Protein AF-A0A8T5NN38-F1 (afdb_monomer_lite)

Radius of gyration: 24.17 Å; chains: 1; bounding box: 69×50×66 Å

Sequence (442 aa):
PYLAQIISNDIDADRIDFLLRDSYHTGVSLGLVDVDQIVGSLSLSEGRLVLGGSASFDEDMAMTAAESMLIARAHHYSAIIHNPVTQGARVMLLHALENALRRHEHAGNDVKATVALFFTSYNDGDLLNFIESNGDESAKKLTLNIRNGSICNAVSRFTHKNLNPKTRMALSTIARNGVAKKMFEDELAKRFSKQYGAPVLVDLDVASGIPKSTRVKLGGEEGFFYDESALANGLVRAISRQISLCVFSKTEDNSMLSHASHDFLLGIENLSPSLLHFIRNDNYLPIEGLLLIFYSAHRLFSSKGEGRITMPRLRNIAKIYYLVRELGKIEKLRNLLDYKFHNRYGFPYSDKLFEDIQLLVAMGMVDEDLRYFEKNGRWKQRYEYVLTSDGVEYAELIAPEYQNELNIIEDYLILNKHSIPRDMVSVASGRYRKEIRAARGK

Foldseek 3Di:
DAVVCCPDALDHPVLLVCLVVVCVVVVPCQFDQPPVLCVVQWDDDPNHTAGADPDQVSRVSSLVNSLRSLSSVLSCCVPPVLDQQNVQLVQLQVVLLVQLLVQCVVVVHDSVVVVVCVVPPDDPVNSLVSSVVRHDPSSVVSSVCVVVVVGWGQLDKDFLVRDALLLLLLLLVQQVDPVSQVVLQVVLQVVVCVVQVFGKGKDKDAADDQRFDHWYQHPNDIDHSVFADVSSVVSSLSRLRTIIITMTGHCVRGVCSSVCHVVSSVSSVVSSVVSVVVCVVPAADLLLLLLLLLLLQQVVPWDDDDQKIKGKWFWFVLLSLVLLVVLCVPPLCVRNSVFDWDCPPVGTDGSVSRSSLSNCCSSVQKPWDWDWDDDPNDITITIIIHGAPSSNVSSVVCCVVCVVSSVSSNVVCVVCVVVRDTDMDMDRNCVRDVPPPPPPDD

Secondary structure (DSSP, 8-state):
-HHHHHHSSSS-HHHHHHHHHHHHHH--------HHHHHHTEEEETTEEEEE-SSHHHHHHHHHHHHHHHHHHHHHIIIIIT-HHHHHHHHHHHHHHHHHHHHHHHTT--HHHHHHHHHHT--HHHHHHHHHHHS-HHHHHHHHHHHTT-PPEEEEEEETTTS-HHHHHHHHHHHTSHHHHHHHHHHHHHHHHHHHTS--EEEEEE--------EEEETTEEEEHHHH-HHHHHHHHHHHT-EEEEEEE-TTT-GGGGGTHHHHHHHHHHHHHHHHHHHHHH---HHHHHHHHHHHHHHHH-EEETTEEEEEEEE-HHHHHHHHHHHHTSGGGTTTT----B-TTSS-B-HHHHHHHHHHHHHTSEEEEEEEEEETTEEEEEEEEEE-HHHHHHHHHHGGGGHHHHHHHHHHHHHTTTTS-EEEEEEEHHHHS---------

pLDDT: mean 91.44, std 8.53, range [31.5, 98.12]

Structure (mmCIF, N/CA/C/O backbone):
data_AF-A0A8T5NN38-F1
#
_entry.id   AF-A0A8T5NN38-F1
#
loop_
_atom_site.group_PDB
_atom_site.id
_atom_site.type_symbol
_atom_site.label_atom_id
_atom_site.label_alt_id
_atom_site.label_comp_id
_atom_site.label_asym_id
_atom_site.label_entity_id
_atom_site.label_seq_id
_atom_site.pdbx_PDB_ins_code
_atom_site.Cartn_x
_atom_site.Cartn_y
_atom_site.Cartn_z
_atom_site.occupancy
_atom_site.B_iso_or_equiv
_atom_site.auth_seq_id
_atom_site.auth_comp_id
_atom_site.auth_asym_id
_atom_site.auth_atom_id
_atom_site.pdbx_PDB_model_num
ATOM 1 N N . PRO A 1 1 ? -7.197 -9.886 -19.395 1.00 81.88 1 PRO A N 1
ATOM 2 C CA . PRO A 1 1 ? -8.121 -9.605 -20.519 1.00 81.88 1 PRO A CA 1
ATOM 3 C C . PRO A 1 1 ? -8.407 -8.106 -20.580 1.00 81.88 1 PRO A C 1
ATOM 5 O O . PRO A 1 1 ? -8.577 -7.523 -19.514 1.00 81.88 1 PRO A O 1
ATOM 8 N N . TYR A 1 2 ? -8.433 -7.492 -21.765 1.00 86.50 2 TYR A N 1
ATOM 9 C CA . TYR A 1 2 ? -8.631 -6.041 -21.899 1.00 86.50 2 TYR A CA 1
ATOM 10 C C . TYR A 1 2 ? -9.966 -5.557 -21.309 1.00 86.50 2 TYR A C 1
ATOM 12 O O . TYR A 1 2 ? -9.982 -4.530 -20.650 1.00 86.50 2 TYR A O 1
ATOM 20 N N . LEU A 1 3 ? -11.055 -6.332 -21.423 1.00 90.69 3 LEU A N 1
ATOM 21 C CA . LEU A 1 3 ? -12.353 -5.977 -20.823 1.00 90.69 3 LEU A CA 1
ATOM 22 C C . LEU A 1 3 ? -12.274 -5.796 -19.302 1.00 90.69 3 LEU A C 1
ATOM 24 O O . LEU A 1 3 ? -12.823 -4.846 -18.762 1.00 90.69 3 LEU A O 1
ATOM 28 N N . ALA A 1 4 ? -11.537 -6.675 -18.618 1.00 89.62 4 ALA A N 1
ATOM 29 C CA . ALA A 1 4 ? -11.312 -6.534 -17.183 1.00 89.62 4 ALA A CA 1
ATOM 30 C C . ALA A 1 4 ? -10.468 -5.291 -16.861 1.00 89.62 4 ALA A C 1
ATOM 32 O O . ALA A 1 4 ? -10.690 -4.674 -15.832 1.00 89.62 4 ALA A O 1
ATOM 33 N N . GLN A 1 5 ? -9.543 -4.898 -17.745 1.00 89.50 5 GLN A N 1
ATOM 34 C CA . GLN A 1 5 ? -8.698 -3.715 -17.553 1.00 89.50 5 GLN A CA 1
ATOM 35 C C . GLN A 1 5 ? -9.460 -2.395 -17.725 1.00 89.50 5 GLN A C 1
ATOM 37 O O . GLN A 1 5 ? -9.027 -1.389 -17.183 1.00 89.50 5 GLN A O 1
ATOM 42 N N . ILE A 1 6 ? -10.587 -2.384 -18.446 1.00 91.25 6 ILE A N 1
ATOM 43 C CA . ILE A 1 6 ? -11.448 -1.191 -18.536 1.00 91.25 6 ILE A CA 1
ATOM 44 C C . ILE A 1 6 ? -12.044 -0.863 -17.160 1.00 91.25 6 ILE A C 1
ATOM 46 O O . ILE A 1 6 ? -12.224 0.304 -16.829 1.00 91.25 6 ILE A O 1
ATOM 50 N N . ILE A 1 7 ? -12.343 -1.894 -16.365 1.00 91.38 7 ILE A N 1
ATOM 51 C CA . ILE A 1 7 ? -13.007 -1.770 -15.061 1.00 91.38 7 ILE A CA 1
ATOM 52 C C . ILE A 1 7 ? -11.992 -1.794 -13.909 1.00 91.38 7 ILE A C 1
ATOM 54 O O . ILE A 1 7 ? -12.209 -1.143 -12.899 1.00 91.38 7 ILE A O 1
ATOM 58 N N . SER A 1 8 ? -10.901 -2.554 -14.047 1.00 85.94 8 SER A N 1
ATOM 59 C CA . SER A 1 8 ? -9.918 -2.806 -12.990 1.00 85.94 8 SER A CA 1
ATOM 60 C C . SER A 1 8 ? -8.490 -2.815 -13.549 1.00 85.94 8 SER A C 1
ATOM 62 O O . SER A 1 8 ? -7.977 -3.837 -14.020 1.00 85.94 8 SER A O 1
ATOM 64 N N . ASN A 1 9 ? -7.845 -1.650 -13.519 1.00 85.75 9 ASN A N 1
ATOM 65 C CA . ASN A 1 9 ? -6.468 -1.398 -13.956 1.00 85.75 9 ASN A CA 1
ATOM 66 C C . ASN A 1 9 ? -5.904 -0.159 -13.231 1.00 85.75 9 ASN A C 1
ATOM 68 O O . ASN A 1 9 ? -6.526 0.349 -12.306 1.00 85.75 9 ASN A O 1
ATOM 72 N N . ASP A 1 10 ? -4.711 0.346 -13.581 1.00 86.62 10 ASP A N 1
ATOM 73 C CA . ASP A 1 10 ? -4.248 1.581 -12.932 1.00 86.62 10 ASP A CA 1
ATOM 74 C C . ASP A 1 10 ? -4.959 2.840 -13.421 1.00 86.62 10 ASP A C 1
ATOM 76 O O . ASP A 1 10 ? -5.151 3.768 -12.633 1.00 86.62 10 ASP A O 1
ATOM 80 N N . ILE A 1 11 ? -5.366 2.800 -14.690 1.00 88.81 11 ILE A N 1
ATOM 81 C CA . ILE A 1 11 ? -6.191 3.775 -15.397 1.00 88.81 11 ILE A CA 1
ATOM 82 C C . ILE A 1 11 ? -7.421 3.004 -15.881 1.00 88.81 11 ILE A C 1
ATOM 84 O O . ILE A 1 11 ? -7.348 2.273 -16.871 1.00 88.81 11 ILE A O 1
ATOM 88 N N . ASP A 1 12 ? -8.502 3.087 -15.110 1.00 91.94 12 ASP A N 1
ATOM 89 C CA . ASP A 1 12 ? -9.766 2.383 -15.328 1.00 91.94 12 ASP A CA 1
ATOM 90 C C . ASP A 1 12 ? -10.963 3.319 -15.102 1.00 91.94 12 ASP A C 1
ATOM 92 O O . ASP A 1 12 ? -10.827 4.427 -14.576 1.00 91.94 12 ASP A O 1
ATOM 96 N N . ALA A 1 13 ? -12.141 2.878 -15.540 1.00 94.00 13 ALA A N 1
ATOM 97 C CA . ALA A 1 13 ? -13.369 3.658 -15.443 1.00 94.00 13 ALA A CA 1
ATOM 98 C C . ALA A 1 13 ? -13.789 3.925 -13.986 1.00 94.00 13 ALA A C 1
ATOM 100 O O . ALA A 1 13 ? -14.288 5.009 -13.699 1.00 94.00 13 ALA A O 1
ATOM 101 N N . ASP A 1 14 ? -13.555 2.970 -13.078 1.00 94.19 14 ASP A N 1
ATOM 102 C CA . ASP A 1 14 ? -13.879 3.092 -11.650 1.00 94.19 14 ASP A CA 1
ATOM 103 C C . ASP A 1 14 ? -13.121 4.266 -11.012 1.00 94.19 14 ASP A C 1
ATOM 105 O O . ASP A 1 14 ? -13.718 5.180 -10.441 1.00 94.19 14 ASP A O 1
ATOM 109 N N . ARG A 1 15 ? -11.798 4.318 -11.207 1.00 92.50 15 ARG A N 1
ATOM 110 C CA . ARG A 1 15 ? -10.950 5.388 -10.667 1.00 92.50 15 ARG A CA 1
ATOM 111 C C . ARG A 1 15 ? -11.208 6.729 -11.309 1.00 92.50 15 ARG A C 1
ATOM 113 O O . ARG A 1 15 ? -11.164 7.736 -10.610 1.00 92.50 15 ARG A O 1
ATOM 120 N N . ILE A 1 16 ? -11.450 6.764 -12.615 1.00 95.06 16 ILE A N 1
ATOM 121 C CA . ILE A 1 16 ? -11.805 8.014 -13.290 1.00 95.06 16 ILE A CA 1
ATOM 122 C C . ILE A 1 16 ? -13.089 8.588 -12.677 1.00 95.06 16 ILE A C 1
ATOM 124 O O . ILE A 1 16 ? -13.108 9.768 -12.326 1.00 95.06 16 ILE A O 1
ATOM 128 N N . ASP A 1 17 ? -14.122 7.757 -12.492 1.00 96.38 17 ASP A N 1
ATOM 129 C CA . ASP A 1 17 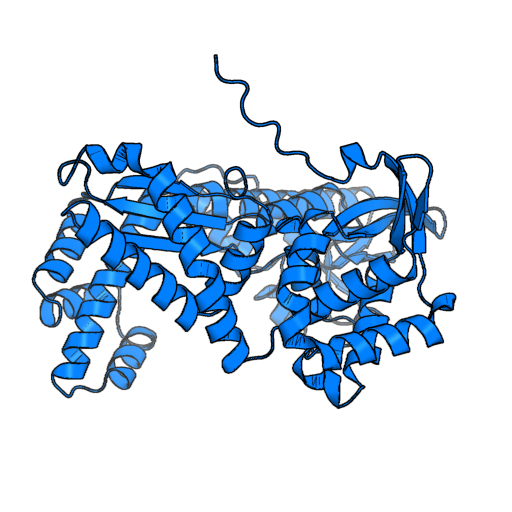? -15.394 8.193 -11.913 1.00 96.38 17 ASP A CA 1
ATOM 130 C C . ASP A 1 17 ? -15.222 8.680 -10.476 1.00 96.38 17 ASP A C 1
ATOM 132 O O . ASP A 1 17 ? -15.556 9.832 -10.196 1.00 96.38 17 ASP A O 1
ATOM 136 N N . PHE A 1 18 ? -14.663 7.864 -9.572 1.00 94.69 18 PHE A N 1
ATOM 137 C CA . PHE A 1 18 ? -14.617 8.264 -8.165 1.00 94.69 18 PHE A CA 1
ATOM 138 C C . PHE A 1 18 ? -13.691 9.461 -7.931 1.00 94.69 18 PHE A C 1
ATOM 140 O O . PHE A 1 18 ? -13.992 10.293 -7.082 1.00 94.69 18 PHE A O 1
ATOM 147 N N . LEU A 1 19 ? -12.593 9.617 -8.686 1.00 95.62 19 LEU A N 1
ATOM 148 C CA . LEU A 1 19 ? -11.714 10.784 -8.532 1.00 95.62 19 LEU A CA 1
ATOM 149 C C . LEU A 1 19 ? -12.437 12.080 -8.918 1.00 95.62 19 LEU A C 1
ATOM 151 O O . LEU A 1 19 ? -12.324 13.081 -8.208 1.00 95.62 19 LEU A O 1
ATOM 155 N N . LEU A 1 20 ? -13.200 12.062 -10.013 1.00 96.38 20 LEU A N 1
ATOM 156 C CA . LEU A 1 20 ? -13.988 13.212 -10.458 1.00 96.38 20 LEU A CA 1
ATOM 157 C C . LEU A 1 20 ? -15.183 13.473 -9.539 1.00 96.38 20 LEU A C 1
ATOM 159 O O . LEU A 1 20 ? -15.407 14.613 -9.127 1.00 96.38 20 LEU A O 1
ATOM 163 N N . ARG A 1 21 ? -15.926 12.421 -9.187 1.00 96.81 21 ARG A N 1
ATOM 164 C CA . ARG A 1 21 ? -17.095 12.470 -8.304 1.00 96.81 21 ARG A CA 1
ATOM 165 C C . ARG A 1 21 ? -16.720 13.001 -6.927 1.00 96.81 21 ARG A C 1
ATOM 167 O O . ARG A 1 21 ? -17.361 13.933 -6.445 1.00 96.81 21 ARG A O 1
ATOM 174 N N . ASP A 1 22 ? -15.665 12.465 -6.322 1.00 96.44 22 ASP A N 1
ATOM 175 C CA . ASP A 1 22 ? -15.215 12.900 -5.003 1.00 96.44 22 ASP A CA 1
ATOM 176 C C . ASP A 1 22 ? -14.682 14.332 -5.055 1.00 96.44 22 ASP A C 1
ATOM 178 O O . ASP A 1 22 ? -15.009 15.128 -4.176 1.00 96.44 22 ASP A O 1
ATOM 182 N N . SER A 1 23 ? -13.928 14.710 -6.096 1.00 96.06 23 SER A N 1
ATOM 183 C CA . SER A 1 23 ? -13.481 16.100 -6.276 1.00 96.06 23 SER A CA 1
ATOM 184 C C . SER A 1 23 ? -14.667 17.066 -6.361 1.00 96.06 23 SER A C 1
ATOM 186 O O . SER A 1 23 ? -14.690 18.079 -5.662 1.00 96.06 23 SER A O 1
ATOM 188 N N . TYR A 1 24 ? -15.683 16.720 -7.156 1.00 95.88 24 TYR A N 1
ATOM 189 C CA . TYR A 1 24 ? -16.887 17.527 -7.332 1.00 95.88 24 TYR A CA 1
ATOM 190 C C . TYR A 1 24 ? -17.697 17.661 -6.036 1.00 95.88 24 TYR A C 1
ATOM 192 O O . TYR A 1 24 ? -18.011 18.775 -5.619 1.00 95.88 24 TYR A O 1
ATOM 200 N N . HIS A 1 25 ? -18.014 16.547 -5.370 1.00 97.12 25 HIS A N 1
ATOM 201 C CA . HIS A 1 25 ? -18.885 16.554 -4.190 1.00 97.12 25 HIS A CA 1
ATOM 202 C C . HIS A 1 25 ? -18.203 17.075 -2.922 1.00 97.12 25 HIS A C 1
ATOM 204 O O . HIS A 1 25 ? -18.878 17.646 -2.068 1.00 97.12 25 HIS A O 1
ATOM 210 N N . THR A 1 26 ? -16.886 16.904 -2.785 1.00 95.25 26 THR A N 1
ATOM 211 C CA . THR A 1 26 ? -16.140 17.463 -1.644 1.00 95.25 26 THR A CA 1
ATOM 212 C C . THR A 1 26 ? -15.715 18.914 -1.864 1.00 95.25 26 THR A C 1
ATOM 214 O O . THR A 1 26 ? -15.368 19.598 -0.903 1.00 95.25 26 THR A O 1
ATOM 217 N N . GLY A 1 27 ? -15.703 19.390 -3.115 1.00 94.81 27 GLY A N 1
ATOM 218 C CA . GLY A 1 27 ? -15.160 20.696 -3.495 1.00 94.81 27 GLY A CA 1
ATOM 219 C C . GLY A 1 27 ? -13.629 20.778 -3.432 1.00 94.81 27 GLY A C 1
ATOM 220 O O . GLY A 1 27 ? -13.058 21.851 -3.632 1.00 94.81 27 GLY A O 1
ATOM 221 N N . VAL A 1 28 ? -12.942 19.665 -3.153 1.00 94.06 28 VAL A N 1
ATOM 222 C CA . VAL A 1 28 ? -11.479 19.603 -3.155 1.00 94.06 28 VAL A CA 1
ATOM 223 C C . VAL A 1 28 ? -11.003 19.450 -4.593 1.00 94.06 28 VAL A C 1
ATOM 225 O O . VAL A 1 28 ? -11.304 18.459 -5.253 1.00 94.06 28 VAL A O 1
ATOM 228 N N . SER A 1 29 ? -10.203 20.401 -5.075 1.00 92.94 29 SER A N 1
ATOM 229 C CA . SER A 1 29 ? -9.550 20.277 -6.379 1.00 92.94 29 SER A CA 1
ATOM 230 C C . SER A 1 29 ? -8.414 19.258 -6.296 1.00 92.94 29 SER A C 1
ATOM 232 O O . SER A 1 29 ? -7.344 19.544 -5.754 1.00 92.94 29 SER A O 1
ATOM 234 N N . LEU A 1 30 ? -8.666 18.045 -6.791 1.00 92.06 30 LEU A N 1
ATOM 235 C CA . LEU A 1 30 ? -7.683 16.959 -6.788 1.00 92.06 30 LEU A CA 1
ATOM 236 C C . LEU A 1 30 ? -6.696 17.070 -7.955 1.00 92.06 30 LEU A C 1
ATOM 238 O O . LEU A 1 30 ? -5.590 16.553 -7.871 1.00 92.06 30 LEU A O 1
ATOM 242 N N . GLY A 1 31 ? -7.075 17.763 -9.023 1.00 86.50 31 GLY A N 1
ATOM 243 C CA . GLY A 1 31 ? -6.346 17.817 -10.284 1.00 86.50 31 GLY A CA 1
ATOM 244 C C . GLY A 1 31 ? -7.303 17.620 -11.454 1.00 86.50 31 GLY A C 1
ATOM 245 O O . GLY A 1 31 ? -8.450 17.215 -11.268 1.00 86.50 31 GLY A O 1
ATOM 246 N N . LEU A 1 32 ? -6.838 17.926 -12.661 1.00 89.25 32 LEU A N 1
ATOM 247 C CA . LEU A 1 32 ? -7.605 17.684 -13.878 1.00 89.25 32 LEU A CA 1
ATOM 248 C C . LEU A 1 32 ? -7.516 16.195 -14.241 1.00 89.25 32 LEU A C 1
ATOM 250 O O . LEU A 1 32 ? -6.417 15.665 -14.381 1.00 89.25 32 LEU A O 1
ATOM 254 N N . VAL A 1 33 ? -8.653 15.529 -14.428 1.00 93.94 33 VAL A N 1
ATOM 255 C CA . VAL A 1 33 ? -8.706 14.210 -15.073 1.00 93.94 33 VAL A CA 1
ATOM 256 C C . VAL A 1 33 ? -9.366 14.406 -16.430 1.00 93.94 33 VAL A C 1
ATOM 258 O O . VAL A 1 33 ? -10.579 14.589 -16.511 1.00 93.94 33 VAL A O 1
ATOM 261 N N . ASP A 1 34 ? -8.553 14.421 -17.483 1.00 94.38 34 ASP A N 1
ATOM 262 C CA . ASP A 1 34 ? -9.028 14.576 -18.857 1.00 94.38 34 ASP A CA 1
ATOM 263 C C . ASP A 1 34 ? -9.538 13.229 -19.386 1.00 94.38 34 ASP A C 1
ATOM 265 O O . ASP A 1 34 ? -8.788 12.408 -19.920 1.00 94.38 34 ASP A O 1
ATOM 269 N N . VAL A 1 35 ? -10.826 12.975 -19.144 1.00 95.75 35 VAL A N 1
ATOM 270 C CA . VAL A 1 35 ? -11.489 11.722 -19.522 1.00 95.75 35 VAL A CA 1
ATOM 271 C C . VAL A 1 35 ? -11.483 11.536 -21.032 1.00 95.75 35 VAL A C 1
ATOM 273 O O . VAL A 1 35 ? -11.206 10.433 -21.500 1.00 95.75 35 VAL A O 1
ATOM 276 N N . ASP A 1 36 ? -11.752 12.602 -21.784 1.00 95.31 36 ASP A N 1
ATOM 277 C CA . ASP A 1 36 ? -11.832 12.549 -23.240 1.00 95.31 36 ASP A CA 1
ATOM 278 C C . ASP A 1 36 ? -10.467 12.202 -23.838 1.00 95.31 36 ASP A C 1
ATOM 280 O O . ASP A 1 36 ? -10.379 11.321 -24.697 1.00 95.31 36 ASP A O 1
ATOM 284 N N . GLN A 1 37 ? -9.389 12.805 -23.326 1.00 95.31 37 GLN A N 1
ATOM 285 C CA . GLN A 1 37 ? -8.033 12.470 -23.751 1.00 95.31 37 GLN A CA 1
ATOM 286 C C . GLN A 1 37 ? -7.645 11.040 -23.358 1.00 95.31 37 GLN A C 1
ATOM 288 O O . GLN A 1 37 ? -7.087 10.321 -24.184 1.00 95.31 37 GLN A O 1
ATOM 293 N N . ILE A 1 38 ? -7.951 10.589 -22.133 1.00 94.69 38 ILE A N 1
ATOM 294 C CA . ILE A 1 38 ? -7.667 9.206 -21.715 1.00 94.69 38 ILE A CA 1
ATOM 295 C C . ILE A 1 38 ? -8.390 8.220 -22.634 1.00 94.69 38 ILE A C 1
ATOM 297 O O . ILE A 1 38 ? -7.755 7.318 -23.177 1.00 94.69 38 ILE A O 1
ATOM 301 N N . VAL A 1 39 ? -9.700 8.395 -22.831 1.00 94.25 39 VAL A N 1
ATOM 302 C CA . VAL A 1 39 ? -10.526 7.491 -23.642 1.00 94.25 39 VAL A CA 1
ATOM 303 C C . VAL A 1 39 ? -10.105 7.530 -25.110 1.00 94.25 39 VAL A C 1
ATOM 305 O O . VAL A 1 39 ? -9.975 6.471 -25.724 1.00 94.25 39 VAL A O 1
ATOM 308 N N . GLY A 1 40 ? -9.834 8.716 -25.660 1.00 93.94 40 GLY A N 1
ATOM 309 C CA . GLY A 1 40 ? -9.355 8.891 -27.033 1.00 93.94 40 GLY A CA 1
ATOM 310 C C . GLY A 1 40 ? -7.977 8.272 -27.288 1.00 93.94 40 GLY A C 1
ATOM 311 O O . GLY A 1 40 ? -7.693 7.847 -28.406 1.00 93.94 40 GLY A O 1
ATOM 312 N N . SER A 1 41 ? -7.144 8.162 -26.250 1.00 94.56 41 SER A N 1
ATOM 313 C CA . SER A 1 41 ? -5.814 7.549 -26.312 1.00 94.56 41 SER A CA 1
ATOM 314 C C . SER A 1 41 ? -5.790 6.044 -26.024 1.00 94.56 41 SER A C 1
ATOM 316 O O . SER A 1 41 ? -4.728 5.421 -26.136 1.00 94.56 41 SER A O 1
ATOM 318 N N . LEU A 1 42 ? -6.914 5.425 -25.645 1.00 93.31 42 LEU A N 1
ATOM 319 C CA . LEU A 1 42 ? -6.970 3.982 -25.409 1.00 93.31 42 LEU A CA 1
ATOM 320 C C . LEU A 1 42 ? -6.895 3.207 -26.728 1.00 93.31 42 LEU A C 1
ATOM 322 O O . LEU A 1 42 ? -7.669 3.414 -27.660 1.00 93.31 42 LEU A O 1
ATOM 326 N N . SER A 1 43 ? -5.995 2.231 -26.774 1.00 91.56 43 SER A N 1
ATOM 327 C CA . SER A 1 43 ? -5.861 1.300 -27.888 1.00 91.56 43 SER A CA 1
ATOM 328 C C . SER A 1 43 ? -5.675 -0.130 -27.390 1.00 91.56 43 SER A C 1
ATOM 330 O O . SER A 1 43 ? -5.408 -0.383 -26.211 1.00 91.56 43 SER A O 1
ATOM 332 N N . LEU A 1 44 ? -5.817 -1.088 -28.304 1.00 90.75 44 LEU A N 1
ATOM 333 C CA . LEU A 1 44 ? -5.574 -2.498 -28.041 1.00 90.75 44 LEU A CA 1
ATOM 334 C C . LEU A 1 44 ? -4.275 -2.935 -28.701 1.00 90.75 44 LEU A C 1
ATOM 336 O O . LEU A 1 44 ? -4.095 -2.799 -29.909 1.00 90.75 44 LEU A O 1
ATOM 340 N N . SER A 1 45 ? -3.399 -3.537 -27.905 1.00 87.81 45 SER A N 1
ATOM 341 C CA . SER A 1 45 ? -2.178 -4.165 -28.392 1.00 87.81 45 SER A CA 1
ATOM 342 C C . SER A 1 45 ? -1.995 -5.524 -27.727 1.00 87.81 45 SER A C 1
ATOM 344 O O . SER A 1 45 ? -2.046 -5.648 -26.501 1.00 87.81 45 SER A O 1
ATOM 346 N N . GLU A 1 46 ? -1.868 -6.573 -28.544 1.00 84.75 46 GLU A N 1
ATOM 347 C CA . GLU A 1 46 ? -1.744 -7.969 -28.093 1.00 84.75 46 GLU A CA 1
ATOM 348 C C . GLU A 1 46 ? -2.824 -8.379 -27.063 1.00 84.75 46 GLU A C 1
ATOM 350 O O . GLU A 1 46 ? -2.555 -9.050 -26.066 1.00 84.75 46 GLU A O 1
ATOM 355 N N . GLY A 1 47 ? -4.071 -7.934 -27.274 1.00 86.06 47 GLY A N 1
ATOM 356 C CA . GLY A 1 47 ? -5.203 -8.252 -26.392 1.00 86.06 47 GLY A CA 1
ATOM 357 C C . GLY A 1 47 ? -5.192 -7.534 -25.033 1.00 86.06 47 GLY A C 1
ATOM 358 O O . GLY A 1 47 ? -5.842 -8.001 -24.088 1.00 86.06 47 GLY A O 1
ATOM 359 N N . ARG A 1 48 ? -4.459 -6.419 -24.914 1.00 87.00 48 ARG A N 1
ATOM 360 C CA . ARG A 1 48 ? -4.351 -5.580 -23.708 1.00 87.00 48 ARG A CA 1
ATOM 361 C C . ARG A 1 48 ? -4.633 -4.119 -24.030 1.00 87.00 48 ARG A C 1
ATOM 363 O O . ARG A 1 48 ? -4.353 -3.681 -25.142 1.00 87.00 48 ARG A O 1
ATOM 370 N N . LEU A 1 49 ? -5.123 -3.382 -23.037 1.00 91.19 49 LEU A N 1
ATOM 371 C CA . LEU A 1 49 ? -5.207 -1.929 -23.112 1.00 91.19 49 LEU A CA 1
ATOM 372 C C . LEU A 1 49 ? -3.812 -1.312 -23.030 1.00 91.19 49 LEU A C 1
ATOM 374 O O . LEU A 1 49 ? -3.007 -1.671 -22.165 1.00 91.19 49 LEU A O 1
ATOM 378 N N . VAL A 1 50 ? -3.565 -0.368 -23.927 1.00 92.44 50 VAL A N 1
ATOM 379 C CA . VAL A 1 50 ? -2.399 0.511 -23.932 1.00 92.44 50 VAL A CA 1
ATOM 380 C C . VAL A 1 50 ? -2.872 1.944 -24.159 1.00 92.44 50 VAL A C 1
ATOM 382 O O . VAL A 1 50 ? -3.869 2.157 -24.846 1.00 92.44 50 VAL A O 1
ATOM 385 N N . LEU A 1 51 ? -2.153 2.916 -23.606 1.00 93.00 51 LEU A N 1
ATOM 386 C CA . LEU A 1 51 ? -2.334 4.328 -23.939 1.00 93.00 51 LEU A CA 1
ATOM 387 C C . LEU A 1 51 ? -1.341 4.743 -25.021 1.00 93.00 51 LEU A C 1
ATOM 389 O O . LEU A 1 51 ? -0.158 4.421 -24.930 1.00 93.00 51 LEU A O 1
ATOM 393 N N . GLY A 1 52 ? -1.799 5.452 -26.041 1.00 90.38 52 GLY A N 1
ATOM 394 C CA . GLY A 1 52 ? -0.934 5.955 -27.102 1.00 90.38 52 GLY A CA 1
ATOM 395 C C . GLY A 1 52 ? -1.652 6.942 -28.010 1.00 90.38 52 GLY A C 1
ATOM 396 O O . GLY A 1 52 ? -2.733 7.433 -27.690 1.00 90.38 52 GLY A O 1
ATOM 397 N N . GLY A 1 53 ? -1.037 7.215 -29.154 1.00 84.75 53 GLY A N 1
ATOM 398 C CA . GLY A 1 53 ? -1.525 8.174 -30.135 1.00 84.75 53 GLY A CA 1
ATOM 399 C C . GLY A 1 53 ? -1.180 7.761 -31.563 1.00 84.75 53 GLY A C 1
ATOM 400 O O . GLY A 1 53 ? -0.401 6.832 -31.776 1.00 84.75 53 GLY A O 1
ATOM 401 N N . SER A 1 54 ? -1.788 8.429 -32.549 1.00 79.00 54 SER A N 1
ATOM 402 C CA . SER A 1 54 ? -1.458 8.204 -33.967 1.00 79.00 54 SER A CA 1
ATOM 403 C C . SER A 1 54 ? -0.273 9.060 -34.413 1.00 79.00 54 SER A C 1
ATOM 405 O O . SER A 1 54 ? 0.501 8.643 -35.274 1.00 79.00 54 SER A O 1
ATOM 407 N N . ALA A 1 55 ? -0.121 10.244 -33.817 1.00 82.25 55 ALA A N 1
ATOM 408 C CA . ALA A 1 55 ? 1.022 11.130 -33.989 1.00 82.25 55 ALA A CA 1
ATOM 409 C C . ALA A 1 55 ? 1.796 11.314 -32.672 1.00 82.25 55 ALA A C 1
ATOM 411 O O . ALA A 1 55 ? 1.272 11.065 -31.588 1.00 82.25 55 ALA A O 1
ATOM 412 N N . SER A 1 56 ? 3.033 11.816 -32.758 1.00 80.38 56 SER A N 1
ATOM 413 C CA . SER A 1 56 ? 3.888 12.049 -31.581 1.00 80.38 56 SER A CA 1
ATOM 414 C C . SER A 1 56 ? 3.257 12.997 -30.559 1.00 80.38 56 SER A C 1
ATOM 416 O O . SER A 1 56 ? 3.419 12.814 -29.361 1.00 80.38 56 SER A O 1
ATOM 418 N N . PHE A 1 57 ? 2.508 13.999 -31.021 1.00 86.69 57 PHE A N 1
ATOM 419 C CA . PHE A 1 57 ? 1.814 14.918 -30.124 1.00 86.69 57 PHE A CA 1
ATOM 420 C C . PHE A 1 57 ? 0.671 14.227 -29.364 1.00 86.69 57 PHE A C 1
ATOM 422 O O . PHE A 1 57 ? 0.517 14.443 -28.166 1.00 86.69 57 PHE A O 1
ATOM 429 N N . ASP A 1 58 ? -0.087 13.350 -30.028 1.00 88.38 58 ASP A N 1
ATOM 430 C CA . ASP A 1 58 ? -1.160 12.579 -29.387 1.00 88.38 58 ASP A CA 1
ATOM 431 C C . ASP A 1 58 ? -0.598 11.639 -28.310 1.00 88.38 58 ASP A C 1
ATOM 433 O O . ASP A 1 58 ? -1.206 11.446 -27.260 1.00 88.38 58 ASP A O 1
ATOM 437 N N . GLU A 1 59 ? 0.578 11.059 -28.566 1.00 90.69 59 GLU A N 1
ATOM 438 C CA . GLU A 1 59 ? 1.318 10.239 -27.607 1.00 90.69 59 GLU A CA 1
ATOM 439 C C . GLU A 1 59 ? 1.708 11.041 -26.351 1.00 90.69 59 GLU A C 1
ATOM 441 O O . GLU A 1 59 ? 1.488 10.574 -25.231 1.00 90.69 59 GLU A O 1
ATOM 446 N N . ASP A 1 60 ? 2.215 12.266 -26.515 1.00 89.75 60 ASP A N 1
ATOM 447 C CA . ASP A 1 60 ? 2.548 13.157 -25.395 1.00 89.75 60 ASP A CA 1
ATOM 448 C C . ASP A 1 60 ? 1.297 13.589 -24.605 1.00 89.75 60 ASP A C 1
ATOM 450 O O . ASP A 1 60 ? 1.323 13.665 -23.371 1.00 89.75 60 ASP A O 1
ATOM 454 N N . MET A 1 61 ? 0.173 13.835 -25.288 1.00 93.62 61 MET A N 1
ATOM 455 C CA . MET A 1 61 ? -1.102 14.163 -24.636 1.00 93.62 61 MET A CA 1
ATOM 456 C C . MET A 1 61 ? -1.679 12.966 -23.869 1.00 93.62 61 MET A C 1
ATOM 458 O O . MET A 1 61 ? -2.155 13.138 -22.744 1.00 93.62 61 MET A O 1
ATOM 462 N N . ALA A 1 62 ? -1.558 11.747 -24.406 1.00 93.19 62 ALA A N 1
ATOM 463 C CA . ALA A 1 62 ? -1.924 10.515 -23.705 1.00 93.19 62 ALA A CA 1
ATOM 464 C C . ALA A 1 62 ? -1.149 10.367 -22.385 1.00 93.19 62 ALA A C 1
ATOM 466 O O . ALA A 1 62 ? -1.728 10.063 -21.339 1.00 93.19 62 ALA A O 1
ATOM 467 N N . MET A 1 63 ? 0.165 10.619 -22.431 1.00 93.19 63 MET A N 1
ATOM 468 C CA . MET A 1 63 ? 1.035 10.600 -21.254 1.00 93.19 63 MET A CA 1
ATOM 469 C C . MET A 1 63 ? 0.633 11.677 -20.245 1.00 93.19 63 MET A C 1
ATOM 471 O O . MET A 1 63 ? 0.461 11.374 -19.066 1.00 93.19 63 MET A O 1
ATOM 475 N N . THR A 1 64 ? 0.406 12.907 -20.708 1.00 94.38 64 THR A N 1
ATOM 476 C CA . THR A 1 64 ? 0.007 14.041 -19.858 1.00 94.38 64 THR A CA 1
ATOM 477 C C . THR A 1 64 ? -1.310 13.766 -19.122 1.00 94.38 64 THR A C 1
ATOM 479 O O . THR A 1 64 ? -1.429 14.034 -17.921 1.00 94.38 64 THR A O 1
ATOM 482 N N . ALA A 1 65 ? -2.299 13.187 -19.807 1.00 94.50 65 ALA A N 1
ATOM 483 C CA . ALA A 1 65 ? -3.585 12.854 -19.201 1.00 94.50 65 ALA A CA 1
ATOM 484 C C . ALA A 1 65 ? -3.453 11.726 -18.160 1.00 94.50 65 ALA A C 1
ATOM 486 O O . ALA A 1 65 ? -3.996 11.823 -17.056 1.00 94.50 65 ALA A O 1
ATOM 487 N N . ALA A 1 66 ? -2.654 10.696 -18.462 1.00 94.06 66 ALA A N 1
ATOM 488 C CA . ALA A 1 66 ? -2.333 9.622 -17.523 1.00 94.06 66 ALA A CA 1
ATOM 489 C C . ALA A 1 66 ? -1.586 10.124 -16.273 1.00 94.06 66 ALA A C 1
ATOM 491 O O . ALA A 1 66 ? -1.873 9.697 -15.152 1.00 94.06 66 ALA A O 1
ATOM 492 N N . GLU A 1 67 ? -0.641 11.054 -16.441 1.00 94.81 67 GLU A N 1
ATOM 493 C CA . GLU A 1 67 ? 0.090 11.685 -15.335 1.00 94.81 67 GLU A CA 1
ATOM 494 C C . GLU A 1 67 ? -0.853 12.506 -14.459 1.00 94.81 67 GLU A C 1
ATOM 496 O O . GLU A 1 67 ? -0.817 12.391 -13.233 1.00 94.81 67 GLU A O 1
ATOM 501 N N . SER A 1 68 ? -1.742 13.280 -15.084 1.00 94.81 68 SER A N 1
ATOM 502 C CA . SER A 1 68 ? -2.718 14.113 -14.377 1.00 94.81 68 SER A CA 1
ATOM 503 C C . SER A 1 68 ? -3.693 13.271 -13.546 1.00 94.81 68 SER A C 1
ATOM 505 O O . SER A 1 68 ? -3.989 13.623 -12.402 1.00 94.81 68 SER A O 1
ATOM 507 N N . MET A 1 69 ? -4.089 12.088 -14.034 1.00 93.31 69 MET A N 1
ATOM 508 C CA . MET A 1 69 ? -4.854 11.118 -13.240 1.00 93.31 69 MET A CA 1
ATOM 509 C C . MET A 1 69 ? -4.066 10.595 -12.026 1.00 93.31 69 MET A C 1
ATOM 511 O O . MET A 1 69 ? -4.626 10.468 -10.934 1.00 93.31 69 MET A O 1
ATOM 515 N N . LEU A 1 70 ? -2.762 10.315 -12.165 1.00 92.94 70 LEU A N 1
ATOM 516 C CA . LEU A 1 70 ? -1.925 9.917 -11.024 1.00 92.94 70 LEU A CA 1
ATOM 517 C C . LEU A 1 70 ? -1.747 11.047 -10.001 1.00 92.94 70 LEU A C 1
ATOM 519 O O . LEU A 1 70 ? -1.697 10.765 -8.800 1.00 92.94 70 LEU A O 1
ATOM 523 N N . ILE A 1 71 ? -1.686 12.307 -10.445 1.00 94.50 71 ILE A N 1
ATOM 524 C CA . ILE A 1 71 ? -1.699 13.482 -9.560 1.00 94.50 71 ILE A CA 1
ATOM 525 C C . ILE A 1 71 ? -3.016 13.526 -8.782 1.00 94.50 71 ILE A C 1
ATOM 527 O O . ILE A 1 71 ? -2.982 13.545 -7.548 1.00 94.50 71 ILE A O 1
ATOM 531 N N . ALA A 1 72 ? -4.154 13.454 -9.484 1.00 94.69 72 ALA A N 1
ATOM 532 C CA . ALA A 1 72 ? -5.483 13.437 -8.874 1.00 94.69 72 ALA A CA 1
ATOM 533 C C . ALA A 1 72 ? -5.605 12.340 -7.819 1.00 94.69 72 ALA A C 1
ATOM 535 O O . ALA A 1 72 ? -6.062 12.579 -6.701 1.00 94.69 72 ALA A O 1
ATOM 536 N N . ARG A 1 73 ? -5.082 11.154 -8.125 1.00 92.06 73 ARG A N 1
ATOM 537 C CA . ARG A 1 73 ? -5.047 10.031 -7.196 1.00 92.06 73 ARG A CA 1
ATOM 538 C C . ARG A 1 73 ? -4.151 10.267 -5.980 1.00 92.06 73 ARG A C 1
ATOM 540 O O . ARG A 1 73 ? -4.547 9.963 -4.855 1.00 92.06 73 ARG A O 1
ATOM 547 N N . ALA A 1 74 ? -2.946 10.800 -6.168 1.00 91.31 74 ALA A N 1
ATOM 548 C CA . ALA A 1 74 ? -2.047 11.108 -5.057 1.00 91.31 74 ALA A CA 1
ATOM 549 C C . ALA A 1 74 ? -2.652 12.169 -4.117 1.00 91.31 74 ALA A C 1
ATOM 551 O O . ALA A 1 74 ? -2.513 12.074 -2.888 1.00 91.31 74 ALA A O 1
ATOM 552 N N . HIS A 1 75 ? -3.346 13.159 -4.683 1.00 93.31 75 HIS A N 1
ATOM 553 C CA . HIS A 1 75 ? -4.073 14.179 -3.935 1.00 93.31 75 HIS A CA 1
ATOM 554 C C . HIS A 1 75 ? -5.320 13.624 -3.248 1.00 93.31 75 HIS A C 1
ATOM 556 O O . HIS A 1 75 ? -5.520 13.948 -2.081 1.00 93.31 75 HIS A O 1
ATOM 562 N N . HIS A 1 76 ? -6.080 12.727 -3.883 1.00 93.31 76 HIS A N 1
ATOM 563 C CA . HIS A 1 76 ? -7.252 12.070 -3.285 1.00 93.31 76 HIS A CA 1
ATOM 564 C C . HIS A 1 76 ? -6.896 11.390 -1.965 1.00 93.31 76 HIS A C 1
ATOM 566 O O . HIS A 1 76 ? -7.473 11.698 -0.918 1.00 93.31 76 HIS A O 1
ATOM 572 N N . TYR A 1 77 ? -5.836 10.577 -1.972 1.00 90.19 77 TYR A N 1
ATOM 573 C CA . TYR A 1 77 ? -5.353 9.949 -0.747 1.00 90.19 77 TYR A CA 1
ATOM 574 C C . TYR A 1 77 ? -4.936 10.960 0.325 1.00 90.19 77 TYR A C 1
ATOM 576 O O . TYR A 1 77 ? -5.180 10.749 1.509 1.00 90.19 77 TYR A O 1
ATOM 584 N N . SER A 1 78 ? -4.261 12.042 -0.061 1.00 88.44 78 SER A N 1
ATOM 585 C CA . SER A 1 78 ? -3.694 12.991 0.905 1.00 88.44 78 SER A CA 1
ATOM 586 C C . SER A 1 78 ? -4.746 13.931 1.499 1.00 88.44 78 SER A C 1
ATOM 588 O O . SER A 1 78 ? -4.666 14.258 2.683 1.00 88.44 78 SER A O 1
ATOM 590 N N . ALA A 1 79 ? -5.696 14.382 0.677 1.00 92.50 79 ALA A N 1
ATOM 591 C CA . ALA A 1 79 ? -6.665 15.419 1.012 1.00 92.50 79 ALA A CA 1
ATOM 592 C C . ALA A 1 79 ? -7.994 14.861 1.537 1.00 92.50 79 ALA A C 1
ATOM 594 O O . ALA A 1 79 ? -8.632 15.528 2.352 1.00 92.50 79 ALA A O 1
ATOM 595 N N . ILE A 1 80 ? -8.389 13.657 1.100 1.00 93.19 80 ILE A N 1
ATOM 596 C CA . ILE A 1 80 ? -9.677 13.037 1.442 1.00 93.19 80 ILE A CA 1
ATOM 597 C C . ILE A 1 80 ? -9.463 11.822 2.350 1.00 93.19 80 ILE A C 1
ATOM 599 O O . ILE A 1 80 ? -9.900 11.848 3.501 1.00 93.19 80 ILE A O 1
ATOM 603 N N . ILE A 1 81 ? -8.747 10.790 1.883 1.00 91.62 81 ILE A N 1
ATOM 604 C CA . ILE A 1 81 ? -8.616 9.512 2.615 1.00 91.62 81 ILE A CA 1
ATOM 605 C C . ILE A 1 81 ? -7.844 9.673 3.928 1.00 91.62 81 ILE A C 1
ATOM 607 O O . ILE A 1 81 ? -8.323 9.281 4.988 1.00 91.62 81 ILE A O 1
ATOM 611 N N . HIS A 1 82 ? -6.666 10.297 3.882 1.00 91.69 82 HIS A N 1
ATOM 612 C CA . HIS A 1 82 ? -5.825 10.551 5.056 1.00 91.69 82 HIS A CA 1
ATOM 613 C C . HIS A 1 82 ? -6.111 11.907 5.715 1.00 91.69 82 HIS A C 1
ATOM 615 O O . HIS A 1 82 ? -5.261 12.438 6.441 1.00 91.69 82 HIS A O 1
ATOM 621 N N . ASN A 1 83 ? -7.280 12.498 5.450 1.00 93.12 83 ASN A N 1
ATOM 622 C CA . ASN A 1 83 ? -7.739 13.651 6.206 1.00 93.12 83 ASN A CA 1
ATOM 623 C C . ASN A 1 83 ? -8.019 13.209 7.653 1.00 93.12 83 ASN A C 1
ATOM 625 O O . ASN A 1 83 ? -8.806 12.281 7.850 1.00 93.12 83 ASN A O 1
ATOM 629 N N . PRO A 1 84 ? -7.428 13.854 8.675 1.00 93.56 84 PRO A N 1
ATOM 630 C CA . PRO A 1 84 ? -7.619 13.437 10.060 1.00 93.56 84 PRO A CA 1
ATOM 631 C C . PRO A 1 84 ? -9.085 13.409 10.508 1.00 93.56 84 PRO A C 1
ATOM 633 O O . PRO A 1 84 ? -9.445 12.550 11.300 1.00 93.56 84 PRO A O 1
ATOM 636 N N . VAL A 1 85 ? -9.943 14.293 9.992 1.00 94.25 85 VAL A N 1
ATOM 637 C CA . VAL A 1 85 ? -11.372 14.310 10.347 1.00 94.25 85 VAL A CA 1
ATOM 638 C C . VAL A 1 85 ? -12.096 13.117 9.718 1.00 94.25 85 VAL A C 1
ATOM 640 O O . VAL A 1 85 ? -12.831 12.418 10.412 1.00 94.25 85 VAL A O 1
ATOM 643 N N . THR A 1 86 ? -11.831 12.817 8.442 1.00 94.56 86 THR A N 1
ATOM 644 C CA . THR A 1 86 ? -12.359 11.617 7.768 1.00 94.56 86 THR A CA 1
ATOM 645 C C . THR A 1 86 ? -11.903 10.341 8.476 1.00 94.56 86 THR A C 1
ATOM 647 O O . THR A 1 86 ? -12.723 9.479 8.790 1.00 94.56 86 THR A O 1
ATOM 650 N N . GLN A 1 87 ? -10.606 10.235 8.789 1.00 95.31 87 GLN A N 1
ATOM 651 C CA . GLN A 1 87 ? -10.050 9.102 9.533 1.00 95.31 87 GLN A CA 1
ATOM 652 C C . GLN A 1 87 ? -10.660 8.997 10.938 1.00 95.31 87 GLN A C 1
ATOM 654 O O . GLN A 1 87 ? -11.004 7.899 11.365 1.00 95.31 87 GLN A O 1
ATOM 659 N N . GLY A 1 88 ? -10.858 10.127 11.625 1.00 96.19 88 GLY A N 1
ATOM 660 C CA . GLY A 1 88 ? -11.518 10.204 12.928 1.00 96.19 88 GLY A CA 1
ATOM 661 C C . GLY A 1 88 ? -12.943 9.649 12.889 1.00 96.19 88 GLY A C 1
ATOM 662 O O . GLY A 1 88 ? -13.295 8.784 13.687 1.00 96.19 88 GLY A O 1
ATOM 663 N N . ALA A 1 89 ? -13.753 10.074 11.917 1.00 96.31 89 ALA A N 1
ATOM 664 C CA . ALA A 1 89 ? -15.111 9.558 11.739 1.00 96.31 89 ALA A CA 1
ATOM 665 C C . ALA A 1 89 ? -15.112 8.055 11.407 1.00 96.31 89 ALA A C 1
ATOM 667 O O . ALA A 1 89 ? -15.874 7.287 11.999 1.00 96.31 89 ALA A O 1
ATOM 668 N N . ARG A 1 90 ? -14.212 7.621 10.513 1.00 95.81 90 ARG A N 1
ATOM 669 C CA . ARG A 1 90 ? -14.044 6.214 10.125 1.00 95.81 90 ARG A CA 1
ATOM 670 C C . ARG A 1 90 ? -13.681 5.333 11.319 1.00 95.81 90 ARG A C 1
ATOM 672 O O . ARG A 1 90 ? -14.320 4.304 11.520 1.00 95.81 90 ARG A O 1
ATOM 679 N N . VAL A 1 91 ? -12.688 5.726 12.121 1.00 96.06 91 VAL A N 1
ATOM 680 C CA . VAL A 1 91 ? -12.233 4.924 13.267 1.00 96.06 91 VAL A CA 1
ATOM 681 C C . VAL A 1 91 ? -13.294 4.862 14.365 1.00 96.06 91 VAL A C 1
ATOM 683 O O . VAL A 1 91 ? -13.478 3.803 14.963 1.00 96.06 91 VAL A O 1
ATOM 686 N N . MET A 1 92 ? -14.039 5.951 14.591 1.00 97.00 92 MET A N 1
ATOM 687 C CA . MET A 1 92 ? -15.171 5.969 15.522 1.00 97.00 92 MET A CA 1
ATOM 688 C C . MET A 1 92 ? -16.275 5.001 15.077 1.00 97.00 92 MET A C 1
ATOM 690 O O . MET A 1 92 ? -16.755 4.217 15.895 1.00 97.00 92 MET A O 1
ATOM 694 N N . LEU A 1 93 ? -16.651 5.025 13.792 1.00 97.38 93 LEU A N 1
ATOM 695 C CA . LEU A 1 93 ? -17.673 4.129 13.248 1.00 97.38 93 LEU A CA 1
ATOM 696 C C . LEU A 1 93 ? -17.222 2.666 13.296 1.00 97.38 93 LEU A C 1
ATOM 698 O O . LEU A 1 93 ? -17.990 1.809 13.726 1.00 97.38 93 LEU A O 1
ATOM 702 N N . LEU A 1 94 ? -15.973 2.390 12.910 1.00 95.88 94 LEU A N 1
ATOM 703 C CA . LEU A 1 94 ? -15.399 1.047 12.947 1.00 95.88 94 LEU A CA 1
ATOM 704 C C . LEU A 1 94 ? -15.404 0.478 14.371 1.00 95.88 94 LEU A C 1
ATOM 706 O O . LEU A 1 94 ? -15.883 -0.632 14.578 1.00 95.88 94 LEU A O 1
ATOM 710 N N . HIS A 1 95 ? -14.949 1.250 15.363 1.00 95.88 95 HIS A N 1
ATOM 711 C CA . HIS A 1 95 ? -14.954 0.807 16.761 1.00 95.88 95 HIS A CA 1
ATOM 712 C C . HIS A 1 95 ? -16.371 0.558 17.286 1.00 95.88 95 HIS A C 1
ATOM 714 O O . HIS A 1 95 ? -16.595 -0.411 18.014 1.00 95.88 95 HIS A O 1
ATOM 720 N N . ALA A 1 96 ? -17.337 1.401 16.911 1.00 97.44 96 ALA A N 1
ATOM 721 C CA . ALA A 1 96 ? -18.729 1.210 17.296 1.00 97.44 96 ALA A CA 1
ATOM 722 C C . ALA A 1 96 ? -19.329 -0.061 16.663 1.00 97.44 96 ALA A C 1
ATOM 724 O O . ALA A 1 96 ? -19.991 -0.839 17.352 1.00 97.44 96 ALA A O 1
ATOM 725 N N . LEU A 1 97 ? -19.043 -0.310 15.380 1.00 97.12 97 LEU A N 1
ATOM 726 C CA . LEU A 1 97 ? -19.493 -1.502 14.661 1.00 97.12 97 LEU A CA 1
ATOM 727 C C . LEU A 1 97 ? -18.875 -2.783 15.216 1.00 97.12 97 LEU A C 1
ATOM 729 O O . LEU A 1 97 ? -19.587 -3.749 15.477 1.00 97.12 97 LEU A O 1
ATOM 733 N N . GLU A 1 98 ? -17.566 -2.799 15.443 1.00 95.38 98 GLU A N 1
ATOM 734 C CA . GLU A 1 98 ? -16.893 -3.955 16.026 1.00 95.38 98 GLU A CA 1
ATOM 735 C C . GLU A 1 98 ? -17.389 -4.263 17.437 1.00 95.38 98 GLU A C 1
ATOM 737 O O . GLU A 1 98 ? -17.556 -5.430 17.781 1.00 95.38 98 GLU A O 1
ATOM 742 N N . ASN A 1 99 ? -17.639 -3.238 18.259 1.00 96.56 99 ASN A N 1
ATOM 743 C CA . ASN A 1 99 ? -18.226 -3.428 19.582 1.00 96.56 99 ASN A CA 1
ATOM 744 C C . ASN A 1 99 ? -19.598 -4.108 19.475 1.00 96.56 99 ASN A C 1
ATOM 746 O O . ASN A 1 99 ? -19.833 -5.121 20.136 1.00 96.56 99 ASN A O 1
ATOM 750 N N . ALA A 1 100 ? -20.465 -3.595 18.599 1.00 97.75 100 ALA A N 1
ATOM 751 C CA . ALA A 1 100 ? -21.781 -4.168 18.352 1.00 97.75 100 ALA A CA 1
ATOM 752 C C . ALA A 1 100 ? -21.690 -5.619 17.851 1.00 97.75 100 ALA A C 1
ATOM 754 O O . ALA A 1 100 ? -22.405 -6.476 18.363 1.00 97.75 100 ALA A O 1
ATOM 755 N N . LEU A 1 101 ? -20.775 -5.925 16.924 1.00 96.94 101 LEU A N 1
ATOM 756 C CA . LEU A 1 101 ? -20.561 -7.284 16.414 1.00 96.94 101 LEU A CA 1
ATOM 757 C C . LEU A 1 101 ? -20.064 -8.244 17.501 1.00 96.94 101 LEU A C 1
ATOM 759 O O . LEU A 1 101 ? -20.636 -9.320 17.648 1.00 96.94 101 LEU A O 1
ATOM 763 N N . ARG A 1 102 ? -19.070 -7.849 18.311 1.00 96.19 102 ARG A N 1
ATOM 764 C CA . ARG A 1 102 ? -18.563 -8.670 19.431 1.00 96.19 102 ARG A CA 1
ATOM 765 C C . ARG A 1 102 ? -19.670 -8.976 20.443 1.00 96.19 102 ARG A C 1
ATOM 767 O O . ARG A 1 102 ? -19.792 -10.097 20.926 1.00 96.19 102 ARG A O 1
ATOM 774 N N . ARG A 1 103 ? -20.510 -7.988 20.763 1.00 96.81 103 ARG A N 1
ATOM 775 C CA . ARG A 1 103 ? -21.653 -8.176 21.673 1.00 96.81 103 ARG A CA 1
ATOM 776 C C . ARG A 1 103 ? -22.733 -9.062 21.063 1.00 96.81 103 ARG A C 1
ATOM 778 O O . ARG A 1 103 ? -23.280 -9.913 21.759 1.00 96.81 103 ARG A O 1
ATOM 785 N N . HIS A 1 104 ? -23.016 -8.878 19.778 1.00 96.31 104 HIS A N 1
ATOM 786 C CA . HIS A 1 104 ? -23.958 -9.701 19.032 1.00 96.31 104 HIS A CA 1
ATOM 787 C C . HIS A 1 104 ? -23.513 -11.173 19.011 1.00 96.31 104 HIS A C 1
ATOM 789 O O . HIS A 1 104 ? -24.334 -12.055 19.262 1.00 96.31 104 HIS A O 1
ATOM 795 N N . GLU A 1 105 ? -22.211 -11.423 18.829 1.00 96.62 105 GLU A N 1
ATOM 796 C CA . GLU A 1 105 ? -21.585 -12.746 18.943 1.00 96.62 105 GLU A CA 1
ATOM 797 C C . GLU A 1 105 ? -21.722 -13.333 20.351 1.00 96.62 105 GLU A C 1
ATOM 799 O O . GLU A 1 105 ? -22.172 -14.464 20.516 1.00 96.62 105 GLU A O 1
ATOM 804 N N . HIS A 1 106 ? -21.393 -12.553 21.388 1.00 96.00 106 HIS A N 1
ATOM 805 C CA . HIS A 1 106 ? -21.487 -12.990 22.786 1.00 96.00 106 HIS A CA 1
ATOM 806 C C . HIS A 1 106 ? -22.922 -13.316 23.223 1.00 96.00 106 HIS A C 1
ATOM 808 O O . HIS A 1 106 ? -23.119 -14.106 24.144 1.00 96.00 106 HIS A O 1
ATOM 814 N N . ALA A 1 107 ? -23.925 -12.729 22.567 1.00 95.62 107 ALA A N 1
ATOM 815 C CA . ALA A 1 107 ? -25.331 -13.069 22.759 1.00 95.62 107 ALA A CA 1
ATOM 816 C C . ALA A 1 107 ? -25.752 -14.370 22.037 1.00 95.62 107 ALA A C 1
ATOM 818 O O . ALA A 1 107 ? -26.920 -14.747 22.101 1.00 95.62 107 ALA A O 1
ATOM 819 N N . GLY A 1 108 ? -24.820 -15.067 21.376 1.00 95.44 108 GLY A N 1
ATOM 820 C CA . GLY A 1 108 ? -25.046 -16.344 20.697 1.00 95.44 108 GLY A CA 1
ATOM 821 C C . GLY A 1 108 ? -25.558 -16.221 19.261 1.00 95.44 108 GLY A C 1
ATOM 822 O O . GLY A 1 108 ? -26.017 -17.216 18.703 1.00 95.44 108 GLY A O 1
ATOM 823 N N . ASN A 1 109 ? -25.506 -15.027 18.662 1.00 96.31 109 ASN A N 1
ATOM 824 C CA . ASN A 1 109 ? -25.986 -14.807 17.297 1.00 96.31 109 ASN A CA 1
ATOM 825 C C . ASN A 1 109 ? -24.901 -15.089 16.248 1.00 96.31 109 ASN A C 1
ATOM 827 O O . ASN A 1 109 ? -23.703 -14.960 16.506 1.00 96.31 109 ASN A O 1
ATOM 831 N N . ASP A 1 110 ? -25.331 -15.416 15.028 1.00 94.44 110 ASP A N 1
ATOM 832 C CA . ASP A 1 110 ? -24.434 -15.678 13.901 1.00 94.44 110 ASP A CA 1
ATOM 833 C C . ASP A 1 110 ? -23.943 -14.374 13.250 1.00 94.44 110 ASP A C 1
ATOM 835 O O . ASP A 1 110 ? -24.599 -13.778 12.392 1.00 94.44 110 ASP A O 1
ATOM 839 N N . VAL A 1 111 ? -22.736 -13.953 13.628 1.00 95.06 111 VAL A N 1
ATOM 840 C CA . VAL A 1 111 ? -22.075 -12.775 13.052 1.00 95.06 111 VAL A CA 1
ATOM 841 C C . VAL A 1 111 ? -21.813 -12.929 11.555 1.00 95.06 111 VAL A C 1
ATOM 843 O O . VAL A 1 111 ? -21.888 -11.938 10.832 1.00 95.06 111 VAL A O 1
ATOM 846 N N . LYS A 1 112 ? -21.521 -14.135 11.051 1.00 94.88 112 LYS A N 1
ATOM 847 C CA . LYS A 1 112 ? -21.226 -14.324 9.621 1.00 94.88 112 LYS A CA 1
ATOM 848 C C . LYS A 1 112 ? -22.470 -14.089 8.778 1.00 94.88 112 LYS A C 1
ATOM 850 O O . LYS A 1 112 ? -22.376 -13.429 7.745 1.00 94.88 112 LYS A O 1
ATOM 855 N N . ALA A 1 113 ? -23.621 -14.584 9.233 1.00 94.62 113 ALA A N 1
ATOM 856 C CA . ALA A 1 113 ? -24.902 -14.308 8.592 1.00 94.62 113 ALA A CA 1
ATOM 857 C C . ALA A 1 113 ? -25.210 -12.803 8.599 1.00 94.62 113 ALA A C 1
ATOM 859 O O . ALA A 1 113 ? -25.563 -12.242 7.563 1.00 94.62 113 ALA A O 1
ATOM 860 N N . THR A 1 114 ? -24.991 -12.127 9.728 1.00 94.25 114 THR A N 1
ATOM 861 C CA . THR A 1 114 ? -25.179 -10.674 9.842 1.00 94.25 114 THR A CA 1
ATOM 862 C C . THR A 1 114 ? -24.252 -9.892 8.908 1.00 94.25 114 THR A C 1
ATOM 864 O O . THR A 1 114 ? -24.702 -8.997 8.198 1.00 94.25 114 THR A O 1
ATOM 867 N N . VAL A 1 115 ? -22.971 -10.260 8.831 1.00 93.75 115 VAL A N 1
ATOM 868 C CA . VAL A 1 115 ? -22.024 -9.641 7.892 1.00 93.75 115 VAL A CA 1
ATOM 869 C C . VAL A 1 115 ? -22.452 -9.883 6.445 1.00 93.75 115 VAL A C 1
ATOM 871 O O . VAL A 1 115 ? -22.347 -8.972 5.633 1.00 93.75 115 VAL A O 1
ATOM 874 N N . ALA A 1 116 ? -22.987 -11.058 6.101 1.00 95.31 116 ALA A N 1
ATOM 875 C CA . ALA A 1 116 ? -23.526 -11.287 4.761 1.00 95.31 116 ALA A CA 1
ATOM 876 C C . ALA A 1 116 ? -24.672 -10.310 4.437 1.00 95.31 116 ALA A C 1
ATOM 878 O O . ALA A 1 116 ? -24.679 -9.728 3.354 1.00 95.31 116 ALA A O 1
ATOM 879 N N . LEU A 1 117 ? -25.573 -10.051 5.394 1.00 94.19 117 LEU A N 1
ATOM 880 C CA . LEU A 1 117 ? -26.641 -9.058 5.231 1.00 94.19 117 LEU A CA 1
ATOM 881 C C . LEU A 1 117 ? -26.098 -7.641 5.014 1.00 94.19 117 LEU A C 1
ATOM 883 O O . LEU A 1 117 ? -26.680 -6.897 4.221 1.00 94.19 117 LEU A O 1
ATOM 887 N N . PHE A 1 118 ? -24.971 -7.291 5.649 1.00 94.44 118 PHE A N 1
ATOM 888 C CA . PHE A 1 118 ? -24.300 -6.005 5.430 1.00 94.44 118 PHE A CA 1
ATOM 889 C C . PHE A 1 118 ? -23.920 -5.780 3.965 1.00 94.44 118 PHE A C 1
ATOM 891 O O . PHE A 1 118 ? -23.983 -4.654 3.487 1.00 94.44 118 PHE A O 1
ATOM 898 N N . PHE A 1 119 ? -23.555 -6.844 3.248 1.00 93.44 119 PHE A N 1
ATOM 899 C CA . PHE A 1 119 ? -23.141 -6.759 1.847 1.00 93.44 119 PHE A CA 1
ATOM 900 C C . PHE A 1 119 ? -24.285 -6.936 0.842 1.00 93.44 119 PHE A C 1
ATOM 902 O O . PHE A 1 119 ? -24.126 -6.541 -0.311 1.00 93.44 119 PHE A O 1
ATOM 909 N N . THR A 1 120 ? -25.410 -7.547 1.230 1.00 95.38 120 THR A N 1
ATOM 910 C CA . THR A 1 120 ? -26.488 -7.885 0.280 1.00 95.38 120 THR A CA 1
ATOM 911 C C . THR A 1 120 ? -27.736 -7.026 0.405 1.00 95.38 120 THR A C 1
ATOM 913 O O . THR A 1 120 ? -28.437 -6.853 -0.590 1.00 95.38 120 THR A O 1
ATOM 916 N N . SER A 1 121 ? -28.055 -6.553 1.612 1.00 95.19 121 SER A N 1
ATOM 917 C CA . SER A 1 121 ? -29.397 -6.031 1.910 1.00 95.19 121 SER A CA 1
ATOM 918 C C . SER A 1 121 ? -29.404 -4.766 2.758 1.00 95.19 121 SER A C 1
ATOM 920 O O . SER A 1 121 ? -30.361 -4.003 2.677 1.00 95.19 121 SER A O 1
ATOM 922 N N . TYR A 1 122 ? -28.385 -4.556 3.589 1.00 94.88 122 TYR A N 1
ATOM 923 C CA . TYR A 1 122 ? -28.317 -3.384 4.455 1.00 94.88 122 TYR A CA 1
ATOM 924 C C . TYR A 1 122 ? -27.840 -2.163 3.675 1.00 94.88 122 TYR A C 1
ATOM 926 O O . TYR A 1 122 ? -26.994 -2.253 2.787 1.00 94.88 122 TYR A O 1
ATOM 934 N N . ASN A 1 123 ? -28.344 -1.004 4.078 1.00 95.62 123 ASN A N 1
ATOM 935 C CA . ASN A 1 123 ? -27.763 0.296 3.767 1.00 95.62 123 ASN A CA 1
ATOM 936 C C . ASN A 1 123 ? -27.121 0.924 5.021 1.00 95.62 123 ASN A C 1
ATOM 938 O O . ASN A 1 123 ? -27.105 0.335 6.106 1.00 95.62 123 ASN A O 1
ATOM 942 N N . ASP A 1 124 ? -26.621 2.152 4.884 1.00 94.06 124 ASP A N 1
ATOM 943 C CA . ASP A 1 124 ? -25.988 2.902 5.974 1.00 94.06 124 ASP A CA 1
ATOM 944 C C . ASP A 1 124 ? -26.900 3.058 7.202 1.00 94.06 124 ASP A C 1
ATOM 946 O O . ASP A 1 124 ? -26.447 2.952 8.342 1.00 94.06 124 ASP A O 1
ATOM 950 N N . GLY A 1 125 ? -28.200 3.280 6.990 1.00 95.69 125 GLY A N 1
ATOM 951 C CA . GLY A 1 125 ? -29.188 3.386 8.062 1.00 95.69 125 GLY A CA 1
ATOM 952 C C . GLY A 1 125 ? -29.347 2.078 8.833 1.00 95.69 125 GLY A C 1
ATOM 953 O O . GLY A 1 125 ? -29.361 2.094 10.065 1.00 95.69 125 GLY A O 1
ATOM 954 N N . ASP A 1 126 ? -29.394 0.949 8.128 1.00 96.19 126 ASP A N 1
ATOM 955 C CA . ASP A 1 126 ? -29.478 -0.381 8.742 1.00 96.19 126 ASP A CA 1
ATOM 956 C C . ASP A 1 126 ? -28.220 -0.704 9.555 1.00 96.19 126 ASP A C 1
ATOM 958 O O . ASP A 1 126 ? -28.314 -1.218 10.672 1.00 96.19 126 ASP A O 1
ATOM 962 N N . LEU A 1 127 ? -27.041 -0.335 9.042 1.00 94.88 127 LEU A N 1
ATOM 963 C CA . LEU A 1 127 ? -25.773 -0.478 9.758 1.00 94.88 127 LEU A CA 1
ATOM 964 C C . LEU A 1 127 ? -25.769 0.353 11.047 1.00 94.88 127 LEU A C 1
ATOM 966 O O . LEU A 1 127 ? -25.417 -0.156 12.112 1.00 94.88 127 LEU A O 1
ATOM 970 N N . LEU A 1 128 ? -26.204 1.614 10.989 1.00 95.75 128 LEU A N 1
ATOM 971 C CA . LEU A 1 128 ? -26.290 2.465 12.179 1.00 95.75 128 LEU A CA 1
ATOM 972 C C . LEU A 1 128 ? -27.312 1.934 13.196 1.00 95.75 128 LEU A C 1
ATOM 974 O O . LEU A 1 128 ? -27.043 1.954 14.396 1.00 95.75 128 LEU A O 1
ATOM 978 N N . ASN A 1 129 ? -28.456 1.426 12.735 1.00 96.38 129 ASN A N 1
ATOM 979 C CA . ASN A 1 129 ? -29.475 0.821 13.598 1.00 96.38 129 ASN A CA 1
ATOM 980 C C . ASN A 1 129 ? -28.982 -0.478 14.249 1.00 96.38 129 ASN A C 1
ATOM 982 O O . ASN A 1 129 ? -29.299 -0.751 15.410 1.00 96.38 129 ASN A O 1
ATOM 986 N N . PHE A 1 130 ? -28.177 -1.266 13.532 1.00 97.25 130 PHE A N 1
ATOM 987 C CA . PHE A 1 130 ? -27.530 -2.448 14.089 1.00 97.25 130 PHE A CA 1
ATOM 988 C C . PHE A 1 130 ? -26.612 -2.081 15.259 1.00 97.25 130 PHE A C 1
ATOM 990 O O . PHE A 1 130 ? -26.680 -2.729 16.308 1.00 97.25 130 PHE A O 1
ATOM 997 N N . ILE A 1 131 ? -25.805 -1.024 15.106 1.00 97.69 131 ILE A N 1
ATOM 998 C CA . ILE A 1 131 ? -24.936 -0.522 16.178 1.00 97.69 131 ILE A CA 1
ATOM 999 C C . ILE A 1 131 ? -25.768 -0.035 17.363 1.00 97.69 131 ILE A C 1
ATOM 1001 O O . ILE A 1 131 ? -25.472 -0.401 18.496 1.00 97.69 131 ILE A O 1
ATOM 1005 N N . GLU A 1 132 ? -26.828 0.732 17.113 1.00 96.69 132 GLU A N 1
ATOM 1006 C CA . GLU A 1 132 ? -27.708 1.241 18.171 1.00 96.69 132 GLU A CA 1
ATOM 1007 C C . GLU A 1 132 ? -28.355 0.109 18.986 1.00 96.69 132 GLU A C 1
ATOM 1009 O O . GLU A 1 132 ? -28.486 0.201 20.206 1.00 96.69 132 GLU A O 1
ATOM 1014 N N . SER A 1 133 ? -28.716 -0.989 18.318 1.00 96.81 133 SER A N 1
ATOM 1015 C CA . SER A 1 133 ? -29.416 -2.118 18.940 1.00 96.81 133 SER A CA 1
ATOM 1016 C C . SER A 1 133 ? -28.490 -3.066 19.709 1.00 96.81 133 SER A C 1
ATOM 1018 O O . SER A 1 133 ? -28.910 -3.659 20.701 1.00 96.81 133 SER A O 1
ATOM 1020 N N . ASN A 1 134 ? -27.244 -3.243 19.254 1.00 97.31 134 ASN A N 1
ATOM 1021 C CA . ASN A 1 134 ? -26.338 -4.277 19.776 1.00 97.31 134 ASN A CA 1
ATOM 1022 C C . ASN A 1 134 ? -25.109 -3.714 20.511 1.00 97.31 134 ASN A C 1
ATOM 1024 O O . ASN A 1 134 ? -24.498 -4.421 21.318 1.00 97.31 134 ASN A O 1
ATOM 1028 N N . GLY A 1 135 ? -24.738 -2.461 20.246 1.00 96.94 135 GLY A N 1
ATOM 1029 C CA . GLY A 1 135 ? -23.603 -1.780 20.862 1.00 96.94 135 GLY A CA 1
ATOM 1030 C C . GLY A 1 135 ? -23.835 -1.428 22.331 1.00 96.94 135 GLY A C 1
ATOM 1031 O O . GLY A 1 135 ? -24.967 -1.308 22.805 1.00 96.94 135 GLY A O 1
ATOM 1032 N N . ASP A 1 136 ? -22.743 -1.265 23.075 1.00 96.94 136 ASP A N 1
ATOM 1033 C CA . ASP A 1 136 ? -22.795 -0.681 24.417 1.00 96.94 136 ASP A CA 1
ATOM 1034 C C . ASP A 1 136 ? -22.932 0.854 24.385 1.00 96.94 136 ASP A C 1
ATOM 1036 O O . ASP A 1 136 ? -22.969 1.487 23.329 1.00 96.94 136 ASP A O 1
ATOM 1040 N N . GLU A 1 137 ? -22.992 1.474 25.564 1.00 96.00 137 GLU A N 1
ATOM 1041 C CA . GLU A 1 137 ? -23.107 2.931 25.693 1.00 96.00 137 GLU A CA 1
ATOM 1042 C C . GLU A 1 137 ? -21.930 3.692 25.063 1.00 96.00 137 GLU A C 1
ATOM 1044 O O . GLU A 1 137 ? -22.106 4.812 24.584 1.00 96.00 137 GLU A O 1
ATOM 1049 N N . SER A 1 138 ? -20.735 3.094 25.006 1.00 93.19 138 SER A N 1
ATOM 1050 C CA . SER A 1 138 ? -19.584 3.700 24.332 1.00 93.19 138 SER A CA 1
ATOM 1051 C C . SER A 1 138 ? -19.791 3.709 22.817 1.00 93.19 138 SER A C 1
ATOM 1053 O O . SER A 1 138 ? -19.644 4.754 22.181 1.00 93.19 138 SER A O 1
ATOM 1055 N N . ALA A 1 139 ? -20.209 2.579 22.236 1.00 96.19 139 ALA A N 1
ATOM 1056 C CA . ALA A 1 139 ? -20.497 2.459 20.808 1.00 96.19 139 ALA A CA 1
ATOM 1057 C C . ALA A 1 139 ? -21.622 3.406 20.360 1.00 96.19 139 ALA A C 1
ATOM 1059 O O . ALA A 1 139 ? -21.457 4.130 19.376 1.00 96.19 139 ALA A O 1
ATOM 1060 N N . LYS A 1 140 ? -22.720 3.479 21.125 1.00 96.94 140 LYS A N 1
ATOM 1061 C CA . LYS A 1 140 ? -23.822 4.427 20.876 1.00 96.94 140 LYS A CA 1
ATOM 1062 C C . LYS A 1 140 ? -23.370 5.881 20.990 1.00 96.94 140 LYS A C 1
ATOM 1064 O O . LYS A 1 140 ? -23.746 6.734 20.190 1.00 96.94 140 LYS A O 1
ATOM 1069 N N . LYS A 1 141 ? -22.506 6.193 21.961 1.00 94.94 141 LYS A N 1
ATOM 1070 C CA . LYS A 1 141 ? -21.930 7.538 22.093 1.00 94.94 141 LYS A CA 1
ATOM 1071 C C . LYS A 1 141 ? -21.068 7.897 20.882 1.00 94.94 141 LYS A C 1
ATOM 1073 O O . LYS A 1 141 ? -21.110 9.042 20.439 1.00 94.94 141 LYS A O 1
ATOM 1078 N N . LEU A 1 142 ? -20.295 6.956 20.333 1.00 95.56 142 LEU A N 1
ATOM 1079 C CA . LEU A 1 142 ? -19.495 7.181 19.124 1.00 95.56 142 LEU A CA 1
ATOM 1080 C C . LEU A 1 142 ? -20.378 7.477 17.903 1.00 95.56 142 LEU A C 1
ATOM 1082 O O . LEU A 1 142 ? -20.114 8.452 17.200 1.00 95.56 142 LEU A O 1
ATOM 1086 N N . THR A 1 143 ? -21.448 6.714 17.677 1.00 96.00 143 THR A N 1
ATOM 1087 C CA . THR A 1 143 ? -22.378 6.968 16.561 1.00 96.00 143 THR A CA 1
ATOM 1088 C C . THR A 1 143 ? -23.156 8.271 16.740 1.00 96.00 143 THR A C 1
ATOM 1090 O O . THR A 1 143 ? -23.295 9.035 15.782 1.00 96.00 143 THR A O 1
ATOM 1093 N N . LEU A 1 144 ? -23.593 8.593 17.962 1.00 95.25 144 LEU A N 1
ATOM 1094 C CA . LEU A 1 144 ? -24.227 9.875 18.277 1.00 95.25 144 LEU A CA 1
ATOM 1095 C C . LEU A 1 144 ? -23.277 11.055 18.033 1.00 95.25 144 LEU A C 1
ATOM 1097 O O . LEU A 1 144 ? -23.675 12.068 17.463 1.00 95.25 144 LEU A O 1
ATOM 1101 N N . ASN A 1 145 ? -22.008 10.920 18.421 1.00 94.38 145 ASN A N 1
ATOM 1102 C CA . ASN A 1 145 ? -20.992 11.934 18.157 1.00 94.38 145 ASN A CA 1
ATOM 1103 C C . ASN A 1 145 ? -20.816 12.178 16.652 1.00 94.38 145 ASN A C 1
ATOM 1105 O O . ASN A 1 145 ? -20.752 13.335 16.248 1.00 94.38 145 ASN A O 1
ATOM 1109 N N . ILE A 1 146 ? -20.789 11.121 15.828 1.00 94.56 146 ILE A N 1
ATOM 1110 C CA . ILE A 1 146 ? -20.728 11.249 14.363 1.00 94.56 146 ILE A CA 1
ATOM 1111 C C . ILE A 1 146 ? -21.951 12.012 13.842 1.00 94.56 146 ILE A C 1
ATOM 1113 O O . ILE A 1 146 ? -21.788 12.982 13.104 1.00 94.56 146 ILE A O 1
ATOM 1117 N N . ARG A 1 147 ? -23.165 11.636 14.273 1.00 93.56 147 ARG A N 1
ATOM 1118 C CA . ARG A 1 147 ? -24.416 12.312 13.873 1.00 93.56 147 ARG A CA 1
ATOM 1119 C C . ARG A 1 147 ? -24.438 13.796 14.245 1.00 93.56 147 ARG A C 1
ATOM 1121 O O . ARG A 1 147 ? -24.967 14.603 13.490 1.00 93.56 147 ARG A O 1
ATOM 1128 N N . ASN A 1 148 ? -23.831 14.153 15.373 1.00 94.62 148 ASN A N 1
ATOM 1129 C CA . ASN A 1 148 ? -23.750 15.532 15.857 1.00 94.62 148 ASN A CA 1
ATOM 1130 C C . ASN A 1 148 ? -22.536 16.307 15.306 1.00 94.62 148 ASN A C 1
ATOM 1132 O O . ASN A 1 148 ? -22.312 17.445 15.714 1.00 94.62 148 ASN A O 1
ATOM 1136 N N . GLY A 1 149 ? -21.708 15.704 14.444 1.00 92.62 149 GLY A N 1
ATOM 1137 C CA . GLY A 1 149 ? -20.476 16.321 13.937 1.00 92.62 149 GLY A CA 1
ATOM 1138 C C . GLY A 1 149 ? -19.352 16.466 14.977 1.00 92.62 149 GLY A C 1
ATOM 1139 O O . GLY A 1 149 ? -18.368 17.157 14.729 1.00 92.62 149 GLY A O 1
ATOM 1140 N N . SER A 1 150 ? -19.459 15.811 16.138 1.00 94.00 150 SER A N 1
ATOM 1141 C CA . SER A 1 150 ? -18.459 15.822 17.218 1.00 94.00 150 SER A CA 1
ATOM 1142 C C . SER A 1 150 ? -17.387 14.747 16.993 1.00 94.00 150 SER A C 1
ATOM 1144 O O . SER A 1 150 ? -17.271 13.782 17.752 1.00 94.00 150 SER A O 1
ATOM 1146 N N . ILE A 1 151 ? -16.616 14.891 15.916 1.00 95.00 151 ILE A N 1
ATOM 1147 C CA . ILE A 1 151 ? -15.560 13.941 15.542 1.00 95.00 151 ILE A CA 1
ATOM 1148 C C . ILE A 1 151 ? -14.345 14.077 16.471 1.00 95.00 151 ILE A C 1
ATOM 1150 O O . ILE A 1 151 ? -13.970 15.182 16.862 1.00 95.00 151 ILE A O 1
ATOM 1154 N N . CYS A 1 152 ? -13.722 12.952 16.836 1.00 93.38 152 CYS A N 1
ATOM 1155 C CA . CYS A 1 152 ? -12.494 12.956 17.631 1.00 93.38 152 CYS A CA 1
ATOM 1156 C C . CYS A 1 152 ? -11.347 13.657 16.888 1.00 93.38 152 CYS A C 1
ATOM 1158 O O . CYS A 1 152 ? -11.142 13.455 15.691 1.00 93.38 152 CYS A O 1
ATOM 1160 N N . ASN A 1 153 ? -10.551 14.431 17.625 1.00 92.50 153 ASN A N 1
ATOM 1161 C CA . ASN A 1 153 ? -9.412 15.153 17.071 1.00 92.50 153 ASN A CA 1
ATOM 1162 C C . ASN A 1 153 ? -8.183 14.244 17.020 1.00 92.50 153 ASN A C 1
ATOM 1164 O O . ASN A 1 153 ? -7.936 13.473 17.950 1.00 92.50 153 ASN A O 1
ATOM 1168 N N . ALA A 1 154 ? -7.378 14.364 15.962 1.00 94.12 154 ALA A N 1
ATOM 1169 C CA . ALA A 1 154 ? -6.066 13.726 15.918 1.00 94.12 154 ALA A CA 1
ATOM 1170 C C . ALA A 1 154 ? -5.113 14.462 16.871 1.00 94.12 154 ALA A C 1
ATOM 1172 O O . ALA A 1 154 ? -4.614 15.540 16.550 1.00 94.12 154 ALA A O 1
ATOM 1173 N N . VAL A 1 155 ? -4.867 13.880 18.045 1.00 94.06 155 VAL A N 1
ATOM 1174 C CA . VAL A 1 155 ? -3.933 14.420 19.048 1.00 94.06 155 VAL A CA 1
ATOM 1175 C C . VAL A 1 155 ? -2.476 14.178 18.656 1.00 94.06 155 VAL A C 1
ATOM 1177 O O . VAL A 1 155 ? -1.586 14.903 19.089 1.00 94.06 155 VAL A O 1
ATOM 1180 N N . SER A 1 156 ? -2.226 13.187 17.797 1.00 93.94 156 SER A N 1
ATOM 1181 C CA . SER A 1 156 ? -0.933 12.990 17.152 1.00 93.94 156 SER A CA 1
ATOM 1182 C C . SER A 1 156 ? -1.095 12.322 15.793 1.00 93.94 156 SER A C 1
ATOM 1184 O O . SER A 1 156 ? -1.988 11.494 15.594 1.00 93.94 156 SER A O 1
ATOM 1186 N N . ARG A 1 157 ? -0.223 12.691 14.851 1.00 94.31 157 ARG A N 1
ATOM 1187 C CA . ARG A 1 157 ? -0.229 12.177 13.481 1.00 94.31 157 ARG A CA 1
ATOM 1188 C C . ARG A 1 157 ? 1.179 11.828 13.028 1.00 94.31 157 ARG A C 1
ATOM 1190 O O . ARG A 1 157 ? 2.038 12.698 12.857 1.00 94.31 157 ARG A O 1
ATOM 1197 N N . PHE A 1 158 ? 1.373 10.556 12.725 1.00 95.19 158 PHE A N 1
ATOM 1198 C CA . PHE A 1 158 ? 2.592 10.021 12.160 1.00 95.19 158 PHE A CA 1
ATOM 1199 C C . PHE A 1 158 ? 2.418 9.754 10.667 1.00 95.19 158 PHE A C 1
ATOM 1201 O O . PHE A 1 158 ? 1.443 9.159 10.219 1.00 95.19 158 PHE A O 1
ATOM 1208 N N . THR A 1 159 ? 3.371 10.237 9.883 1.00 93.81 159 THR A N 1
ATOM 1209 C CA . THR A 1 159 ? 3.420 10.106 8.428 1.00 93.81 159 THR A CA 1
ATOM 1210 C C . THR A 1 159 ? 4.831 9.714 8.014 1.00 93.81 159 THR A C 1
ATOM 1212 O O . THR A 1 159 ? 5.763 9.707 8.821 1.00 93.81 159 THR A O 1
ATOM 1215 N N . HIS A 1 160 ? 5.036 9.473 6.721 1.00 92.81 160 HIS A N 1
ATOM 1216 C CA . HIS A 1 160 ? 6.365 9.211 6.162 1.00 92.81 160 HIS A CA 1
ATOM 1217 C C . HIS A 1 160 ? 7.441 10.215 6.617 1.00 92.81 160 HIS A C 1
ATOM 1219 O O . HIS A 1 160 ? 8.585 9.834 6.848 1.00 92.81 160 HIS A O 1
ATOM 1225 N N . LYS A 1 161 ? 7.073 11.490 6.812 1.00 90.00 161 LYS A N 1
ATOM 1226 C CA . LYS A 1 161 ? 8.008 12.571 7.163 1.00 90.00 161 LYS A CA 1
ATOM 1227 C C . LYS A 1 161 ? 8.550 12.499 8.593 1.00 90.00 161 LYS A C 1
ATOM 1229 O O . LYS A 1 161 ? 9.623 13.038 8.835 1.00 90.00 161 LYS A O 1
ATOM 1234 N N . ASN A 1 162 ? 7.819 11.891 9.527 1.00 90.88 162 ASN A N 1
ATOM 1235 C CA . ASN A 1 162 ? 8.162 11.909 10.957 1.00 90.88 162 ASN A CA 1
ATOM 1236 C C . ASN A 1 162 ? 8.454 10.519 11.546 1.00 90.88 162 ASN A C 1
ATOM 1238 O O . ASN A 1 162 ? 8.928 10.423 12.672 1.00 90.88 162 ASN A O 1
ATOM 1242 N N . LEU A 1 163 ? 8.251 9.456 10.770 1.00 94.50 163 LEU A N 1
ATOM 1243 C CA . LEU A 1 163 ? 8.691 8.107 11.108 1.00 94.50 163 LEU A CA 1
ATOM 1244 C C . LEU A 1 163 ? 10.096 7.862 10.552 1.00 94.50 163 LEU A C 1
ATOM 1246 O O . LEU A 1 163 ? 10.404 8.323 9.452 1.00 94.50 163 LEU A O 1
ATOM 1250 N N . ASN A 1 164 ? 10.947 7.114 11.254 1.00 93.56 164 ASN A N 1
ATOM 1251 C CA . ASN A 1 164 ? 12.215 6.646 10.685 1.00 93.56 164 ASN A CA 1
ATOM 1252 C C . ASN A 1 164 ? 11.973 5.467 9.706 1.00 93.56 164 ASN A C 1
ATOM 1254 O O . ASN A 1 164 ? 10.927 4.819 9.786 1.00 93.56 164 ASN A O 1
ATOM 1258 N N . PRO A 1 165 ? 12.895 5.173 8.768 1.00 94.94 165 PRO A N 1
ATOM 1259 C CA . PRO A 1 165 ? 12.706 4.119 7.764 1.00 94.94 165 PRO A CA 1
ATOM 1260 C C . PRO A 1 165 ? 12.393 2.729 8.337 1.00 94.94 165 PRO A C 1
ATOM 1262 O O . PRO A 1 165 ? 11.523 2.041 7.807 1.00 94.94 165 PRO A O 1
ATOM 1265 N N . LYS A 1 166 ? 13.032 2.335 9.446 1.00 94.69 166 LYS A N 1
ATOM 1266 C CA . LYS A 1 166 ? 12.770 1.054 10.122 1.00 94.69 166 LYS A CA 1
ATOM 1267 C C . LYS A 1 166 ? 11.329 0.971 10.627 1.00 94.69 166 LYS A C 1
ATOM 1269 O O . LYS A 1 166 ? 10.637 -0.005 10.344 1.00 94.69 166 LYS A O 1
ATOM 1274 N N . THR A 1 167 ? 10.855 2.006 11.317 1.00 95.38 167 THR A N 1
ATOM 1275 C CA . THR A 1 167 ? 9.478 2.085 11.819 1.00 95.38 167 THR A CA 1
ATOM 1276 C C . THR A 1 167 ? 8.478 2.139 10.665 1.00 95.38 167 THR A C 1
ATOM 1278 O O . THR A 1 167 ? 7.468 1.444 10.704 1.00 95.38 167 THR A O 1
ATOM 1281 N N . ARG A 1 168 ? 8.771 2.884 9.586 1.00 95.88 168 ARG A N 1
ATOM 1282 C CA . ARG A 1 168 ? 7.937 2.888 8.369 1.00 95.88 168 ARG A CA 1
ATOM 1283 C C . ARG A 1 168 ? 7.801 1.489 7.777 1.00 95.88 168 ARG A C 1
ATOM 1285 O O . ARG A 1 168 ? 6.690 1.078 7.467 1.00 95.88 168 ARG A O 1
ATOM 1292 N N . MET A 1 169 ? 8.914 0.767 7.638 1.00 96.31 169 MET A N 1
ATOM 1293 C CA . MET A 1 169 ? 8.925 -0.582 7.078 1.00 96.31 169 MET A CA 1
ATOM 1294 C C . MET A 1 169 ? 8.103 -1.546 7.938 1.00 96.31 169 MET A C 1
ATOM 1296 O O . MET A 1 169 ? 7.234 -2.241 7.416 1.00 96.31 169 MET A O 1
ATOM 1300 N N . ALA A 1 170 ? 8.300 -1.517 9.258 1.00 95.88 170 ALA A N 1
ATOM 1301 C CA . ALA A 1 170 ? 7.542 -2.342 10.192 1.00 95.88 170 ALA A CA 1
ATOM 1302 C C . ALA A 1 170 ? 6.032 -2.061 10.123 1.00 95.88 170 ALA A C 1
ATOM 1304 O O . ALA A 1 170 ? 5.237 -2.981 9.941 1.00 95.88 170 ALA A O 1
ATOM 1305 N N . LEU A 1 171 ? 5.632 -0.787 10.197 1.00 96.50 171 LEU A N 1
ATOM 1306 C CA . LEU A 1 171 ? 4.226 -0.388 10.122 1.00 96.50 171 LEU A CA 1
ATOM 1307 C C . LEU A 1 171 ? 3.600 -0.707 8.764 1.00 96.50 171 LEU A C 1
ATOM 1309 O O . LEU A 1 171 ? 2.446 -1.113 8.704 1.00 96.50 171 LEU A O 1
ATOM 1313 N N . SER A 1 172 ? 4.359 -0.572 7.678 1.00 95.25 172 SER A N 1
ATOM 1314 C CA . SER A 1 172 ? 3.927 -0.945 6.330 1.00 95.25 172 SER A CA 1
ATOM 1315 C C . SER A 1 172 ? 3.592 -2.439 6.231 1.00 95.25 172 SER A C 1
ATOM 1317 O O . SER A 1 172 ? 2.596 -2.805 5.601 1.00 95.25 172 SER A O 1
ATOM 1319 N N . THR A 1 173 ? 4.381 -3.298 6.883 1.00 95.06 173 THR A N 1
ATOM 1320 C CA . THR A 1 173 ? 4.109 -4.740 6.981 1.00 95.06 173 THR A CA 1
ATOM 1321 C C . THR A 1 173 ? 2.905 -5.023 7.880 1.00 95.06 173 THR A C 1
ATOM 1323 O O . THR A 1 173 ? 2.000 -5.746 7.467 1.00 95.06 173 THR A O 1
ATOM 1326 N N . ILE A 1 174 ? 2.847 -4.413 9.070 1.00 96.38 174 ILE A N 1
ATOM 1327 C CA . ILE A 1 174 ? 1.747 -4.594 10.033 1.00 96.38 174 ILE A CA 1
ATOM 1328 C C . ILE A 1 174 ? 0.408 -4.172 9.421 1.00 96.38 174 ILE A C 1
ATOM 1330 O O . ILE A 1 174 ? -0.548 -4.936 9.467 1.00 96.38 174 ILE A O 1
ATOM 1334 N N . ALA A 1 175 ? 0.347 -3.006 8.772 1.00 95.31 175 ALA A N 1
ATOM 1335 C CA . ALA A 1 175 ? -0.873 -2.469 8.168 1.00 95.31 175 ALA A CA 1
ATOM 1336 C C . ALA A 1 175 ? -1.471 -3.374 7.074 1.00 95.31 175 ALA A C 1
ATOM 1338 O O . ALA A 1 175 ? -2.666 -3.299 6.797 1.00 95.31 175 ALA A O 1
ATOM 1339 N N . ARG A 1 176 ? -0.648 -4.224 6.444 1.00 92.56 176 ARG A N 1
ATOM 1340 C CA . ARG A 1 176 ? -1.063 -5.166 5.389 1.00 92.56 176 ARG A CA 1
ATOM 1341 C C . ARG A 1 176 ? -1.484 -6.533 5.922 1.00 92.56 176 ARG A C 1
ATOM 1343 O O . ARG A 1 176 ? -1.981 -7.346 5.148 1.00 92.56 176 ARG A O 1
ATOM 1350 N N . ASN A 1 177 ? -1.321 -6.785 7.218 1.00 94.44 177 ASN A N 1
ATOM 1351 C CA . ASN A 1 177 ? -1.872 -7.950 7.894 1.00 94.44 177 ASN A CA 1
ATOM 1352 C C . ASN A 1 177 ? -3.048 -7.496 8.769 1.00 94.44 177 ASN A C 1
ATOM 1354 O O . ASN A 1 177 ? -2.847 -6.833 9.780 1.00 94.44 177 ASN A O 1
ATOM 1358 N N . GLY A 1 178 ? -4.280 -7.845 8.385 1.00 93.06 178 GLY A N 1
ATOM 1359 C CA . GLY A 1 178 ? -5.484 -7.343 9.060 1.00 93.06 178 GLY A CA 1
ATOM 1360 C C . GLY A 1 178 ? -5.540 -7.664 10.558 1.00 93.06 178 GLY A C 1
ATOM 1361 O O . GLY A 1 178 ? -5.921 -6.807 11.351 1.00 93.06 178 GLY A O 1
ATOM 1362 N N . VAL A 1 179 ? -5.098 -8.862 10.958 1.00 94.81 179 VAL A N 1
ATOM 1363 C CA . VAL A 1 179 ? -5.078 -9.286 12.368 1.00 94.81 179 VAL A CA 1
ATOM 1364 C C . VAL A 1 179 ? -4.025 -8.504 13.149 1.00 94.81 179 VAL A C 1
ATOM 1366 O O . VAL A 1 179 ? -4.338 -7.916 14.181 1.00 94.81 179 VAL A O 1
ATOM 1369 N N . ALA A 1 180 ? -2.795 -8.425 12.639 1.00 96.38 180 ALA A N 1
ATOM 1370 C CA . ALA A 1 180 ? -1.714 -7.702 13.302 1.00 96.38 180 ALA A CA 1
ATOM 1371 C C . ALA A 1 180 ? -1.974 -6.189 13.354 1.00 96.38 180 ALA A C 1
ATOM 1373 O O . ALA A 1 180 ? -1.705 -5.567 14.379 1.00 96.38 180 ALA A O 1
ATOM 1374 N N . LYS A 1 181 ? -2.540 -5.601 12.290 1.00 96.56 181 LYS A N 1
ATOM 1375 C CA . LYS A 1 181 ? -3.023 -4.213 12.281 1.00 96.56 181 LYS A CA 1
ATOM 1376 C C . LYS A 1 181 ? -4.026 -3.992 13.408 1.00 96.56 181 LYS A C 1
ATOM 1378 O O . LYS A 1 181 ? -3.875 -3.047 14.176 1.00 96.56 181 LYS A O 1
ATOM 1383 N N . LYS A 1 182 ? -5.007 -4.886 13.549 1.00 95.69 182 LYS A N 1
ATOM 1384 C CA . LYS A 1 182 ? -6.021 -4.749 14.590 1.00 95.69 182 LYS A CA 1
ATOM 1385 C C . LYS A 1 182 ? -5.435 -4.880 15.997 1.00 95.69 182 LYS A C 1
ATOM 1387 O O . LYS A 1 182 ? -5.731 -4.065 16.864 1.00 95.69 182 LYS A O 1
ATOM 1392 N N . MET A 1 183 ? -4.552 -5.856 16.211 1.00 96.62 183 MET A N 1
ATOM 1393 C CA . MET A 1 183 ? -3.818 -6.009 17.473 1.00 96.62 183 MET A CA 1
ATOM 1394 C C . MET A 1 183 ? -2.983 -4.765 17.802 1.00 96.62 183 MET A C 1
ATOM 1396 O O . MET A 1 183 ? -2.939 -4.346 18.956 1.00 96.62 183 MET A O 1
ATOM 1400 N N . PHE A 1 184 ? -2.340 -4.167 16.796 1.00 97.69 184 PHE A N 1
ATOM 1401 C CA . PHE A 1 184 ? -1.566 -2.937 16.941 1.00 97.69 184 PHE A CA 1
ATOM 1402 C C . PHE A 1 184 ? -2.430 -1.766 17.416 1.00 97.69 184 PHE A C 1
ATOM 1404 O O . PHE A 1 184 ? -2.083 -1.100 18.391 1.00 97.69 184 PHE A O 1
ATOM 1411 N N . GLU A 1 185 ? -3.552 -1.526 16.736 1.00 97.50 185 GLU A N 1
ATOM 1412 C CA . GLU A 1 185 ? -4.476 -0.434 17.051 1.00 97.50 185 GLU A CA 1
ATOM 1413 C C . GLU A 1 185 ? -5.088 -0.604 18.447 1.00 97.50 185 GLU A C 1
ATOM 1415 O O . GLU A 1 185 ? -5.022 0.322 19.257 1.00 97.50 185 GLU A O 1
ATOM 1420 N N . ASP A 1 186 ? -5.603 -1.799 18.760 1.00 96.50 186 ASP A N 1
ATOM 1421 C CA . ASP A 1 186 ? -6.280 -2.084 20.029 1.00 96.50 186 ASP A CA 1
ATOM 1422 C C . ASP A 1 186 ? -5.317 -2.008 21.229 1.00 96.50 186 ASP A C 1
ATOM 1424 O O . ASP A 1 186 ? -5.663 -1.434 22.266 1.00 96.50 186 ASP A O 1
ATOM 1428 N N . GLU A 1 187 ? -4.096 -2.544 21.112 1.00 96.94 187 GLU A N 1
ATOM 1429 C CA . GLU A 1 187 ? -3.131 -2.541 22.220 1.00 96.94 187 GLU A CA 1
ATOM 1430 C C . GLU A 1 187 ? -2.577 -1.135 22.490 1.00 96.94 187 GLU A C 1
ATOM 1432 O O . GLU A 1 187 ? -2.465 -0.728 23.651 1.00 96.94 187 GLU A O 1
ATOM 1437 N N . LEU A 1 188 ? -2.291 -0.347 21.444 1.00 96.44 188 LEU A N 1
ATOM 1438 C CA . LEU A 1 188 ? -1.890 1.052 21.620 1.00 96.44 188 LEU A CA 1
ATOM 1439 C C . LEU A 1 188 ? -3.024 1.894 22.206 1.00 96.44 188 LEU A C 1
ATOM 1441 O O . LEU A 1 188 ? -2.787 2.636 23.162 1.00 96.44 188 LEU A O 1
ATOM 1445 N N . ALA A 1 189 ? -4.246 1.754 21.685 1.00 96.25 189 ALA A N 1
ATOM 1446 C CA . ALA A 1 189 ? -5.419 2.447 22.208 1.00 96.25 189 ALA A CA 1
ATOM 1447 C C . ALA A 1 189 ? -5.608 2.144 23.700 1.00 96.25 189 ALA A C 1
ATOM 1449 O O . ALA A 1 189 ? -5.655 3.057 24.525 1.00 96.25 189 ALA A O 1
ATOM 1450 N N . LYS A 1 190 ? -5.597 0.861 24.079 1.00 96.19 190 LYS A N 1
ATOM 1451 C CA . LYS A 1 190 ? -5.720 0.416 25.472 1.00 96.19 190 LYS A CA 1
ATOM 1452 C C . LYS A 1 190 ? -4.604 0.962 26.362 1.00 96.19 190 LYS A C 1
ATOM 1454 O O . LYS A 1 190 ? -4.879 1.453 27.462 1.00 96.19 190 LYS A O 1
ATOM 1459 N N . ARG A 1 191 ? -3.349 0.882 25.909 1.00 95.44 191 ARG A N 1
ATOM 1460 C CA . ARG A 1 191 ? -2.181 1.378 26.649 1.00 95.44 191 ARG A CA 1
ATOM 1461 C C . ARG A 1 191 ? -2.300 2.873 26.923 1.00 95.44 191 ARG A C 1
ATOM 1463 O O . ARG A 1 191 ? -2.170 3.286 28.076 1.00 95.44 191 ARG A O 1
ATOM 1470 N N . PHE A 1 192 ? -2.563 3.673 25.893 1.00 94.81 192 PHE A N 1
ATOM 1471 C CA . PHE A 1 192 ? -2.641 5.125 26.035 1.00 94.81 192 PHE A CA 1
ATOM 1472 C C . PHE A 1 192 ? -3.893 5.559 26.791 1.00 94.81 192 PHE A C 1
ATOM 1474 O O . PHE A 1 192 ? -3.799 6.443 27.640 1.00 94.81 192 PHE A O 1
ATOM 1481 N N . SER A 1 193 ? -5.026 4.879 26.610 1.00 94.56 193 SER A N 1
ATOM 1482 C CA . SER A 1 193 ? -6.208 5.145 27.428 1.00 94.56 193 SER A CA 1
ATOM 1483 C C . SER A 1 193 ? -5.956 4.934 28.913 1.00 94.56 193 SER A C 1
ATOM 1485 O O . SER A 1 193 ? -6.347 5.768 29.728 1.00 94.56 193 SER A O 1
ATOM 1487 N N . LYS A 1 194 ? -5.249 3.860 29.282 1.00 94.38 194 LYS A N 1
ATOM 1488 C CA . LYS A 1 194 ? -4.871 3.612 30.677 1.00 94.38 194 LYS A CA 1
ATOM 1489 C C . LYS A 1 194 ? -3.874 4.649 31.198 1.00 94.38 194 LYS A C 1
ATOM 1491 O O . LYS A 1 194 ? -3.995 5.077 32.340 1.00 94.38 194 LYS A O 1
ATOM 1496 N N . GLN A 1 195 ? -2.892 5.031 30.384 1.00 92.94 195 GLN A N 1
ATOM 1497 C CA . GLN A 1 195 ? -1.833 5.962 30.778 1.00 92.94 195 GLN A CA 1
ATOM 1498 C C . GLN A 1 195 ? -2.352 7.388 31.000 1.00 92.94 195 GLN A C 1
ATOM 1500 O O . GLN A 1 195 ? -1.944 8.034 31.961 1.00 92.94 195 GLN A O 1
ATOM 1505 N N . TYR A 1 196 ? -3.248 7.871 30.137 1.00 91.69 196 TYR A N 1
ATOM 1506 C CA . TYR A 1 196 ? -3.749 9.250 30.181 1.00 91.69 196 TYR A CA 1
ATOM 1507 C C . TYR A 1 196 ? -5.157 9.375 30.779 1.00 91.69 196 TYR A C 1
ATOM 1509 O O . TYR A 1 196 ? -5.666 10.487 30.895 1.00 91.69 196 TYR A O 1
ATOM 1517 N N . GLY A 1 197 ? -5.794 8.265 31.165 1.00 91.12 197 GLY A N 1
ATOM 1518 C CA . GLY A 1 197 ? -7.116 8.273 31.797 1.00 91.12 197 GLY A CA 1
ATOM 1519 C C . GLY A 1 197 ? -8.240 8.794 30.894 1.00 91.12 197 GLY A C 1
ATOM 1520 O O . GLY A 1 197 ? -9.223 9.323 31.402 1.00 91.12 197 GLY A O 1
ATOM 1521 N N . ALA A 1 198 ? -8.093 8.667 29.573 1.00 90.50 198 ALA A N 1
ATOM 1522 C CA . ALA A 1 198 ? -9.016 9.207 28.574 1.00 90.50 198 ALA A CA 1
ATOM 1523 C C . ALA A 1 198 ? -9.251 8.206 27.425 1.00 90.50 198 ALA A C 1
ATOM 1525 O O . ALA A 1 198 ? -8.355 7.419 27.108 1.00 90.50 198 ALA A O 1
ATOM 1526 N N . PRO A 1 199 ? -10.423 8.205 26.764 1.00 92.00 199 PRO A N 1
ATOM 1527 C CA . PRO A 1 199 ? -10.648 7.390 25.573 1.00 92.00 199 PRO A CA 1
ATOM 1528 C C . PRO A 1 199 ? -9.675 7.760 24.447 1.00 92.00 199 PRO A C 1
ATOM 1530 O O . PRO A 1 199 ? -9.546 8.928 24.073 1.00 92.00 199 PRO A O 1
ATOM 1533 N N . VAL A 1 200 ? -8.994 6.754 23.901 1.00 95.12 200 VAL A N 1
ATOM 1534 C CA . VAL A 1 200 ? -8.048 6.891 22.794 1.00 95.12 200 VAL A CA 1
ATOM 1535 C C . VAL A 1 200 ? -8.432 5.894 21.712 1.00 95.12 200 VAL A C 1
ATOM 1537 O O . VAL A 1 200 ? -8.720 4.738 22.009 1.00 95.12 200 VAL A O 1
ATOM 1540 N N . LEU A 1 201 ? -8.423 6.343 20.460 1.00 96.38 201 LEU A N 1
ATOM 1541 C CA . LEU A 1 201 ? -8.547 5.490 19.281 1.00 96.38 201 LEU A CA 1
ATOM 1542 C C . LEU A 1 201 ? -7.269 5.604 18.452 1.00 96.38 201 LEU A C 1
ATOM 1544 O O . LEU A 1 201 ? -6.632 6.658 18.424 1.00 96.38 201 LEU A O 1
ATOM 1548 N N . VAL A 1 202 ? -6.898 4.529 17.766 1.00 96.88 202 VAL A N 1
ATOM 1549 C CA . VAL A 1 202 ? -5.718 4.485 16.896 1.00 96.88 202 VAL A CA 1
ATOM 1550 C C . VAL A 1 202 ? -6.146 3.955 15.533 1.00 96.88 202 VAL A C 1
ATOM 1552 O O . VAL A 1 202 ? -6.926 3.011 15.462 1.00 96.88 202 VAL A O 1
ATOM 1555 N N . ASP A 1 203 ? -5.653 4.580 14.467 1.00 96.94 203 ASP A N 1
ATOM 1556 C CA . ASP A 1 203 ? -5.874 4.154 13.080 1.00 96.94 203 ASP A CA 1
ATOM 1557 C C . ASP A 1 203 ? -4.528 4.129 12.356 1.00 96.94 203 ASP A C 1
ATOM 1559 O O . ASP A 1 203 ? -3.851 5.160 12.273 1.00 96.94 203 ASP A O 1
ATOM 1563 N N . LEU A 1 204 ? -4.137 2.958 11.853 1.00 96.12 204 LEU A N 1
ATOM 1564 C CA . LEU A 1 204 ? -2.962 2.754 11.012 1.00 96.12 204 LEU A CA 1
ATOM 1565 C C . LEU A 1 204 ? -3.407 2.485 9.575 1.00 96.12 204 LEU A C 1
ATOM 1567 O O . LEU A 1 204 ? -3.892 1.402 9.252 1.00 96.12 204 LEU A O 1
ATOM 1571 N N . ASP A 1 205 ? -3.169 3.435 8.682 1.00 93.00 205 ASP A N 1
ATOM 1572 C CA . ASP A 1 205 ? -3.532 3.309 7.275 1.00 93.00 205 ASP A CA 1
ATOM 1573 C C . ASP A 1 205 ? -2.328 3.455 6.343 1.00 93.00 205 ASP A C 1
ATOM 1575 O O . ASP A 1 205 ? -1.376 4.196 6.614 1.00 93.00 205 ASP A O 1
ATOM 1579 N N . VAL A 1 206 ? -2.373 2.729 5.229 1.00 91.62 206 VAL A N 1
ATOM 1580 C CA . VAL A 1 206 ? -1.362 2.760 4.166 1.00 91.62 206 VAL A CA 1
ATOM 1581 C C . VAL A 1 206 ? -2.060 2.791 2.818 1.00 91.62 206 VAL A C 1
ATOM 1583 O O . VAL A 1 206 ? -3.063 2.110 2.610 1.00 91.62 206 VAL A O 1
ATOM 1586 N N . ALA A 1 207 ? -1.505 3.536 1.864 1.00 85.81 207 ALA A N 1
ATOM 1587 C CA . ALA A 1 207 ? -2.053 3.535 0.517 1.00 85.81 207 ALA A CA 1
ATOM 1588 C C . ALA A 1 207 ? -1.954 2.148 -0.139 1.00 85.81 207 ALA A C 1
ATOM 1590 O O . ALA A 1 207 ? -1.001 1.381 0.062 1.00 85.81 207 ALA A O 1
ATOM 1591 N N . SER A 1 208 ? -2.955 1.853 -0.963 1.00 76.62 208 SER A N 1
ATOM 1592 C CA . SER A 1 208 ? -3.112 0.602 -1.696 1.00 76.62 208 SER A CA 1
ATOM 1593 C C . SER A 1 208 ? -3.205 0.856 -3.207 1.00 76.62 208 SER A C 1
ATOM 1595 O O . SER A 1 208 ? -3.321 1.987 -3.679 1.00 76.62 208 SER A O 1
ATOM 1597 N N . GLY A 1 209 ? -3.092 -0.213 -4.000 1.00 74.88 209 GLY A N 1
ATOM 1598 C CA . GLY A 1 209 ? -3.295 -0.159 -5.451 1.00 74.88 209 GLY A CA 1
ATOM 1599 C C . GLY A 1 209 ? -2.219 0.602 -6.233 1.00 74.88 209 GLY A C 1
ATOM 1600 O O . GLY A 1 209 ? -2.558 1.292 -7.192 1.00 74.88 209 GLY A O 1
ATOM 1601 N N . ILE A 1 210 ? -0.953 0.524 -5.826 1.00 82.19 210 ILE A N 1
ATOM 1602 C CA . ILE A 1 210 ? 0.190 1.146 -6.518 1.00 82.19 210 ILE A CA 1
ATOM 1603 C C . ILE A 1 210 ? 0.090 0.903 -8.043 1.00 82.19 210 ILE A C 1
ATOM 1605 O O . ILE A 1 210 ? -0.088 -0.253 -8.434 1.00 82.19 210 ILE A O 1
ATOM 1609 N N . PRO A 1 211 ? 0.188 1.947 -8.898 1.00 82.19 211 PRO A N 1
ATOM 1610 C CA . PRO A 1 211 ? 0.124 1.771 -10.345 1.00 82.19 211 PRO A CA 1
ATOM 1611 C C . PRO A 1 211 ? 1.237 0.846 -10.842 1.00 82.19 211 PRO A C 1
ATOM 1613 O O . PRO A 1 211 ? 2.409 1.173 -10.670 1.00 82.19 211 PRO A O 1
ATOM 1616 N N . LYS A 1 212 ? 0.886 -0.298 -11.433 1.00 84.75 212 LYS A N 1
ATOM 1617 C CA . LYS A 1 212 ? 1.842 -1.390 -11.698 1.00 84.75 212 LYS A CA 1
ATOM 1618 C C . LYS A 1 212 ? 1.826 -1.941 -13.116 1.00 84.75 212 LYS A C 1
ATOM 1620 O O . LYS A 1 212 ? 2.840 -2.428 -13.596 1.00 84.75 212 LYS A O 1
ATOM 1625 N N . SER A 1 213 ? 0.703 -1.857 -13.814 1.00 84.81 213 SER A N 1
ATOM 1626 C CA . SER A 1 213 ? 0.482 -2.628 -15.039 1.00 84.81 213 SER A CA 1
ATOM 1627 C C . SER A 1 213 ? 0.103 -1.793 -16.256 1.00 84.81 213 SER A C 1
ATOM 1629 O O . SER A 1 213 ? 0.039 -2.343 -17.357 1.00 84.81 213 SER A O 1
ATOM 1631 N N . THR A 1 214 ? -0.092 -0.482 -16.087 1.00 89.50 214 THR A N 1
ATOM 1632 C CA . THR A 1 214 ? -0.427 0.436 -17.182 1.00 89.50 214 THR A CA 1
ATOM 1633 C C . THR A 1 214 ? 0.666 0.461 -18.238 1.00 89.50 214 THR A C 1
ATOM 1635 O O . THR A 1 214 ? 1.849 0.680 -17.957 1.00 89.50 214 THR A O 1
ATOM 1638 N N . ARG A 1 215 ? 0.236 0.230 -19.477 1.00 91.06 215 ARG A N 1
ATOM 1639 C CA . ARG A 1 215 ? 1.084 0.153 -20.658 1.00 91.06 215 ARG A CA 1
ATOM 1640 C C . ARG A 1 215 ? 0.863 1.367 -21.534 1.00 91.06 215 ARG A C 1
ATOM 1642 O O . ARG A 1 215 ? -0.268 1.822 -21.688 1.00 91.06 215 ARG A O 1
ATOM 1649 N N . VAL A 1 216 ? 1.944 1.830 -22.136 1.00 92.25 216 VAL A N 1
ATOM 1650 C CA . VAL A 1 216 ? 1.928 2.919 -23.108 1.00 92.25 216 VAL A CA 1
ATOM 1651 C C . VAL A 1 216 ? 2.576 2.446 -24.398 1.00 92.25 216 VAL A C 1
ATOM 1653 O O . VAL A 1 216 ? 3.452 1.578 -24.360 1.00 92.25 216 VAL A O 1
ATOM 1656 N N . LYS A 1 217 ? 2.140 2.989 -25.530 1.00 91.00 217 LYS A N 1
ATOM 1657 C CA . LYS A 1 217 ? 2.718 2.747 -26.848 1.00 91.00 217 LYS A CA 1
ATOM 1658 C C . LYS A 1 217 ? 3.140 4.084 -27.436 1.00 91.00 217 LYS A C 1
ATOM 1660 O O . LYS A 1 217 ? 2.289 4.891 -27.788 1.00 91.00 217 LYS A O 1
ATOM 1665 N N . LEU A 1 218 ? 4.449 4.294 -27.503 1.00 86.69 218 LEU A N 1
ATOM 1666 C CA . LEU A 1 218 ? 5.067 5.555 -27.893 1.00 86.69 218 LEU A CA 1
ATOM 1667 C C . LEU A 1 218 ? 6.090 5.278 -29.001 1.00 86.69 218 LEU A C 1
ATOM 1669 O O . LEU A 1 218 ? 6.949 4.407 -28.833 1.00 86.69 218 LEU A O 1
ATOM 1673 N N . GLY A 1 219 ? 6.046 5.999 -30.118 1.00 83.62 219 GLY A N 1
ATOM 1674 C CA . GLY A 1 219 ? 6.939 5.796 -31.261 1.00 83.62 219 GLY A CA 1
ATOM 1675 C C . GLY A 1 219 ? 6.906 4.361 -31.798 1.00 83.62 219 GLY A C 1
ATOM 1676 O O . GLY A 1 219 ? 7.932 3.827 -32.211 1.00 83.62 219 GLY A O 1
ATOM 1677 N N . GLY A 1 220 ? 5.747 3.699 -31.708 1.00 82.50 220 GLY A N 1
ATOM 1678 C CA . GLY A 1 220 ? 5.554 2.305 -32.119 1.00 82.50 220 GLY A CA 1
ATOM 1679 C C . GLY A 1 220 ? 6.055 1.234 -31.138 1.00 82.50 220 GLY A C 1
ATOM 1680 O O . GLY A 1 220 ? 5.752 0.059 -31.348 1.00 82.50 220 GLY A O 1
ATOM 1681 N N . GLU A 1 221 ? 6.748 1.599 -30.055 1.00 85.81 221 GLU A N 1
ATOM 1682 C CA . GLU A 1 221 ? 7.211 0.662 -29.025 1.00 85.81 221 GLU A CA 1
ATOM 1683 C C . GLU A 1 221 ? 6.327 0.705 -27.773 1.00 85.81 221 GLU A C 1
ATOM 1685 O O . GLU A 1 221 ? 5.869 1.765 -27.354 1.00 85.81 221 GLU A O 1
ATOM 1690 N N . GLU A 1 222 ? 6.127 -0.450 -27.136 1.00 88.69 222 GLU A N 1
ATOM 1691 C CA . GLU A 1 222 ? 5.438 -0.514 -25.849 1.00 88.69 222 GLU A CA 1
ATOM 1692 C C . GLU A 1 222 ? 6.388 -0.412 -24.651 1.00 88.69 222 GLU A C 1
ATOM 1694 O O . GLU A 1 222 ? 7.456 -1.032 -24.623 1.00 88.69 222 GLU A O 1
ATOM 1699 N N . GLY A 1 223 ? 5.925 0.270 -23.606 1.00 89.12 223 GLY A N 1
ATOM 1700 C CA . GLY A 1 223 ? 6.593 0.391 -22.314 1.00 89.12 223 GLY A CA 1
ATOM 1701 C C . GLY A 1 223 ? 5.603 0.352 -21.152 1.00 89.12 223 GLY A C 1
ATOM 1702 O O . GLY A 1 223 ? 4.383 0.366 -21.343 1.00 89.12 223 GLY A O 1
ATOM 1703 N N . PHE A 1 224 ? 6.125 0.275 -19.930 1.00 91.19 224 PHE A N 1
ATOM 1704 C CA . PHE A 1 224 ? 5.324 0.604 -18.754 1.00 91.19 224 PHE A CA 1
ATOM 1705 C C . PHE A 1 224 ? 5.237 2.115 -18.622 1.00 91.19 224 PHE A C 1
ATOM 1707 O O . PHE A 1 224 ? 6.222 2.813 -18.838 1.00 91.19 224 PHE A O 1
ATOM 1714 N N . PHE A 1 225 ? 4.076 2.613 -18.215 1.00 91.81 225 PHE A N 1
ATOM 1715 C CA . PHE A 1 225 ? 3.863 4.047 -18.056 1.00 91.81 225 PHE A CA 1
ATOM 1716 C C . PHE A 1 225 ? 4.894 4.699 -17.117 1.00 91.81 225 PHE A C 1
ATOM 1718 O O . PHE A 1 225 ? 5.493 5.717 -17.456 1.00 91.81 225 PHE A O 1
ATOM 1725 N N . TYR A 1 226 ? 5.177 4.061 -15.979 1.00 89.19 226 TYR A N 1
ATOM 1726 C CA . TYR A 1 226 ? 6.174 4.546 -15.021 1.00 89.19 226 TYR A CA 1
ATOM 1727 C C . TYR A 1 226 ? 7.626 4.434 -15.523 1.00 89.19 226 TYR A C 1
ATOM 1729 O O . TYR A 1 226 ? 8.495 5.087 -14.963 1.00 89.19 226 TYR A O 1
ATOM 1737 N N . ASP A 1 227 ? 7.911 3.617 -16.544 1.00 88.94 227 ASP A N 1
ATOM 1738 C CA . ASP A 1 227 ? 9.244 3.530 -17.164 1.00 88.94 227 ASP A CA 1
ATOM 1739 C C . ASP A 1 227 ? 9.410 4.548 -18.304 1.00 88.94 227 ASP A C 1
ATOM 1741 O O . ASP A 1 227 ? 10.521 4.784 -18.767 1.00 88.94 227 ASP A O 1
ATOM 1745 N N . GLU A 1 228 ? 8.323 5.144 -18.793 1.00 89.62 228 GLU A N 1
ATOM 1746 C CA . GLU A 1 228 ? 8.369 6.157 -19.855 1.00 89.62 228 GLU A CA 1
ATOM 1747 C C . GLU A 1 228 ? 8.234 7.583 -19.290 1.00 89.62 228 GLU A C 1
ATOM 1749 O O . GLU A 1 228 ? 8.698 8.535 -19.915 1.00 89.62 228 GLU A O 1
ATOM 1754 N N . SER A 1 229 ? 7.690 7.741 -18.076 1.00 91.06 229 SER A N 1
ATOM 1755 C CA . SER A 1 229 ? 7.573 9.031 -17.390 1.00 91.06 229 SER A CA 1
ATOM 1756 C C . SER A 1 229 ? 8.227 9.043 -16.007 1.00 91.06 229 SER A C 1
ATOM 1758 O O . SER A 1 229 ? 7.804 8.357 -15.071 1.00 91.06 229 SER A O 1
ATOM 1760 N N . ALA A 1 230 ? 9.202 9.944 -15.845 1.00 90.38 230 ALA A N 1
ATOM 1761 C CA . ALA A 1 230 ? 9.839 10.204 -14.560 1.00 90.38 230 ALA A CA 1
ATOM 1762 C C . ALA A 1 230 ? 8.857 10.824 -13.550 1.00 90.38 230 ALA A C 1
ATOM 1764 O O . ALA A 1 230 ? 8.980 10.582 -12.346 1.00 90.38 230 ALA A O 1
ATOM 1765 N N . LEU A 1 231 ? 7.869 11.593 -14.029 1.00 92.50 231 LEU A N 1
ATOM 1766 C CA . LEU A 1 231 ? 6.801 12.133 -13.191 1.00 92.50 231 LEU A CA 1
ATOM 1767 C C . LEU A 1 231 ? 5.888 11.006 -12.698 1.00 92.50 231 LEU A C 1
ATOM 1769 O O . LEU A 1 231 ? 5.632 10.919 -11.498 1.00 92.50 231 LEU A O 1
ATOM 1773 N N . ALA A 1 232 ? 5.471 10.099 -13.586 1.00 92.38 232 ALA A N 1
ATOM 1774 C CA . ALA A 1 232 ? 4.660 8.941 -13.229 1.00 92.38 232 ALA A CA 1
ATOM 1775 C C . ALA A 1 232 ? 5.372 8.042 -12.208 1.00 92.38 232 ALA A C 1
ATOM 1777 O O . ALA A 1 232 ? 4.775 7.702 -11.189 1.00 92.38 232 ALA A O 1
ATOM 1778 N N . ASN A 1 233 ? 6.659 7.722 -12.402 1.00 90.81 233 ASN A N 1
ATOM 1779 C CA . ASN A 1 233 ? 7.447 7.002 -11.394 1.00 90.81 233 ASN A CA 1
ATOM 1780 C C . ASN A 1 233 ? 7.506 7.764 -10.058 1.00 90.81 233 ASN A C 1
ATOM 1782 O O . ASN A 1 233 ? 7.261 7.187 -8.995 1.00 90.81 233 ASN A O 1
ATOM 1786 N N . GLY A 1 234 ? 7.764 9.075 -10.097 1.00 91.69 234 GLY A N 1
ATOM 1787 C CA . GLY A 1 234 ? 7.750 9.925 -8.908 1.00 91.69 234 GLY A CA 1
ATOM 1788 C C . GLY A 1 234 ? 6.417 9.868 -8.153 1.00 91.69 234 GLY A C 1
ATOM 1789 O O . GLY A 1 234 ? 6.412 9.791 -6.922 1.00 91.69 234 GLY A O 1
ATOM 1790 N N . LEU A 1 235 ? 5.294 9.835 -8.875 1.00 92.06 235 LEU A N 1
ATOM 1791 C CA . LEU A 1 235 ? 3.942 9.718 -8.323 1.00 92.06 235 LEU A CA 1
ATOM 1792 C C . LEU A 1 235 ? 3.648 8.314 -7.780 1.00 92.06 235 LEU A C 1
ATOM 1794 O O . LEU A 1 235 ? 3.107 8.200 -6.683 1.00 92.06 235 LEU A O 1
ATOM 1798 N N . VAL A 1 236 ? 4.065 7.250 -8.473 1.00 91.19 236 VAL A N 1
ATOM 1799 C CA . VAL A 1 236 ? 4.001 5.860 -7.979 1.00 91.19 236 VAL A CA 1
ATOM 1800 C C . VAL A 1 236 ? 4.707 5.753 -6.627 1.00 91.19 236 VAL A C 1
ATOM 1802 O O . VAL A 1 236 ? 4.147 5.218 -5.664 1.00 91.19 236 VAL A O 1
ATOM 1805 N N . ARG A 1 237 ? 5.901 6.343 -6.510 1.00 88.75 237 ARG A N 1
ATOM 1806 C CA . ARG A 1 237 ? 6.644 6.417 -5.246 1.00 88.75 237 ARG A CA 1
ATOM 1807 C C . ARG A 1 237 ? 5.932 7.283 -4.213 1.00 88.75 237 ARG A C 1
ATOM 1809 O O . ARG A 1 237 ? 5.890 6.908 -3.045 1.00 88.75 237 ARG A O 1
ATOM 1816 N N . ALA A 1 238 ? 5.385 8.431 -4.608 1.00 89.81 238 ALA A N 1
ATOM 1817 C CA . ALA A 1 238 ? 4.661 9.318 -3.702 1.00 89.81 238 ALA A CA 1
ATOM 1818 C C . ALA A 1 238 ? 3.434 8.628 -3.088 1.00 89.81 238 ALA A C 1
ATOM 1820 O O . ALA A 1 238 ? 3.265 8.697 -1.874 1.00 89.81 238 ALA A O 1
ATOM 1821 N N . ILE A 1 239 ? 2.647 7.908 -3.893 1.00 91.06 239 ILE A N 1
ATOM 1822 C CA . ILE A 1 239 ? 1.508 7.098 -3.439 1.00 91.06 239 ILE A CA 1
ATOM 1823 C C . ILE A 1 239 ? 2.002 5.979 -2.518 1.00 91.06 239 ILE A C 1
ATOM 1825 O O . ILE A 1 239 ? 1.526 5.850 -1.398 1.00 91.06 239 ILE A O 1
ATOM 1829 N N . SER A 1 240 ? 3.032 5.231 -2.923 1.00 90.81 240 SER A N 1
ATOM 1830 C CA . SER A 1 240 ? 3.591 4.125 -2.123 1.00 90.81 240 SER A CA 1
ATOM 1831 C C . SER A 1 240 ? 4.144 4.568 -0.758 1.00 90.81 240 SER A C 1
ATOM 1833 O O . SER A 1 240 ? 4.235 3.766 0.170 1.00 90.81 240 SER A O 1
ATOM 1835 N N . ARG A 1 241 ? 4.529 5.845 -0.616 1.00 91.38 241 ARG A N 1
ATOM 1836 C CA . ARG A 1 241 ? 5.001 6.449 0.643 1.00 91.38 241 ARG A CA 1
ATOM 1837 C C . ARG A 1 241 ? 3.879 6.823 1.601 1.00 91.38 241 ARG A C 1
ATOM 1839 O O . ARG A 1 241 ? 4.175 7.141 2.752 1.00 91.38 241 ARG A O 1
ATOM 1846 N N . GLN A 1 242 ? 2.631 6.863 1.147 1.00 90.75 242 GLN A N 1
ATOM 1847 C CA . GLN A 1 242 ? 1.531 7.321 1.979 1.00 90.75 242 GLN A CA 1
ATOM 1848 C C . GLN A 1 242 ? 1.230 6.291 3.066 1.00 90.75 242 GLN A C 1
ATOM 1850 O O . GLN A 1 242 ? 0.717 5.202 2.823 1.00 90.75 242 GLN A O 1
ATOM 1855 N N . ILE A 1 243 ? 1.577 6.696 4.279 1.00 92.75 243 ILE A N 1
ATOM 1856 C CA . ILE A 1 243 ? 1.273 6.043 5.541 1.00 92.75 243 ILE A CA 1
ATOM 1857 C C . ILE A 1 243 ? 0.711 7.121 6.464 1.00 92.75 243 ILE A C 1
ATOM 1859 O O . ILE A 1 243 ? 1.260 8.229 6.528 1.00 92.75 243 ILE A O 1
ATOM 1863 N N . SER A 1 244 ? -0.387 6.809 7.142 1.00 93.88 244 SER A N 1
ATOM 1864 C CA . SER A 1 244 ? -1.046 7.686 8.103 1.00 93.88 244 SER A CA 1
ATOM 1865 C C . SER A 1 244 ? -1.352 6.877 9.352 1.00 93.88 244 SER A C 1
ATOM 1867 O O . SER A 1 244 ? -2.216 6.009 9.335 1.00 93.88 244 SER A O 1
ATOM 1869 N N . LEU A 1 245 ? -0.625 7.152 10.430 1.00 96.31 245 LEU A N 1
ATOM 1870 C CA . LEU A 1 245 ? -0.912 6.610 11.750 1.00 96.31 245 LEU A CA 1
ATOM 1871 C C . LEU A 1 245 ? -1.383 7.750 12.645 1.00 96.31 245 LEU A C 1
ATOM 1873 O O . LEU A 1 245 ? -0.611 8.651 12.971 1.00 96.31 245 LEU A O 1
ATOM 1877 N N . CYS A 1 246 ? -2.652 7.718 13.025 1.00 96.25 246 CYS A N 1
ATOM 1878 C CA . CYS A 1 246 ? -3.281 8.770 13.809 1.00 96.25 246 CYS A CA 1
ATOM 1879 C C . CYS A 1 246 ? -3.718 8.234 15.171 1.00 96.25 246 CYS A C 1
ATOM 1881 O O . CYS A 1 246 ? -4.280 7.144 15.274 1.00 96.25 246 CYS A O 1
ATOM 1883 N N . VAL A 1 247 ? -3.476 9.034 16.208 1.00 96.12 247 VAL A N 1
ATOM 1884 C CA . VAL A 1 247 ? -4.004 8.823 17.558 1.00 96.12 247 VAL A CA 1
ATOM 1885 C C . VAL A 1 247 ? -5.093 9.861 17.784 1.00 96.12 247 VAL A C 1
ATOM 1887 O O . VAL A 1 247 ? -4.849 11.059 17.622 1.00 96.12 247 VAL A O 1
ATOM 1890 N N . PHE A 1 248 ? -6.289 9.409 18.147 1.00 95.81 248 PHE A N 1
ATOM 1891 C CA . PHE A 1 248 ? -7.478 10.238 18.298 1.00 95.81 248 PHE A CA 1
ATOM 1892 C C . PHE A 1 248 ? -7.980 10.249 19.734 1.00 95.81 248 PHE A C 1
ATOM 1894 O O . PHE A 1 248 ? -8.005 9.217 20.399 1.00 95.81 248 PHE A O 1
ATOM 1901 N N . SER A 1 249 ? -8.437 11.412 20.184 1.00 93.44 249 SER A N 1
ATOM 1902 C CA . SER A 1 249 ? -9.150 11.587 21.452 1.00 93.44 249 SER A CA 1
ATOM 1903 C C . SER A 1 249 ? -9.986 12.869 21.393 1.00 93.44 249 SER A C 1
ATOM 1905 O O . SER A 1 249 ? -9.789 13.694 20.490 1.00 93.44 249 SER A O 1
ATOM 1907 N N . LYS A 1 250 ? -10.928 13.075 22.322 1.00 85.19 250 LYS A N 1
ATOM 1908 C CA . LYS A 1 250 ? -11.561 14.392 22.447 1.00 85.19 250 LYS A CA 1
ATOM 1909 C C . LYS A 1 250 ? -10.637 15.309 23.240 1.00 85.19 250 LYS A C 1
ATOM 1911 O O . LYS A 1 250 ? -10.100 14.944 24.278 1.00 85.19 250 LYS A O 1
ATOM 1916 N N . THR A 1 251 ? -10.469 16.535 22.758 1.00 68.56 251 THR A N 1
ATOM 1917 C CA . THR A 1 251 ? -9.617 17.555 23.395 1.00 68.56 251 THR A CA 1
ATOM 1918 C C . THR A 1 251 ? -10.057 17.915 24.813 1.00 68.56 251 THR A C 1
ATOM 1920 O O . THR A 1 251 ? -9.235 18.350 25.611 1.00 68.56 251 THR A O 1
ATOM 1923 N N . GLU A 1 252 ? -11.336 17.714 25.126 1.00 72.62 252 GLU A N 1
ATOM 1924 C CA . GLU A 1 252 ? -11.918 17.931 26.453 1.00 72.62 252 GLU A CA 1
ATOM 1925 C C . GLU A 1 252 ? -11.567 16.816 27.452 1.00 72.62 252 GLU A C 1
ATOM 1927 O O . GLU A 1 252 ? -11.636 17.048 28.656 1.00 72.62 252 GLU A O 1
ATOM 1932 N N . ASP A 1 253 ? -11.162 15.630 26.977 1.00 74.81 253 ASP A N 1
ATOM 1933 C CA . ASP A 1 253 ? -10.941 14.468 27.842 1.00 74.81 253 ASP A CA 1
ATOM 1934 C C . ASP A 1 253 ? -9.607 14.568 28.605 1.00 74.81 253 ASP A C 1
ATOM 1936 O O . ASP A 1 253 ? -9.547 14.220 29.783 1.00 74.81 253 ASP A O 1
ATOM 1940 N N . ASN A 1 254 ? -8.530 15.050 27.963 1.00 77.81 254 ASN A N 1
ATOM 1941 C CA . ASN A 1 254 ? -7.250 15.336 28.625 1.00 77.81 254 ASN A CA 1
ATOM 1942 C C . ASN A 1 254 ? -6.333 16.232 27.765 1.00 77.81 254 ASN A C 1
ATOM 1944 O O . ASN A 1 254 ? -5.865 15.822 26.700 1.00 77.81 254 ASN A O 1
ATOM 1948 N N . SER A 1 255 ? -5.986 17.426 28.258 1.00 77.50 255 SER A N 1
ATOM 1949 C CA . SER A 1 255 ? -5.118 18.374 27.542 1.00 77.50 255 SER A CA 1
ATOM 1950 C C . SER A 1 255 ? -3.667 17.903 27.378 1.00 77.50 255 SER A C 1
ATOM 1952 O O . SER A 1 255 ? -2.988 18.370 26.466 1.00 77.50 255 SER A O 1
ATOM 1954 N N . MET A 1 256 ? -3.193 16.954 28.195 1.00 81.38 256 MET A N 1
ATOM 1955 C CA . MET A 1 256 ? -1.828 16.410 28.114 1.00 81.38 256 MET A CA 1
ATOM 1956 C C . MET A 1 256 ? -1.605 15.549 26.863 1.00 81.38 256 MET A C 1
ATOM 1958 O O . MET A 1 256 ? -0.472 15.426 26.396 1.00 81.38 256 MET A O 1
ATOM 1962 N N . LEU A 1 257 ? -2.671 14.983 26.283 1.00 82.00 257 LEU A N 1
ATOM 1963 C CA . LEU A 1 257 ? -2.586 14.111 25.103 1.00 82.00 257 LEU A CA 1
ATOM 1964 C C . LEU A 1 257 ? -2.040 14.828 23.861 1.00 82.00 257 LEU A C 1
ATOM 1966 O O . LEU A 1 257 ? -1.380 14.200 23.036 1.00 82.00 257 LEU A O 1
ATOM 1970 N N . SER A 1 258 ? -2.263 16.138 23.734 1.00 78.25 258 SER A N 1
ATOM 1971 C CA . SER A 1 258 ? -1.753 16.935 22.608 1.00 78.25 258 SER A CA 1
ATOM 1972 C C . SER A 1 258 ? -0.220 17.049 22.603 1.00 78.25 258 SER A C 1
ATOM 1974 O O . SER A 1 258 ? 0.390 17.277 21.558 1.00 78.25 258 SER A O 1
ATOM 1976 N N . HIS A 1 259 ? 0.418 16.837 23.758 1.00 83.00 259 HIS A N 1
ATOM 1977 C CA . HIS A 1 259 ? 1.868 16.910 23.937 1.00 83.00 259 HIS A CA 1
ATOM 1978 C C . HIS A 1 259 ? 2.539 15.527 24.024 1.00 83.00 259 HIS A C 1
ATOM 1980 O O . HIS A 1 259 ? 3.765 15.435 24.043 1.00 83.00 259 HIS A O 1
ATOM 1986 N N . ALA A 1 260 ? 1.760 14.442 23.986 1.00 88.31 260 ALA A N 1
ATOM 1987 C CA . ALA A 1 260 ? 2.218 13.062 24.158 1.00 88.31 260 ALA A CA 1
ATOM 1988 C C . ALA A 1 260 ? 2.816 12.409 22.891 1.00 88.31 260 ALA A C 1
ATOM 1990 O O . ALA A 1 260 ? 3.050 11.203 22.858 1.00 88.31 260 ALA A O 1
ATOM 1991 N N . SER A 1 261 ? 3.099 13.179 21.833 1.00 90.12 261 SER A N 1
ATOM 1992 C CA . SER A 1 261 ? 3.577 12.628 20.550 1.00 90.12 261 SER A CA 1
ATOM 1993 C C . SER A 1 261 ? 4.863 11.797 20.675 1.00 90.12 261 SER A C 1
ATOM 1995 O O . SER A 1 261 ? 5.026 10.811 19.960 1.00 90.12 261 SER A O 1
ATOM 1997 N N . HIS A 1 262 ? 5.772 12.156 21.587 1.00 91.88 262 HIS A N 1
ATOM 1998 C CA . HIS A 1 262 ? 6.982 11.364 21.825 1.00 91.88 262 HIS A CA 1
ATOM 1999 C C . HIS A 1 262 ? 6.665 10.006 22.470 1.00 91.88 262 HIS A C 1
ATOM 2001 O O . HIS A 1 262 ? 7.137 8.974 21.996 1.00 91.88 262 HIS A O 1
ATOM 2007 N N . ASP A 1 263 ? 5.808 9.997 23.491 1.00 92.50 263 ASP A N 1
ATOM 2008 C CA . ASP A 1 263 ? 5.378 8.777 24.181 1.00 92.50 263 ASP A CA 1
ATOM 2009 C C . ASP A 1 263 ? 4.629 7.833 23.234 1.00 92.50 263 ASP A C 1
ATOM 2011 O O . ASP A 1 263 ? 4.831 6.615 23.270 1.00 92.50 263 ASP A O 1
ATOM 2015 N N . PHE A 1 264 ? 3.809 8.391 22.335 1.00 93.50 264 PHE A N 1
ATOM 2016 C CA . PHE A 1 264 ? 3.139 7.618 21.295 1.00 93.50 264 PHE A CA 1
ATOM 2017 C C . PHE A 1 264 ? 4.137 6.945 20.357 1.00 93.50 264 PHE A C 1
ATOM 2019 O O . PHE A 1 264 ? 4.026 5.742 20.122 1.00 93.50 264 PHE A O 1
ATOM 2026 N N . LEU A 1 265 ? 5.145 7.684 19.878 1.00 94.12 265 LEU A N 1
ATOM 2027 C CA . LEU A 1 265 ? 6.191 7.130 19.017 1.00 94.12 265 LEU A CA 1
ATOM 2028 C C . LEU A 1 265 ? 6.953 5.994 19.710 1.00 94.12 265 LEU A C 1
ATOM 2030 O O . LEU A 1 265 ? 7.138 4.935 19.117 1.00 94.12 265 LEU A O 1
ATOM 2034 N N . LEU A 1 266 ? 7.316 6.164 20.984 1.00 94.31 266 LEU A N 1
ATOM 2035 C CA . LEU A 1 266 ? 7.950 5.100 21.767 1.00 94.31 266 LEU A CA 1
ATOM 2036 C C . LEU A 1 266 ? 7.037 3.878 21.914 1.00 94.31 266 LEU A C 1
ATOM 2038 O O . LEU A 1 266 ? 7.502 2.741 21.836 1.00 94.31 266 LEU A O 1
ATOM 2042 N N . GLY A 1 267 ? 5.735 4.073 22.133 1.00 93.81 267 GLY A N 1
ATOM 2043 C CA . GLY A 1 267 ? 4.775 2.970 22.180 1.00 93.81 267 GLY A CA 1
ATOM 2044 C C . GLY A 1 267 ? 4.723 2.188 20.866 1.00 93.81 267 GLY A C 1
ATOM 2045 O O . GLY A 1 267 ? 4.782 0.958 20.884 1.00 93.81 267 GLY A O 1
ATOM 2046 N N . ILE A 1 268 ? 4.696 2.903 19.740 1.00 94.31 268 ILE A N 1
ATOM 2047 C CA . ILE A 1 268 ? 4.697 2.347 18.382 1.00 94.31 268 ILE A CA 1
ATOM 2048 C C . ILE A 1 268 ? 5.960 1.512 18.127 1.00 94.31 268 ILE A C 1
ATOM 2050 O O . ILE A 1 268 ? 5.874 0.363 17.683 1.00 94.31 268 ILE A O 1
ATOM 2054 N N . GLU A 1 269 ? 7.134 2.069 18.424 1.00 94.50 269 GLU A N 1
ATOM 2055 C CA . GLU A 1 269 ? 8.424 1.414 18.181 1.00 94.50 269 GLU A CA 1
ATOM 2056 C C . GLU A 1 269 ? 8.632 0.177 19.059 1.00 94.50 269 GLU A C 1
ATOM 2058 O O . GLU A 1 269 ? 9.224 -0.800 18.605 1.00 94.50 269 GLU A O 1
ATOM 2063 N N . ASN A 1 270 ? 8.096 0.183 20.281 1.00 94.81 270 ASN A N 1
ATOM 2064 C CA . ASN A 1 270 ? 8.176 -0.958 21.191 1.00 94.81 270 ASN A CA 1
ATOM 2065 C C . ASN A 1 270 ? 7.224 -2.102 20.813 1.00 94.81 270 ASN A C 1
ATOM 2067 O O . ASN A 1 270 ? 7.562 -3.263 21.028 1.00 94.81 270 ASN A O 1
ATOM 2071 N N . LEU A 1 271 ? 6.039 -1.797 20.270 1.00 94.94 271 LEU A N 1
ATOM 2072 C CA . LEU A 1 271 ? 5.049 -2.819 19.907 1.00 94.94 271 LEU A CA 1
ATOM 2073 C C . LEU A 1 271 ? 5.334 -3.461 18.541 1.00 94.94 271 LEU A C 1
ATOM 2075 O O . LEU A 1 271 ? 5.040 -4.634 18.329 1.00 94.94 271 LEU A O 1
ATOM 2079 N N . SER A 1 272 ? 5.923 -2.711 17.608 1.00 94.19 272 SER A N 1
ATOM 2080 C CA . SER A 1 272 ? 6.127 -3.186 16.233 1.00 94.19 272 SER A CA 1
ATOM 2081 C C . SER A 1 272 ? 6.907 -4.517 16.132 1.00 94.19 272 SER A C 1
ATOM 2083 O O . SER A 1 272 ? 6.468 -5.390 15.384 1.00 94.19 272 SER A O 1
ATOM 2085 N N . PRO A 1 273 ? 8.016 -4.747 16.873 1.00 93.31 273 PRO A N 1
ATOM 2086 C CA . PRO A 1 273 ? 8.783 -5.991 16.770 1.00 93.31 273 PRO A CA 1
ATOM 2087 C C . PRO A 1 273 ? 8.004 -7.251 17.165 1.00 93.31 273 PRO A C 1
ATOM 2089 O O . PRO A 1 273 ? 8.133 -8.271 16.489 1.00 93.31 273 PRO A O 1
ATOM 2092 N N . SER A 1 274 ? 7.187 -7.196 18.224 1.00 93.44 274 SER A N 1
ATOM 2093 C CA . SER A 1 274 ? 6.421 -8.367 18.673 1.00 93.44 274 SER A CA 1
ATOM 2094 C C . SER A 1 274 ? 5.336 -8.750 17.668 1.00 93.44 274 SER A C 1
ATOM 2096 O O . SER A 1 274 ? 5.114 -9.934 17.429 1.00 93.44 274 SER A O 1
ATOM 2098 N N . LEU A 1 275 ? 4.715 -7.764 17.016 1.00 94.62 275 LEU A N 1
ATOM 2099 C CA . LEU A 1 275 ? 3.731 -8.016 15.965 1.00 94.62 275 LEU A CA 1
ATOM 2100 C C . LEU A 1 275 ? 4.364 -8.525 14.674 1.00 94.62 275 LEU A C 1
ATOM 2102 O O . LEU A 1 275 ? 3.785 -9.381 14.015 1.00 94.62 275 LEU A O 1
ATOM 2106 N N . LEU A 1 276 ? 5.562 -8.058 14.318 1.00 94.00 276 LEU A N 1
ATOM 2107 C CA . LEU A 1 276 ? 6.302 -8.652 13.204 1.00 94.00 276 LEU A CA 1
ATOM 2108 C C . LEU A 1 276 ? 6.639 -10.121 13.484 1.00 94.00 276 LEU A C 1
ATOM 2110 O O . LEU A 1 276 ? 6.470 -10.953 12.599 1.00 94.00 276 LEU A O 1
ATOM 2114 N N . HIS A 1 277 ? 7.057 -10.453 14.708 1.00 93.19 277 HIS A N 1
ATOM 2115 C CA . HIS A 1 277 ? 7.272 -11.845 15.107 1.00 93.19 277 HIS A CA 1
ATOM 2116 C C . HIS A 1 277 ? 5.973 -12.667 15.035 1.00 93.19 277 HIS A C 1
ATOM 2118 O O . HIS A 1 277 ? 5.975 -13.756 14.469 1.00 93.19 277 HIS A O 1
ATOM 2124 N N . PHE A 1 278 ? 4.849 -12.120 15.512 1.00 93.56 278 PHE A N 1
ATOM 2125 C CA . PHE A 1 278 ? 3.530 -12.744 15.361 1.00 93.56 278 PHE A CA 1
ATOM 2126 C C . PHE A 1 278 ? 3.200 -13.053 13.892 1.00 93.56 278 PHE A C 1
ATOM 2128 O O . PHE A 1 278 ? 2.839 -14.181 13.574 1.00 93.56 278 PHE A O 1
ATOM 2135 N N . ILE A 1 279 ? 3.392 -12.091 12.982 1.00 94.06 279 ILE A N 1
ATOM 2136 C CA . ILE A 1 279 ? 3.113 -12.293 11.552 1.00 94.06 279 ILE A CA 1
ATOM 2137 C C . ILE A 1 279 ? 3.970 -13.426 10.973 1.00 94.06 279 ILE A C 1
ATOM 2139 O O . ILE A 1 279 ? 3.448 -14.244 10.218 1.00 94.06 279 ILE A O 1
ATOM 2143 N N . ARG A 1 280 ? 5.260 -13.483 11.334 1.00 92.50 280 ARG A N 1
ATOM 2144 C CA . ARG A 1 280 ? 6.205 -14.502 10.843 1.00 92.50 280 ARG A CA 1
ATOM 2145 C C . ARG A 1 280 ? 5.863 -15.915 11.307 1.00 92.50 280 ARG A C 1
ATOM 2147 O O . ARG A 1 280 ? 6.133 -16.861 10.575 1.00 92.50 280 ARG A O 1
ATOM 2154 N N . ASN A 1 281 ? 5.264 -16.061 12.489 1.00 89.38 281 ASN A N 1
ATOM 2155 C CA . ASN A 1 281 ? 4.851 -17.370 13.001 1.00 89.38 281 ASN A CA 1
ATOM 2156 C C . ASN A 1 281 ? 3.709 -17.981 12.176 1.00 89.38 281 ASN A C 1
ATOM 2158 O O . ASN A 1 281 ? 3.652 -19.201 12.032 1.00 89.38 281 ASN A O 1
ATOM 2162 N N . ASP A 1 282 ? 2.835 -17.143 11.613 1.00 84.31 282 ASP A N 1
ATOM 2163 C CA . ASP A 1 282 ? 1.680 -17.601 10.837 1.00 84.31 282 ASP A CA 1
ATOM 2164 C C . ASP A 1 282 ? 1.944 -17.625 9.325 1.00 84.31 282 ASP A C 1
ATOM 2166 O O . ASP A 1 282 ? 1.388 -18.460 8.612 1.00 84.31 282 ASP A O 1
ATOM 2170 N N . ASN A 1 283 ? 2.752 -16.693 8.802 1.00 86.88 283 ASN A N 1
ATOM 2171 C CA . ASN A 1 283 ? 2.952 -16.514 7.364 1.00 86.88 283 ASN A CA 1
ATOM 2172 C C . ASN A 1 283 ? 4.391 -16.114 7.017 1.00 86.88 283 ASN A C 1
ATOM 2174 O O . ASN A 1 283 ? 4.996 -15.258 7.661 1.00 86.88 283 ASN A O 1
ATOM 2178 N N . TYR A 1 284 ? 4.891 -16.636 5.896 1.00 88.38 284 TYR A N 1
ATOM 2179 C CA . TYR A 1 284 ? 6.093 -16.094 5.268 1.00 88.38 284 TYR A CA 1
ATOM 2180 C C . TYR A 1 284 ? 5.843 -14.672 4.754 1.00 88.38 284 TYR A C 1
ATOM 2182 O O . TYR A 1 284 ? 4.744 -14.337 4.304 1.00 88.38 284 TYR A O 1
ATOM 2190 N N . LEU A 1 285 ? 6.888 -13.842 4.781 1.00 94.19 285 LEU A N 1
ATOM 2191 C CA . LEU A 1 285 ? 6.853 -12.465 4.296 1.00 94.19 285 LEU A CA 1
ATOM 2192 C C . LEU A 1 285 ? 7.706 -12.318 3.026 1.00 94.19 285 LEU A C 1
ATOM 2194 O O . LEU A 1 285 ? 8.913 -12.094 3.132 1.00 94.19 285 LEU A O 1
ATOM 2198 N N . PRO A 1 286 ? 7.106 -12.362 1.816 1.00 96.06 286 PRO A N 1
ATOM 2199 C CA . PRO A 1 286 ? 7.862 -12.236 0.571 1.00 96.06 286 PRO A CA 1
ATOM 2200 C C . PRO A 1 286 ? 8.722 -10.980 0.461 1.00 96.06 286 PRO A C 1
ATOM 2202 O O . PRO A 1 286 ? 9.857 -11.037 -0.008 1.00 96.06 286 PRO A O 1
ATOM 2205 N N . ILE A 1 287 ? 8.227 -9.860 0.989 1.00 96.38 287 ILE A N 1
ATOM 2206 C CA . ILE A 1 287 ? 8.968 -8.597 1.035 1.00 96.38 287 ILE A CA 1
ATOM 2207 C C . ILE A 1 287 ? 10.251 -8.680 1.880 1.00 96.38 287 ILE A C 1
ATOM 2209 O O . ILE A 1 287 ? 11.237 -8.017 1.559 1.00 96.38 287 ILE A O 1
ATOM 2213 N N . GLU A 1 288 ? 10.271 -9.511 2.928 1.00 96.62 288 GLU A N 1
ATOM 2214 C CA . GLU A 1 288 ? 11.476 -9.775 3.721 1.00 96.62 288 GLU A CA 1
ATOM 2215 C C . GLU A 1 288 ? 12.450 -10.657 2.935 1.00 96.62 288 GLU A C 1
ATOM 2217 O O . GLU A 1 288 ? 13.631 -10.330 2.863 1.00 96.62 288 GLU A O 1
ATOM 2222 N N . GLY A 1 289 ? 11.960 -11.688 2.238 1.00 97.12 289 GLY A N 1
ATOM 2223 C CA . GLY A 1 289 ? 12.768 -12.488 1.311 1.00 97.12 289 GLY A CA 1
ATOM 2224 C C . GLY A 1 289 ? 13.424 -11.651 0.210 1.00 97.12 289 GLY A C 1
ATOM 2225 O O . GLY A 1 289 ? 14.617 -11.789 -0.064 1.00 97.12 289 GLY A O 1
ATOM 2226 N N . LEU A 1 290 ? 12.672 -10.719 -0.379 1.00 98.06 290 LEU A N 1
ATOM 2227 C CA . LEU A 1 290 ? 13.190 -9.754 -1.347 1.00 98.06 290 LEU A CA 1
ATOM 2228 C C . LEU A 1 290 ? 14.286 -8.868 -0.737 1.00 98.06 290 LEU A C 1
ATOM 2230 O O . LEU A 1 290 ? 15.332 -8.672 -1.361 1.00 98.06 290 LEU A O 1
ATOM 2234 N N . LEU A 1 291 ? 14.074 -8.349 0.476 1.00 98.12 291 LEU A N 1
ATOM 2235 C CA . LEU A 1 291 ? 15.078 -7.553 1.181 1.00 98.12 291 LEU A CA 1
ATOM 2236 C C . LEU A 1 291 ? 16.352 -8.366 1.462 1.00 98.12 291 LEU A C 1
ATOM 2238 O O . LEU A 1 291 ? 17.450 -7.842 1.274 1.00 98.12 291 LEU A O 1
ATOM 2242 N N . LEU A 1 292 ? 16.225 -9.645 1.830 1.00 97.88 292 LEU A N 1
ATOM 2243 C CA . LEU A 1 292 ? 17.366 -10.544 2.025 1.00 97.88 292 LEU A CA 1
ATOM 2244 C C . LEU A 1 292 ? 18.155 -10.758 0.726 1.00 97.88 292 LEU A C 1
ATOM 2246 O O . LEU A 1 292 ? 19.379 -10.769 0.771 1.00 97.88 292 LEU A O 1
ATOM 2250 N N . ILE A 1 293 ? 17.508 -10.817 -0.444 1.00 97.50 293 ILE A N 1
ATOM 2251 C CA . ILE A 1 293 ? 18.214 -10.872 -1.740 1.00 97.50 293 ILE A CA 1
ATOM 2252 C C . ILE A 1 293 ? 19.062 -9.611 -1.963 1.00 97.50 293 ILE A C 1
ATOM 2254 O O . ILE A 1 293 ? 20.232 -9.711 -2.347 1.00 97.50 293 ILE A O 1
ATOM 2258 N N . PHE A 1 294 ? 18.503 -8.422 -1.707 1.00 97.44 294 PHE A N 1
ATOM 2259 C CA . PHE A 1 294 ? 19.268 -7.173 -1.778 1.00 97.44 294 PHE A CA 1
ATOM 2260 C C . PHE A 1 294 ? 20.418 -7.153 -0.765 1.00 97.44 294 PHE A C 1
ATOM 2262 O O . PHE A 1 294 ? 21.521 -6.715 -1.099 1.00 97.44 294 PHE A O 1
ATOM 2269 N N . TYR A 1 295 ? 20.177 -7.645 0.449 1.00 97.88 295 TYR A N 1
ATOM 2270 C CA . TYR A 1 295 ? 21.161 -7.731 1.522 1.00 97.88 295 TYR A CA 1
ATOM 2271 C C . TYR A 1 295 ? 22.317 -8.672 1.183 1.00 97.88 295 TYR A C 1
ATOM 2273 O O . TYR A 1 295 ? 23.473 -8.260 1.260 1.00 97.88 295 TYR A O 1
ATOM 2281 N N . SER A 1 296 ? 22.038 -9.882 0.704 1.00 97.25 296 SER A N 1
ATOM 2282 C CA . SER A 1 296 ? 23.058 -10.831 0.254 1.00 97.25 296 SER A CA 1
ATOM 2283 C C . SER A 1 296 ? 23.861 -10.280 -0.924 1.00 97.25 296 SER A C 1
ATOM 2285 O O . SER A 1 296 ? 25.088 -10.378 -0.935 1.00 97.25 296 SER A O 1
ATOM 2287 N N . ALA A 1 297 ? 23.209 -9.621 -1.891 1.00 96.00 297 ALA A N 1
ATOM 2288 C CA . ALA A 1 297 ? 23.911 -8.954 -2.986 1.00 96.00 297 ALA A CA 1
ATOM 2289 C C . ALA A 1 297 ? 24.819 -7.822 -2.472 1.00 96.00 297 ALA A C 1
ATOM 2291 O O . ALA A 1 297 ? 25.963 -7.698 -2.915 1.00 96.00 297 ALA A O 1
ATOM 2292 N N . HIS A 1 298 ? 24.339 -7.021 -1.515 1.00 95.56 298 HIS A N 1
ATOM 2293 C CA . HIS A 1 298 ? 25.134 -5.987 -0.859 1.00 95.56 298 HIS A CA 1
ATOM 2294 C C . HIS A 1 298 ? 26.345 -6.593 -0.140 1.00 95.56 298 HIS A C 1
ATOM 2296 O O . HIS A 1 298 ? 27.463 -6.151 -0.375 1.00 95.56 298 HIS A O 1
ATOM 2302 N N . ARG A 1 299 ? 26.168 -7.635 0.679 1.00 95.31 299 ARG A N 1
ATOM 2303 C CA . ARG A 1 299 ? 27.272 -8.314 1.382 1.00 95.31 299 ARG A CA 1
ATOM 2304 C C . ARG A 1 299 ? 28.313 -8.890 0.427 1.00 95.31 299 ARG A C 1
ATOM 2306 O O . ARG A 1 299 ? 29.504 -8.787 0.700 1.00 95.31 299 ARG A O 1
ATOM 2313 N N . LEU A 1 300 ? 27.867 -9.474 -0.684 1.00 95.50 300 LEU A N 1
ATOM 2314 C CA . LEU A 1 300 ? 28.739 -10.130 -1.654 1.00 95.50 300 LEU A CA 1
ATOM 2315 C C . LEU A 1 300 ? 29.610 -9.142 -2.441 1.00 95.50 300 LEU A C 1
ATOM 2317 O O . LEU A 1 300 ? 30.757 -9.451 -2.761 1.00 95.50 300 LEU A O 1
ATOM 2321 N N . PHE A 1 301 ? 29.064 -7.978 -2.801 1.00 95.06 301 PHE A N 1
ATOM 2322 C CA . PHE A 1 301 ? 29.738 -7.046 -3.711 1.00 95.06 301 PHE A CA 1
ATOM 2323 C C . PHE A 1 301 ? 30.272 -5.782 -3.044 1.00 95.06 301 PHE A C 1
ATOM 2325 O O . PHE A 1 301 ? 31.088 -5.091 -3.657 1.00 95.06 301 PHE A O 1
ATOM 2332 N N . SER A 1 302 ? 29.827 -5.455 -1.831 1.00 94.06 302 SER A N 1
ATOM 2333 C CA . SER A 1 302 ? 30.289 -4.252 -1.150 1.00 94.06 302 SER A CA 1
ATOM 2334 C C . SER A 1 302 ? 31.713 -4.401 -0.620 1.00 94.06 302 SER A C 1
ATOM 2336 O O . SER A 1 302 ? 32.107 -5.442 -0.099 1.00 94.06 302 SER A O 1
ATOM 2338 N N . SER A 1 303 ? 32.479 -3.316 -0.686 1.00 92.56 303 SER A N 1
ATOM 2339 C CA . SER A 1 303 ? 33.812 -3.213 -0.093 1.00 92.56 303 SER A CA 1
ATOM 2340 C C . SER A 1 303 ? 33.956 -1.903 0.679 1.00 92.56 303 SER A C 1
ATOM 2342 O O . SER A 1 303 ? 33.369 -0.877 0.326 1.00 92.56 303 SER A O 1
ATOM 2344 N N . LYS A 1 304 ? 34.724 -1.933 1.771 1.00 89.75 304 LYS A N 1
ATOM 2345 C CA . LYS A 1 304 ? 35.044 -0.750 2.581 1.00 89.75 304 LYS A CA 1
ATOM 2346 C C . LYS A 1 304 ? 36.531 -0.441 2.433 1.00 89.75 304 LYS A C 1
ATOM 2348 O O . LYS A 1 304 ? 37.353 -1.335 2.603 1.00 89.75 304 LYS A O 1
ATOM 2353 N N . GLY A 1 305 ? 36.868 0.812 2.137 1.00 84.69 305 GLY A N 1
ATOM 2354 C CA . GLY A 1 305 ? 38.251 1.273 1.989 1.00 84.69 305 GLY A CA 1
ATOM 2355 C C . GLY A 1 305 ? 38.346 2.793 2.106 1.00 84.69 305 GLY A C 1
ATOM 2356 O O . GLY A 1 305 ? 37.427 3.489 1.688 1.00 84.69 305 GLY A O 1
ATOM 2357 N N . GLU A 1 306 ? 39.419 3.304 2.720 1.00 82.81 306 GLU A N 1
ATOM 2358 C CA . GLU A 1 306 ? 39.747 4.745 2.814 1.00 82.81 306 GLU A CA 1
ATOM 2359 C C . GLU A 1 306 ? 38.575 5.664 3.228 1.00 82.81 306 GLU A C 1
ATOM 2361 O O . GLU A 1 306 ? 38.324 6.710 2.634 1.00 82.81 306 GLU A O 1
ATOM 2366 N N . GLY A 1 307 ? 37.791 5.264 4.237 1.00 85.81 307 GLY A N 1
ATOM 2367 C CA . GLY A 1 307 ? 36.641 6.061 4.695 1.00 85.81 307 GLY A CA 1
ATOM 2368 C C . GLY A 1 307 ? 35.480 6.128 3.691 1.00 85.81 307 GLY A C 1
ATOM 2369 O O . GLY A 1 307 ? 34.595 6.977 3.824 1.00 85.81 307 GLY A O 1
ATOM 2370 N N . ARG A 1 308 ? 35.461 5.231 2.702 1.00 90.38 308 ARG A N 1
ATOM 2371 C CA . ARG A 1 308 ? 34.399 5.054 1.712 1.00 90.38 308 ARG A CA 1
ATOM 2372 C C . ARG A 1 308 ? 33.826 3.644 1.774 1.00 90.38 308 ARG A C 1
ATOM 2374 O O . ARG A 1 308 ? 34.494 2.683 2.163 1.00 90.38 308 ARG A O 1
ATOM 2381 N N . ILE A 1 309 ? 32.585 3.529 1.331 1.00 91.25 309 ILE A N 1
ATOM 2382 C CA . ILE A 1 309 ? 31.927 2.264 1.042 1.00 91.25 309 ILE A CA 1
ATOM 2383 C C . ILE A 1 309 ? 31.581 2.234 -0.441 1.00 91.25 309 ILE A C 1
ATOM 2385 O O . ILE A 1 309 ? 30.984 3.171 -0.975 1.00 91.25 309 ILE A O 1
ATOM 2389 N N . THR A 1 310 ? 31.987 1.162 -1.106 1.00 93.12 310 THR A N 1
ATOM 2390 C CA . THR A 1 310 ? 31.604 0.867 -2.481 1.00 93.12 310 THR A CA 1
ATOM 2391 C C . THR A 1 310 ? 30.558 -0.233 -2.441 1.00 93.12 310 THR A C 1
ATOM 2393 O O . THR A 1 310 ? 30.794 -1.246 -1.796 1.00 93.12 310 THR A O 1
ATOM 2396 N N . MET A 1 311 ? 29.409 -0.034 -3.083 1.00 93.94 311 MET A N 1
ATOM 2397 C CA . MET A 1 311 ? 28.252 -0.936 -3.013 1.00 93.94 311 MET A CA 1
ATOM 2398 C C . MET A 1 311 ? 27.665 -1.208 -4.404 1.00 93.94 311 MET A C 1
ATOM 2400 O O . MET A 1 311 ? 27.843 -0.382 -5.310 1.00 93.94 311 MET A O 1
ATOM 2404 N N . PRO A 1 312 ? 26.985 -2.351 -4.601 1.00 94.25 312 PRO A N 1
ATOM 2405 C CA . PRO A 1 312 ? 26.370 -2.674 -5.878 1.00 94.25 312 PRO A CA 1
ATOM 2406 C C . PRO A 1 312 ? 25.100 -1.853 -6.113 1.00 94.25 312 PRO A C 1
ATOM 2408 O O . PRO A 1 312 ? 24.274 -1.679 -5.218 1.00 94.25 312 PRO A O 1
ATOM 2411 N N . ARG A 1 313 ? 24.912 -1.428 -7.360 1.00 93.00 313 ARG A N 1
ATOM 2412 C CA . ARG A 1 313 ? 23.646 -0.928 -7.893 1.00 93.00 313 ARG A CA 1
ATOM 2413 C C . ARG A 1 313 ? 23.081 -1.980 -8.827 1.00 93.00 313 ARG A C 1
ATOM 2415 O O . ARG A 1 313 ? 23.635 -2.195 -9.908 1.00 93.00 313 ARG A O 1
ATOM 2422 N N . LEU A 1 314 ? 22.031 -2.674 -8.405 1.00 92.81 314 LEU A N 1
ATOM 2423 C CA . LEU A 1 314 ? 21.401 -3.712 -9.212 1.00 92.81 314 LEU A CA 1
ATOM 2424 C C . LEU A 1 314 ? 20.681 -3.058 -10.389 1.00 92.81 314 LEU A C 1
ATOM 2426 O O . LEU A 1 314 ? 19.812 -2.205 -10.208 1.00 92.81 314 LEU A O 1
ATOM 2430 N N . ARG A 1 315 ? 21.079 -3.435 -11.604 1.00 87.31 315 ARG A N 1
ATOM 2431 C CA . ARG A 1 315 ? 20.548 -2.846 -12.834 1.00 87.31 315 ARG A CA 1
ATOM 2432 C C . ARG A 1 315 ? 19.275 -3.553 -13.262 1.00 87.31 315 ARG A C 1
ATOM 2434 O O . ARG A 1 315 ? 19.269 -4.779 -13.336 1.00 87.31 315 ARG A O 1
ATOM 2441 N N . ASN A 1 316 ? 18.308 -2.763 -13.734 1.00 81.69 316 ASN A N 1
ATOM 2442 C CA . ASN A 1 316 ? 17.104 -3.212 -14.430 1.00 81.69 316 ASN A CA 1
ATOM 2443 C C . ASN A 1 316 ? 16.201 -4.101 -13.563 1.00 81.69 316 ASN A C 1
ATOM 2445 O O . ASN A 1 316 ? 16.521 -5.251 -13.258 1.00 81.69 316 ASN A O 1
ATOM 2449 N N . ILE A 1 317 ? 15.006 -3.594 -13.270 1.00 88.25 317 ILE A N 1
ATOM 2450 C CA . ILE A 1 317 ? 14.006 -4.314 -12.487 1.00 88.25 317 ILE A CA 1
ATOM 2451 C C . ILE A 1 317 ? 13.734 -5.720 -13.051 1.00 88.25 317 ILE A C 1
ATOM 2453 O O . ILE A 1 317 ? 13.690 -6.675 -12.284 1.00 88.25 317 ILE A O 1
ATOM 2457 N N . ALA A 1 318 ? 13.697 -5.904 -14.381 1.00 88.25 318 ALA A N 1
ATOM 2458 C CA . ALA A 1 318 ? 13.466 -7.200 -15.030 1.00 88.25 318 ALA A CA 1
ATOM 2459 C C . ALA A 1 318 ? 14.465 -8.282 -14.583 1.00 88.25 318 ALA A C 1
ATOM 2461 O O . ALA A 1 318 ? 14.111 -9.453 -14.476 1.00 88.25 318 ALA A O 1
ATOM 2462 N N . LYS A 1 319 ? 15.717 -7.911 -14.291 1.00 89.88 319 LYS A N 1
ATOM 2463 C CA . LYS A 1 319 ? 16.744 -8.853 -13.820 1.00 89.88 319 LYS A CA 1
ATOM 2464 C C . LYS A 1 319 ? 16.511 -9.278 -12.375 1.00 89.88 319 LYS A C 1
ATOM 2466 O O . LYS A 1 319 ? 16.780 -10.432 -12.052 1.00 89.88 319 LYS A O 1
ATOM 2471 N N . ILE A 1 320 ? 15.938 -8.397 -11.556 1.00 93.19 320 ILE A N 1
ATOM 2472 C CA . ILE A 1 320 ? 15.459 -8.733 -10.211 1.00 93.19 320 ILE A CA 1
ATOM 2473 C C . ILE A 1 320 ? 14.312 -9.747 -10.314 1.00 93.19 320 ILE A C 1
ATOM 2475 O O . ILE A 1 320 ? 14.362 -10.760 -9.627 1.00 93.19 320 ILE A O 1
ATOM 2479 N N . TYR A 1 321 ? 13.357 -9.573 -11.240 1.00 95.38 321 TYR A N 1
ATOM 2480 C CA . TYR A 1 321 ? 12.304 -10.581 -11.468 1.00 95.38 321 TYR A CA 1
ATOM 2481 C C . TYR A 1 321 ? 12.866 -11.955 -11.824 1.00 95.38 321 TYR A C 1
ATOM 2483 O O . TYR A 1 321 ? 12.433 -12.956 -11.258 1.00 95.38 321 TYR A O 1
ATOM 2491 N N . TYR A 1 322 ? 13.825 -12.019 -12.756 1.00 94.69 322 TYR A N 1
ATOM 2492 C CA . TYR A 1 322 ? 14.477 -13.283 -13.100 1.00 94.69 322 TYR A CA 1
ATOM 2493 C C . TYR A 1 322 ? 15.140 -13.912 -11.874 1.00 94.69 322 TYR A C 1
ATOM 2495 O O . TYR A 1 322 ? 14.911 -15.087 -11.608 1.00 94.69 322 TYR A O 1
ATOM 2503 N N . LEU A 1 323 ? 15.917 -13.136 -11.114 1.00 94.69 323 LEU A N 1
ATOM 2504 C CA . LEU A 1 323 ? 16.610 -13.626 -9.925 1.00 94.69 323 LEU A CA 1
ATOM 2505 C C . LEU A 1 323 ? 15.637 -14.170 -8.870 1.00 94.69 323 LEU A C 1
ATOM 2507 O O . LEU A 1 323 ? 15.807 -15.299 -8.419 1.00 94.69 323 LEU A O 1
ATOM 2511 N N . VAL A 1 324 ? 14.599 -13.402 -8.523 1.00 96.69 324 VAL A N 1
ATOM 2512 C CA . VAL A 1 324 ? 13.577 -13.808 -7.545 1.00 96.69 324 VAL A CA 1
ATOM 2513 C C . VAL A 1 324 ? 12.845 -15.063 -8.019 1.00 96.69 324 VAL A C 1
ATOM 2515 O O . VAL A 1 324 ? 12.647 -15.985 -7.234 1.00 96.69 324 VAL A O 1
ATOM 2518 N N . ARG A 1 325 ? 12.497 -15.148 -9.310 1.00 96.50 325 ARG A N 1
ATOM 2519 C CA . ARG A 1 325 ? 11.844 -16.333 -9.877 1.00 96.50 325 ARG A CA 1
ATOM 2520 C C . ARG A 1 325 ? 12.725 -17.576 -9.793 1.00 96.50 325 ARG A C 1
ATOM 2522 O O . ARG A 1 325 ? 12.215 -18.643 -9.482 1.00 96.50 325 ARG A O 1
ATOM 2529 N N . GLU A 1 326 ? 14.013 -17.470 -10.121 1.00 95.31 326 GLU A N 1
ATOM 2530 C CA . GLU A 1 326 ? 14.917 -18.626 -10.065 1.00 95.31 326 GLU A CA 1
ATOM 2531 C C . GLU A 1 326 ? 15.184 -19.067 -8.620 1.00 95.31 326 GLU A C 1
ATOM 2533 O O . GLU A 1 326 ? 15.117 -20.261 -8.340 1.00 95.31 326 GLU A O 1
ATOM 2538 N N . LEU A 1 327 ? 15.381 -18.129 -7.688 1.00 96.50 327 LEU A N 1
ATOM 2539 C CA . LEU A 1 327 ? 15.485 -18.443 -6.259 1.00 96.50 327 LEU A CA 1
ATOM 2540 C C . LEU A 1 327 ? 14.199 -19.090 -5.723 1.00 96.50 327 LEU A C 1
ATOM 2542 O O . LEU A 1 327 ? 14.272 -20.073 -4.993 1.00 96.50 327 LEU A O 1
ATOM 2546 N N . GLY A 1 328 ? 13.023 -18.611 -6.139 1.00 96.00 328 GLY A N 1
ATOM 2547 C CA . GLY A 1 328 ? 11.728 -19.173 -5.743 1.00 96.00 328 GLY A CA 1
ATOM 2548 C C . GLY A 1 328 ? 11.460 -20.598 -6.248 1.00 96.00 328 GLY A C 1
ATOM 2549 O O . GLY A 1 328 ? 10.559 -21.262 -5.740 1.00 96.00 328 GLY A O 1
ATOM 2550 N N . LYS A 1 329 ? 12.245 -21.111 -7.211 1.00 95.50 329 LYS A N 1
ATOM 2551 C CA . LYS A 1 329 ? 12.197 -22.531 -7.614 1.00 95.50 329 LYS A CA 1
ATOM 2552 C C . LYS A 1 329 ? 12.900 -23.453 -6.618 1.00 95.50 329 LYS A C 1
ATOM 2554 O O . LYS A 1 329 ? 12.675 -24.661 -6.661 1.00 95.50 329 LYS A O 1
ATOM 2559 N N . ILE A 1 330 ? 13.762 -22.914 -5.756 1.00 96.81 330 ILE A N 1
ATOM 2560 C CA . ILE A 1 330 ? 14.437 -23.691 -4.720 1.00 96.81 330 ILE A CA 1
ATOM 2561 C C . ILE A 1 330 ? 13.402 -24.029 -3.649 1.00 96.81 330 ILE A C 1
ATOM 2563 O O . ILE A 1 330 ? 12.810 -23.136 -3.052 1.00 96.81 330 ILE A O 1
ATOM 2567 N N . GLU A 1 331 ? 13.199 -25.322 -3.389 1.00 94.56 331 GLU A N 1
ATOM 2568 C CA . GLU A 1 331 ? 12.131 -25.830 -2.515 1.00 94.56 331 GLU A CA 1
ATOM 2569 C C . GLU A 1 331 ? 12.084 -25.124 -1.151 1.00 94.56 331 GLU A C 1
ATOM 2571 O O . GLU A 1 331 ? 11.022 -24.687 -0.714 1.00 94.56 331 GLU A O 1
ATOM 2576 N N . LYS A 1 332 ? 13.250 -24.920 -0.530 1.00 95.25 332 LYS A N 1
ATOM 2577 C CA . LYS A 1 332 ? 13.386 -24.254 0.774 1.00 95.25 332 LYS A CA 1
ATOM 2578 C C . LYS A 1 332 ? 13.070 -22.752 0.758 1.00 95.25 332 LYS A C 1
ATOM 2580 O O . LYS A 1 332 ? 12.806 -22.194 1.811 1.00 95.25 332 LYS A O 1
ATOM 2585 N N . LEU A 1 333 ? 13.093 -22.096 -0.405 1.00 96.31 333 LEU A N 1
ATOM 2586 C CA . LEU A 1 333 ? 12.767 -20.670 -0.556 1.00 96.31 333 LEU A CA 1
ATOM 2587 C C . LEU A 1 333 ? 11.361 -20.434 -1.112 1.00 96.31 333 LEU A C 1
ATOM 2589 O O . LEU A 1 333 ? 10.910 -19.292 -1.156 1.00 96.31 333 LEU A O 1
ATOM 2593 N N . ARG A 1 334 ? 10.662 -21.490 -1.543 1.00 92.56 334 ARG A N 1
ATOM 2594 C CA . ARG A 1 334 ? 9.400 -21.389 -2.283 1.00 92.56 334 ARG A CA 1
ATOM 2595 C C . ARG A 1 334 ? 8.340 -20.560 -1.557 1.00 92.56 334 ARG A C 1
ATOM 2597 O O . ARG A 1 334 ? 7.672 -19.761 -2.198 1.00 92.56 334 ARG A O 1
ATOM 2604 N N . ASN A 1 335 ? 8.199 -20.735 -0.244 1.00 91.19 335 ASN A N 1
ATOM 2605 C CA . ASN A 1 335 ? 7.206 -19.991 0.537 1.00 91.19 335 ASN A CA 1
ATOM 2606 C C . ASN A 1 335 ? 7.665 -18.553 0.828 1.00 91.19 335 ASN A C 1
ATOM 2608 O O . ASN A 1 335 ? 6.857 -17.629 0.809 1.00 91.19 335 ASN A O 1
ATOM 2612 N N . LEU A 1 336 ? 8.969 -18.353 1.054 1.00 95.19 336 LEU A N 1
ATOM 2613 C CA . LEU A 1 336 ? 9.549 -17.030 1.287 1.00 95.19 336 LEU A CA 1
ATOM 2614 C C . LEU A 1 336 ? 9.565 -16.171 0.016 1.00 95.19 336 LEU A C 1
ATOM 2616 O O . LEU A 1 336 ? 9.566 -14.956 0.113 1.00 95.19 336 LEU A O 1
ATOM 2620 N N . LEU A 1 337 ? 9.575 -16.765 -1.175 1.00 96.56 337 LEU A N 1
ATOM 2621 C CA . LEU A 1 337 ? 9.571 -16.055 -2.457 1.00 96.56 337 LEU A CA 1
ATOM 2622 C C . LEU A 1 337 ? 8.334 -16.417 -3.292 1.00 96.56 337 LEU A C 1
ATOM 2624 O O . LEU A 1 337 ? 8.427 -16.558 -4.515 1.00 96.56 337 LEU A O 1
ATOM 2628 N N . ASP A 1 338 ? 7.177 -16.561 -2.634 1.00 94.50 338 ASP A N 1
ATOM 2629 C CA . ASP A 1 338 ? 5.907 -16.915 -3.278 1.00 94.50 338 ASP A CA 1
ATOM 2630 C C . ASP A 1 338 ? 5.315 -15.734 -4.066 1.00 94.50 338 ASP A C 1
ATOM 2632 O O . ASP A 1 338 ? 4.401 -15.022 -3.642 1.00 94.50 338 ASP A O 1
ATOM 2636 N N . TYR A 1 339 ? 5.878 -15.511 -5.250 1.00 96.75 339 TYR A N 1
ATOM 2637 C CA . TYR A 1 339 ? 5.406 -14.534 -6.219 1.00 96.75 339 TYR A CA 1
ATOM 2638 C C . TYR A 1 339 ? 4.779 -15.240 -7.421 1.00 96.75 339 TYR A C 1
ATOM 2640 O O . TYR A 1 339 ? 5.382 -16.103 -8.061 1.00 96.75 339 TYR A O 1
ATOM 2648 N N . LYS A 1 340 ? 3.570 -14.816 -7.805 1.00 95.81 340 LYS A N 1
ATOM 2649 C CA . LYS A 1 340 ? 2.915 -15.299 -9.028 1.00 95.81 340 LYS A CA 1
ATOM 2650 C C . LYS A 1 340 ? 3.489 -14.577 -10.241 1.00 95.81 340 LYS A C 1
ATOM 2652 O O . LYS A 1 340 ? 3.283 -13.371 -10.389 1.00 95.81 340 LYS A O 1
ATOM 2657 N N . PHE A 1 341 ? 4.189 -15.314 -11.102 1.00 96.06 341 PHE A N 1
ATOM 2658 C CA . PHE A 1 341 ? 4.787 -14.783 -12.327 1.00 96.06 341 PHE A CA 1
ATOM 2659 C C . PHE A 1 341 ? 3.958 -15.103 -13.573 1.00 96.06 341 PHE A C 1
ATOM 2661 O O . PHE A 1 341 ? 3.387 -16.183 -13.707 1.00 96.06 341 PHE A O 1
ATOM 2668 N N . HIS A 1 342 ? 3.989 -14.194 -14.543 1.00 92.50 342 HIS A N 1
ATOM 2669 C CA . HIS A 1 342 ? 3.542 -14.423 -15.913 1.00 92.50 342 HIS A CA 1
ATOM 2670 C C . HIS A 1 342 ? 4.534 -13.815 -16.912 1.00 92.50 342 HIS A C 1
ATOM 2672 O O . HIS A 1 342 ? 5.265 -12.888 -16.575 1.00 92.50 342 HIS A O 1
ATOM 2678 N N . ASN A 1 343 ? 4.490 -14.235 -18.178 1.00 91.56 343 ASN A N 1
ATOM 2679 C CA . ASN A 1 343 ? 5.405 -13.732 -19.219 1.00 91.56 343 ASN A CA 1
ATOM 2680 C C . ASN A 1 343 ? 4.761 -12.726 -20.190 1.00 91.56 343 ASN A C 1
ATOM 2682 O O . ASN A 1 343 ? 5.314 -12.461 -21.254 1.00 91.56 343 ASN A O 1
ATOM 2686 N N . ARG A 1 344 ? 3.601 -12.149 -19.835 1.00 84.38 344 ARG A N 1
ATOM 2687 C CA . ARG A 1 344 ? 2.829 -11.238 -20.707 1.00 84.38 344 ARG A CA 1
ATOM 2688 C C . ARG A 1 344 ? 3.648 -10.069 -21.273 1.00 84.38 344 ARG A C 1
ATOM 2690 O O . ARG A 1 344 ? 3.313 -9.578 -22.338 1.00 84.38 344 ARG A O 1
ATOM 2697 N N . TYR A 1 345 ? 4.699 -9.612 -20.592 1.00 84.19 345 TYR A N 1
ATOM 2698 C CA . TYR A 1 345 ? 5.508 -8.458 -21.013 1.00 84.19 345 TYR A CA 1
ATOM 2699 C C . TYR A 1 345 ? 6.840 -8.841 -21.685 1.00 84.19 345 TYR A C 1
ATOM 2701 O O . TYR A 1 345 ? 7.734 -8.006 -21.779 1.00 84.19 345 TYR A O 1
ATOM 2709 N N . GLY A 1 346 ? 7.003 -10.098 -22.115 1.00 86.38 346 GLY A N 1
ATOM 2710 C CA . GLY A 1 346 ? 8.249 -10.590 -22.726 1.00 86.38 346 GLY A CA 1
ATOM 2711 C C . GLY A 1 346 ? 9.357 -10.927 -21.718 1.00 86.38 346 GLY A C 1
ATOM 2712 O O . GLY A 1 346 ? 10.473 -11.271 -22.096 1.00 86.38 346 GLY A O 1
ATOM 2713 N N . PHE A 1 347 ? 9.054 -10.850 -20.423 1.00 90.31 347 PHE A N 1
ATOM 2714 C CA . PHE A 1 347 ? 9.904 -11.287 -19.321 1.00 90.31 347 PHE A CA 1
ATOM 2715 C C . PHE A 1 347 ? 9.014 -11.726 -18.143 1.00 90.31 347 PHE A C 1
ATOM 2717 O O . PHE A 1 347 ? 7.811 -11.435 -18.150 1.00 90.31 347 PHE A O 1
ATOM 2724 N N . PRO A 1 348 ? 9.565 -12.430 -17.140 1.00 94.38 348 PRO A N 1
ATOM 2725 C CA . PRO A 1 348 ? 8.809 -12.846 -15.976 1.00 94.38 348 PRO A CA 1
ATOM 2726 C C . PRO A 1 348 ? 8.423 -11.611 -15.186 1.00 94.38 348 PRO A C 1
ATOM 2728 O O . PRO A 1 348 ? 9.283 -10.843 -14.774 1.00 94.38 348 PRO A O 1
ATOM 2731 N N . TYR A 1 349 ? 7.134 -11.438 -14.966 1.00 94.00 349 TYR A N 1
ATOM 2732 C CA . TYR A 1 349 ? 6.596 -10.291 -14.263 1.00 94.00 349 TYR A CA 1
ATOM 2733 C C . TYR A 1 349 ? 5.597 -10.751 -13.211 1.00 94.00 349 TYR A C 1
ATOM 2735 O O . TYR A 1 349 ? 4.834 -11.689 -13.443 1.00 94.00 349 TYR A O 1
ATOM 2743 N N . SER A 1 350 ? 5.609 -10.080 -12.069 1.00 95.31 350 SER A N 1
ATOM 2744 C CA . SER A 1 350 ? 4.698 -10.288 -10.953 1.00 95.31 350 SER A CA 1
ATOM 2745 C C . SER A 1 350 ? 4.274 -8.934 -10.398 1.00 95.31 350 SER A C 1
ATOM 2747 O O . SER A 1 350 ? 5.107 -8.178 -9.904 1.00 95.31 350 SER A O 1
ATOM 2749 N N . ASP A 1 351 ? 2.973 -8.661 -10.440 1.00 92.50 351 ASP A N 1
ATOM 2750 C CA . ASP A 1 351 ? 2.374 -7.448 -9.875 1.00 92.50 351 ASP A CA 1
ATOM 2751 C C . ASP A 1 351 ? 2.775 -7.246 -8.406 1.00 92.50 351 ASP A C 1
ATOM 2753 O O . ASP A 1 351 ? 3.082 -6.139 -7.975 1.00 92.50 351 ASP A O 1
ATOM 2757 N N . LYS A 1 352 ? 2.817 -8.339 -7.637 1.00 94.12 352 LYS A N 1
ATOM 2758 C CA . LYS A 1 352 ? 3.163 -8.302 -6.216 1.00 94.12 352 LYS A CA 1
ATOM 2759 C C . LYS A 1 352 ? 4.651 -8.027 -5.986 1.00 94.12 352 LYS A C 1
ATOM 2761 O O . LYS A 1 352 ? 4.995 -7.286 -5.072 1.00 94.12 352 LYS A O 1
ATOM 2766 N N . LEU A 1 353 ? 5.533 -8.569 -6.830 1.00 96.19 353 LEU A N 1
ATOM 2767 C CA . LEU A 1 353 ? 6.964 -8.266 -6.745 1.00 96.19 353 LEU A CA 1
ATOM 2768 C C . LEU A 1 353 ? 7.246 -6.804 -7.118 1.00 96.19 353 LEU A C 1
ATOM 2770 O O . LEU A 1 353 ? 8.075 -6.171 -6.471 1.00 96.19 353 LEU A O 1
ATOM 2774 N N . PHE A 1 354 ? 6.537 -6.251 -8.110 1.00 94.31 354 PHE A N 1
ATOM 2775 C CA . PHE A 1 354 ? 6.605 -4.820 -8.412 1.00 94.31 354 PHE A CA 1
ATOM 2776 C C . PHE A 1 354 ? 6.254 -3.983 -7.180 1.00 94.31 354 PHE A C 1
ATOM 2778 O O . PHE A 1 354 ? 7.035 -3.125 -6.772 1.00 94.31 354 PHE A O 1
ATOM 2785 N N . GLU A 1 355 ? 5.095 -4.262 -6.576 1.00 93.56 355 GLU A N 1
ATOM 2786 C CA . GLU A 1 355 ? 4.620 -3.566 -5.380 1.00 93.56 355 GLU A CA 1
ATOM 2787 C C . GLU A 1 355 ? 5.634 -3.653 -4.237 1.00 93.56 355 GLU A C 1
ATOM 2789 O O . GLU A 1 355 ? 5.938 -2.635 -3.625 1.00 93.56 355 GLU A O 1
ATOM 2794 N N . ASP A 1 356 ? 6.200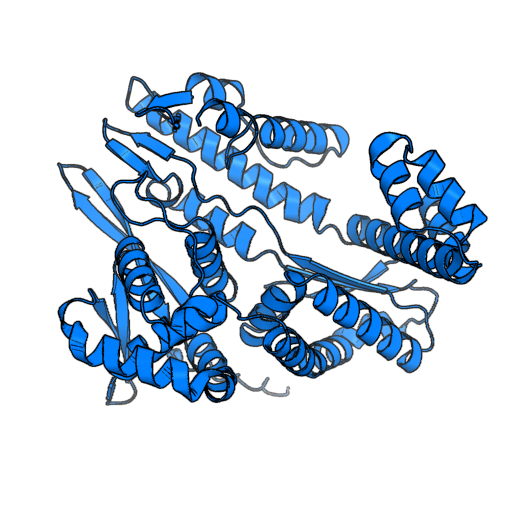 -4.831 -3.972 1.00 95.56 356 ASP A N 1
ATOM 2795 C CA . ASP A 1 356 ? 7.170 -5.011 -2.889 1.00 95.56 356 ASP A CA 1
ATOM 2796 C C . ASP A 1 356 ? 8.481 -4.256 -3.152 1.00 95.56 356 ASP A C 1
ATOM 2798 O O . ASP A 1 356 ? 9.009 -3.630 -2.233 1.00 95.56 356 ASP A O 1
ATOM 2802 N N . ILE A 1 357 ? 8.975 -4.220 -4.397 1.00 95.38 357 ILE A N 1
ATOM 2803 C CA . ILE A 1 357 ? 10.129 -3.384 -4.772 1.00 95.38 357 ILE A CA 1
ATOM 2804 C C . ILE A 1 357 ? 9.811 -1.906 -4.513 1.00 95.38 357 ILE A C 1
ATOM 2806 O O . ILE A 1 357 ? 10.589 -1.213 -3.854 1.00 95.38 357 ILE A O 1
ATOM 2810 N N . GLN A 1 358 ? 8.652 -1.426 -4.975 1.00 94.19 358 GLN A N 1
ATOM 2811 C CA . GLN A 1 358 ? 8.235 -0.037 -4.768 1.00 94.19 358 GLN A CA 1
ATOM 2812 C C . GLN A 1 358 ? 8.021 0.290 -3.286 1.00 94.19 358 GLN A C 1
ATOM 2814 O O . GLN A 1 358 ? 8.324 1.402 -2.857 1.00 94.19 358 GLN A O 1
ATOM 2819 N N . LEU A 1 359 ? 7.579 -0.672 -2.473 1.00 94.94 359 LEU A N 1
ATOM 2820 C CA . LEU A 1 359 ? 7.459 -0.515 -1.026 1.00 94.94 359 LEU A CA 1
ATOM 2821 C C . LEU A 1 359 ? 8.819 -0.437 -0.338 1.00 94.94 359 LEU A C 1
ATOM 2823 O O . LEU A 1 359 ? 9.005 0.452 0.492 1.00 94.94 359 LEU A O 1
ATOM 2827 N N . LEU A 1 360 ? 9.791 -1.281 -0.698 1.00 96.94 360 LEU A N 1
ATOM 2828 C CA . LEU A 1 360 ? 11.157 -1.158 -0.178 1.00 96.94 360 LEU A CA 1
ATOM 2829 C C . LEU A 1 360 ? 11.750 0.220 -0.508 1.00 96.94 360 LEU A C 1
ATOM 2831 O O . LEU A 1 360 ? 12.369 0.850 0.355 1.00 96.94 360 LEU A O 1
ATOM 2835 N N . VAL A 1 361 ? 11.490 0.727 -1.718 1.00 95.38 361 VAL A N 1
ATOM 2836 C CA . VAL A 1 361 ? 11.898 2.077 -2.134 1.00 95.38 361 VAL A CA 1
ATOM 2837 C C . VAL A 1 361 ? 11.166 3.165 -1.353 1.00 95.38 361 VAL A C 1
ATOM 2839 O O . VAL A 1 361 ? 11.766 4.129 -0.871 1.00 95.38 361 VAL A O 1
ATOM 2842 N N . ALA A 1 362 ? 9.853 3.029 -1.196 1.00 94.12 362 ALA A N 1
ATOM 2843 C CA . ALA A 1 362 ? 9.030 3.999 -0.496 1.00 94.12 362 ALA A CA 1
ATOM 2844 C C . ALA A 1 362 ? 9.381 4.077 0.993 1.00 94.12 362 ALA A C 1
ATOM 2846 O O . ALA A 1 362 ? 9.473 5.177 1.538 1.00 94.12 362 ALA A O 1
ATOM 2847 N N . MET A 1 363 ? 9.614 2.940 1.649 1.00 95.44 363 MET A N 1
ATOM 2848 C CA . MET A 1 363 ? 9.942 2.876 3.076 1.00 95.44 363 MET A CA 1
ATOM 2849 C C . MET A 1 363 ? 11.396 3.274 3.367 1.00 95.44 363 MET A C 1
ATOM 2851 O O . MET A 1 363 ? 11.716 3.595 4.509 1.00 95.44 363 MET A O 1
ATOM 2855 N N . GLY A 1 364 ? 12.242 3.375 2.335 1.00 95.38 364 GLY A N 1
ATOM 2856 C CA . GLY A 1 364 ? 13.631 3.831 2.436 1.00 95.38 364 GLY A CA 1
ATOM 2857 C C . GLY A 1 364 ? 14.636 2.709 2.690 1.00 95.38 364 GLY A C 1
ATOM 2858 O O . GLY A 1 364 ? 15.747 2.986 3.137 1.00 95.38 364 GLY A O 1
ATOM 2859 N N . MET A 1 365 ? 14.255 1.457 2.427 1.00 97.12 365 MET A N 1
ATOM 2860 C CA . MET A 1 365 ? 15.154 0.302 2.502 1.00 97.12 365 MET A CA 1
ATOM 2861 C C . MET A 1 365 ? 16.060 0.231 1.269 1.00 97.12 365 MET A C 1
ATOM 2863 O O . MET A 1 365 ? 17.218 -0.162 1.367 1.00 97.12 365 MET A O 1
ATOM 2867 N N . VAL A 1 366 ? 15.546 0.637 0.107 1.00 96.12 366 VAL A N 1
ATOM 2868 C CA . VAL A 1 366 ? 16.261 0.617 -1.174 1.00 96.12 366 VAL A CA 1
ATOM 2869 C C . VAL A 1 366 ? 16.178 2.003 -1.818 1.00 96.12 366 VAL A C 1
ATOM 2871 O O . VAL A 1 366 ? 15.112 2.604 -1.866 1.00 96.12 366 VAL A O 1
ATOM 2874 N N . ASP A 1 367 ? 17.289 2.525 -2.320 1.00 93.88 367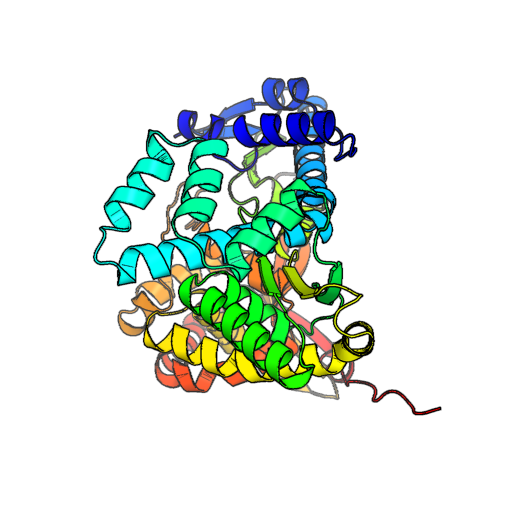 ASP A N 1
ATOM 2875 C CA . ASP A 1 367 ? 17.300 3.702 -3.184 1.00 93.88 367 ASP A CA 1
ATOM 2876 C C . ASP A 1 367 ? 17.068 3.283 -4.637 1.00 93.88 367 ASP A C 1
ATOM 2878 O O . ASP A 1 367 ? 17.573 2.256 -5.091 1.00 93.88 367 ASP A O 1
ATOM 2882 N N . GLU A 1 368 ? 16.303 4.098 -5.361 1.00 92.50 368 GLU A N 1
ATOM 2883 C CA . GLU A 1 368 ? 16.002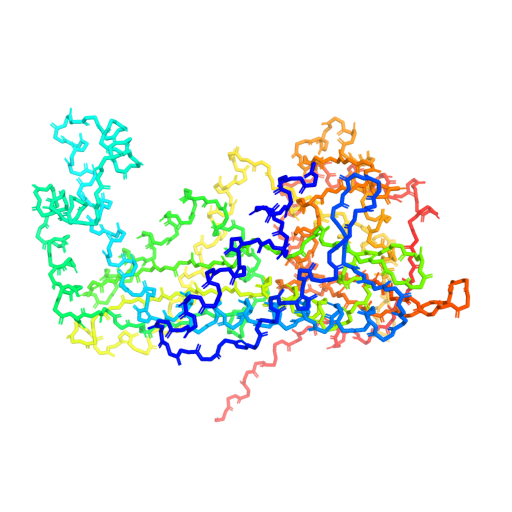 3.923 -6.781 1.00 92.50 368 GLU A CA 1
ATOM 2884 C C . GLU A 1 368 ? 16.548 5.128 -7.559 1.00 92.50 368 GLU A C 1
ATOM 2886 O O . GLU A 1 368 ? 16.096 6.263 -7.368 1.00 92.50 368 GLU A O 1
ATOM 2891 N N . ASP A 1 369 ? 17.523 4.865 -8.427 1.00 90.31 369 ASP A N 1
ATOM 2892 C CA . ASP A 1 369 ? 18.231 5.854 -9.236 1.00 90.31 369 ASP A CA 1
ATOM 2893 C C . ASP A 1 369 ? 17.771 5.797 -10.696 1.00 90.31 369 ASP A C 1
ATOM 2895 O O . ASP A 1 369 ? 17.887 4.760 -11.353 1.00 90.31 369 ASP A O 1
ATOM 2899 N N . LEU A 1 370 ? 17.342 6.938 -11.237 1.00 90.25 370 LEU A N 1
ATOM 2900 C CA . LEU A 1 370 ? 17.003 7.083 -12.652 1.00 90.25 370 LEU A CA 1
ATOM 2901 C C . LEU A 1 370 ? 18.265 7.127 -13.529 1.00 90.25 370 LEU A C 1
ATOM 2903 O O . LEU A 1 370 ? 19.228 7.857 -13.260 1.00 90.25 370 LEU A O 1
ATOM 2907 N N . ARG A 1 371 ? 18.236 6.372 -14.626 1.00 89.44 371 ARG A N 1
ATOM 2908 C CA . ARG A 1 371 ? 19.243 6.367 -15.688 1.00 89.44 371 ARG A CA 1
ATOM 2909 C C . ARG A 1 371 ? 18.580 6.450 -17.048 1.00 89.44 371 ARG A C 1
ATOM 2911 O O . ARG A 1 371 ? 17.464 5.978 -17.232 1.00 89.44 371 ARG A O 1
ATOM 2918 N N . TYR A 1 372 ? 19.342 6.955 -18.006 1.00 89.50 372 TYR A N 1
ATOM 2919 C CA . TYR A 1 372 ? 18.957 6.977 -19.406 1.00 89.50 372 TYR A CA 1
ATOM 2920 C C . TYR A 1 372 ? 19.867 6.064 -20.212 1.00 89.50 372 TYR A C 1
ATOM 2922 O O . TYR A 1 372 ? 21.060 5.938 -19.923 1.00 89.50 372 TYR A O 1
ATOM 2930 N N . PHE A 1 373 ? 19.302 5.420 -21.220 1.00 87.12 373 PHE A N 1
ATOM 2931 C CA . PHE A 1 373 ? 20.057 4.676 -22.215 1.00 87.12 373 PHE A CA 1
ATOM 2932 C C . PHE A 1 373 ? 19.397 4.837 -23.577 1.00 87.12 373 PHE A C 1
ATOM 2934 O O . PHE A 1 373 ? 18.185 5.008 -23.670 1.00 87.12 373 PHE A O 1
ATOM 2941 N N . GLU A 1 374 ? 20.200 4.795 -24.628 1.00 88.25 374 GLU A N 1
ATOM 2942 C CA . GLU A 1 374 ? 19.711 4.865 -25.997 1.00 88.25 374 GLU A CA 1
ATOM 2943 C C . GLU A 1 374 ? 19.369 3.452 -26.494 1.00 88.25 374 GLU A C 1
ATOM 2945 O O . GLU A 1 374 ? 20.075 2.480 -26.200 1.00 88.25 374 GLU A O 1
ATOM 2950 N N . LYS A 1 375 ? 18.233 3.332 -27.184 1.00 83.44 375 LYS A N 1
ATOM 2951 C CA . LYS A 1 375 ? 17.804 2.131 -27.896 1.00 83.44 375 LYS A CA 1
ATOM 2952 C C . LYS A 1 375 ? 17.005 2.549 -29.132 1.00 83.44 375 LYS A C 1
ATOM 2954 O O . LYS A 1 375 ? 15.974 3.203 -28.997 1.00 83.44 375 LYS A O 1
ATOM 2959 N N . ASN A 1 376 ? 17.425 2.091 -30.311 1.00 83.75 376 ASN A N 1
ATOM 2960 C CA . ASN A 1 376 ? 16.725 2.306 -31.585 1.00 83.75 376 ASN A CA 1
ATOM 2961 C C . ASN A 1 376 ? 16.472 3.794 -31.925 1.00 83.75 376 ASN A C 1
ATOM 2963 O O . ASN A 1 376 ? 15.412 4.153 -32.426 1.00 83.75 376 ASN A O 1
ATOM 2967 N N . GLY A 1 377 ? 17.425 4.676 -31.633 1.00 81.94 377 GLY A N 1
ATOM 2968 C CA . GLY A 1 377 ? 17.333 6.122 -31.840 1.00 81.94 377 GLY A CA 1
ATOM 2969 C C . GLY A 1 377 ? 16.555 6.875 -30.758 1.00 81.94 377 GLY A C 1
ATOM 2970 O O . GLY A 1 377 ? 16.425 8.095 -30.852 1.00 81.94 377 GLY A O 1
ATOM 2971 N N . ARG A 1 378 ? 16.050 6.189 -29.722 1.00 81.19 378 ARG A N 1
ATOM 2972 C CA . ARG A 1 378 ? 15.268 6.784 -28.632 1.00 81.19 378 ARG A CA 1
ATOM 2973 C C . ARG A 1 378 ? 15.951 6.601 -27.284 1.00 81.19 378 ARG A C 1
ATOM 2975 O O . ARG A 1 378 ? 16.412 5.515 -26.934 1.00 81.19 378 ARG A O 1
ATOM 2982 N N . TRP A 1 379 ? 15.947 7.661 -26.484 1.00 86.06 379 TRP A N 1
ATOM 2983 C CA . TRP A 1 379 ? 16.367 7.597 -25.090 1.00 86.06 379 TRP A CA 1
ATOM 2984 C C . TRP A 1 379 ? 15.247 7.028 -24.224 1.00 86.06 379 TRP A C 1
ATOM 2986 O O . TRP A 1 379 ? 14.128 7.537 -24.223 1.00 86.06 379 TRP A O 1
ATOM 2996 N N . LYS A 1 380 ? 15.563 5.968 -23.485 1.00 84.38 380 LYS A N 1
ATOM 2997 C CA . LYS A 1 380 ? 14.671 5.298 -22.540 1.00 84.38 380 LYS A CA 1
ATOM 2998 C C . LYS A 1 380 ? 15.168 5.466 -21.120 1.00 84.38 380 LYS A C 1
ATOM 3000 O O . LYS A 1 380 ? 16.372 5.602 -20.885 1.00 84.38 380 LYS A O 1
ATOM 3005 N N . GLN A 1 381 ? 14.237 5.404 -20.178 1.00 87.88 381 GLN A N 1
ATOM 3006 C CA . GLN A 1 381 ? 14.550 5.409 -18.759 1.00 87.88 381 GLN A CA 1
ATOM 3007 C C . GLN A 1 381 ? 14.749 3.978 -18.264 1.00 87.88 381 GLN A C 1
ATOM 3009 O O . GLN A 1 381 ? 14.172 3.015 -18.771 1.00 87.88 381 GLN A O 1
ATOM 3014 N N . ARG A 1 382 ? 15.613 3.828 -17.268 1.00 87.12 382 ARG A N 1
ATOM 3015 C CA . ARG A 1 382 ? 15.714 2.618 -16.457 1.00 87.12 382 ARG A CA 1
ATOM 3016 C C . ARG A 1 382 ? 16.075 3.003 -15.037 1.00 87.12 382 ARG A C 1
ATOM 3018 O O . ARG A 1 382 ? 16.753 4.007 -14.822 1.00 87.12 382 ARG A O 1
ATOM 3025 N N . TYR A 1 383 ? 15.726 2.133 -14.106 1.00 89.88 383 TYR A N 1
ATOM 3026 C CA . TYR A 1 383 ? 16.047 2.318 -12.702 1.00 89.88 383 TYR A CA 1
ATOM 3027 C C . TYR A 1 383 ? 17.122 1.338 -12.228 1.00 89.88 383 TYR A C 1
ATOM 3029 O O . TYR A 1 383 ? 17.214 0.189 -12.683 1.00 89.88 383 TYR A O 1
ATOM 3037 N N . GLU A 1 384 ? 17.974 1.832 -11.336 1.00 92.75 384 GLU A N 1
ATOM 3038 C CA . GLU A 1 384 ? 19.001 1.071 -10.631 1.00 92.75 384 GLU A CA 1
ATOM 3039 C C . GLU A 1 384 ? 18.709 1.103 -9.133 1.00 92.75 384 GLU A C 1
ATOM 3041 O O . GLU A 1 384 ? 18.339 2.143 -8.595 1.00 92.75 384 GLU A O 1
ATOM 3046 N N . TYR A 1 385 ? 18.887 -0.035 -8.467 1.00 94.88 385 TYR A N 1
ATOM 3047 C CA . TYR A 1 385 ? 18.469 -0.222 -7.081 1.00 94.88 385 TYR A CA 1
ATOM 3048 C C . TYR A 1 385 ? 19.665 -0.447 -6.166 1.00 94.88 385 TYR A C 1
ATOM 3050 O O . TYR A 1 385 ? 20.529 -1.281 -6.458 1.00 94.88 385 TYR A O 1
ATOM 3058 N N . VAL A 1 386 ? 19.712 0.277 -5.051 1.00 94.50 386 VAL A N 1
ATOM 3059 C CA . VAL A 1 386 ? 20.826 0.242 -4.096 1.00 94.50 386 VAL A CA 1
ATOM 3060 C C . VAL A 1 386 ? 20.283 0.038 -2.694 1.00 94.50 386 VAL A C 1
ATOM 3062 O O . VAL A 1 386 ? 19.421 0.786 -2.256 1.00 94.50 386 VAL A O 1
ATOM 3065 N N . LEU A 1 387 ? 20.781 -0.959 -1.967 1.00 95.50 387 LEU A N 1
ATOM 3066 C CA . LEU A 1 387 ? 20.394 -1.133 -0.568 1.00 95.50 387 LEU A CA 1
ATOM 3067 C C . LEU A 1 387 ? 20.930 0.040 0.270 1.00 95.50 387 LEU A C 1
ATOM 3069 O O . LEU A 1 387 ? 22.122 0.351 0.199 1.00 95.50 387 LEU A O 1
ATOM 3073 N N . THR A 1 388 ? 20.059 0.686 1.045 1.00 95.25 388 THR A N 1
ATOM 3074 C CA . THR A 1 388 ? 20.433 1.821 1.904 1.00 95.25 388 THR A CA 1
ATOM 3075 C C . THR A 1 388 ? 21.064 1.338 3.211 1.00 95.25 388 THR A C 1
ATOM 3077 O O . THR A 1 388 ? 20.986 0.157 3.553 1.00 95.25 388 THR A O 1
ATOM 3080 N N . SER A 1 389 ? 21.654 2.246 3.997 1.00 94.00 389 SER A N 1
ATOM 3081 C CA . SER A 1 389 ? 22.117 1.899 5.348 1.00 94.00 389 SER A CA 1
ATOM 3082 C C . SER A 1 389 ? 20.972 1.433 6.247 1.00 94.00 389 SER A C 1
ATOM 3084 O O . SER A 1 389 ? 21.129 0.451 6.960 1.00 94.00 389 SER A O 1
ATOM 3086 N N . ASP A 1 390 ? 19.816 2.100 6.168 1.00 95.50 390 ASP A N 1
ATOM 3087 C CA . ASP A 1 390 ? 18.616 1.720 6.915 1.00 95.50 390 ASP A CA 1
ATOM 3088 C C . ASP A 1 390 ? 18.109 0.334 6.471 1.00 95.50 390 ASP A C 1
ATOM 3090 O O . ASP A 1 390 ? 17.676 -0.466 7.296 1.00 95.50 390 ASP A O 1
ATOM 3094 N N . GLY A 1 391 ? 18.201 0.028 5.170 1.00 96.88 391 GLY A N 1
ATOM 3095 C CA . GLY A 1 391 ? 17.882 -1.286 4.613 1.00 96.88 391 GLY A CA 1
ATOM 3096 C C . GLY A 1 391 ? 18.834 -2.384 5.083 1.00 96.88 391 GLY A C 1
ATOM 3097 O O . GLY A 1 391 ? 18.378 -3.481 5.386 1.00 96.88 391 GLY A O 1
ATOM 3098 N N . VAL A 1 392 ? 20.135 -2.091 5.198 1.00 95.88 392 VAL A N 1
ATOM 3099 C CA . VAL A 1 392 ? 21.127 -3.003 5.795 1.00 95.88 392 VAL A CA 1
ATOM 3100 C C . VAL A 1 392 ? 20.800 -3.271 7.263 1.00 95.88 392 VAL A C 1
ATOM 3102 O O . VAL A 1 392 ? 20.714 -4.430 7.651 1.00 95.88 392 VAL A O 1
ATOM 3105 N N . GLU A 1 393 ? 20.568 -2.228 8.062 1.00 95.25 393 GLU A N 1
ATOM 3106 C CA . GLU A 1 393 ? 20.245 -2.367 9.490 1.00 95.25 393 GLU A CA 1
ATOM 3107 C C . GLU A 1 393 ? 18.937 -3.141 9.713 1.00 95.25 393 GLU A C 1
ATOM 3109 O O . GLU A 1 393 ? 18.844 -3.978 10.611 1.00 95.25 393 GLU A O 1
ATOM 3114 N N . TYR A 1 394 ? 17.920 -2.895 8.881 1.00 96.06 394 TYR A N 1
ATOM 3115 C CA . TYR A 1 394 ? 16.669 -3.648 8.943 1.00 96.06 394 TYR A CA 1
ATOM 3116 C C . TYR A 1 394 ? 16.867 -5.110 8.524 1.00 96.06 394 TYR A C 1
ATOM 3118 O O . TYR A 1 394 ? 16.352 -6.006 9.190 1.00 96.06 394 TYR A O 1
ATOM 3126 N N . ALA A 1 395 ? 17.627 -5.366 7.453 1.00 97.06 395 ALA A N 1
ATOM 3127 C CA . ALA A 1 395 ? 17.939 -6.718 6.997 1.00 97.06 395 ALA A CA 1
ATOM 3128 C C . ALA A 1 395 ? 18.716 -7.518 8.056 1.00 97.06 395 ALA A C 1
ATOM 3130 O O . ALA A 1 395 ? 18.393 -8.675 8.306 1.00 97.06 395 ALA A O 1
ATOM 3131 N N . GLU A 1 396 ? 19.686 -6.893 8.731 1.00 95.81 396 GLU A N 1
ATOM 3132 C CA . GLU A 1 396 ? 20.434 -7.489 9.847 1.00 95.81 396 GLU A CA 1
ATOM 3133 C C . GLU A 1 396 ? 19.527 -7.869 11.021 1.00 95.81 396 GLU A C 1
ATOM 3135 O O . GLU A 1 396 ? 19.745 -8.895 11.660 1.00 95.81 396 GLU A O 1
ATOM 3140 N N . LEU A 1 397 ? 18.485 -7.076 11.285 1.00 93.31 397 LEU A N 1
ATOM 3141 C CA . LEU A 1 397 ? 17.518 -7.358 12.343 1.00 93.31 397 LEU A CA 1
ATOM 3142 C C . LEU A 1 397 ? 16.625 -8.568 12.032 1.00 93.31 397 LEU A C 1
ATOM 3144 O O . LEU A 1 397 ? 16.220 -9.263 12.959 1.00 93.31 397 LEU A O 1
ATOM 3148 N N . ILE A 1 398 ? 16.309 -8.820 10.759 1.00 94.25 398 ILE A N 1
ATOM 3149 C CA . ILE A 1 398 ? 15.452 -9.950 10.357 1.00 94.25 398 ILE A CA 1
ATOM 3150 C C . ILE A 1 398 ? 16.242 -11.208 9.979 1.00 94.25 398 ILE A C 1
ATOM 3152 O O . ILE A 1 398 ? 15.694 -12.302 10.042 1.00 94.25 398 ILE A O 1
ATOM 3156 N N . ALA A 1 399 ? 17.517 -11.076 9.603 1.00 94.06 399 ALA A N 1
ATOM 3157 C CA . ALA A 1 399 ? 18.362 -12.180 9.147 1.00 94.06 399 ALA A CA 1
ATOM 3158 C C . ALA A 1 399 ? 18.392 -13.403 10.091 1.00 94.06 399 ALA A C 1
ATOM 3160 O O . ALA A 1 399 ? 18.329 -14.518 9.567 1.00 94.06 399 ALA A O 1
ATOM 3161 N N . PRO A 1 400 ? 18.429 -13.256 11.435 1.00 93.81 400 PRO A N 1
ATOM 3162 C CA . PRO A 1 400 ? 18.428 -14.405 12.343 1.00 93.81 400 PRO A CA 1
ATOM 3163 C C . PRO A 1 400 ? 17.200 -15.314 12.201 1.00 93.81 400 PRO A C 1
ATOM 3165 O O . PRO A 1 400 ? 17.329 -16.527 12.340 1.00 93.81 400 PRO A O 1
ATOM 3168 N N . GLU A 1 401 ? 16.034 -14.749 11.872 1.00 91.50 401 GLU A N 1
ATOM 3169 C CA . GLU A 1 401 ? 14.781 -15.499 11.688 1.00 91.50 401 GLU A CA 1
ATOM 3170 C C . GLU A 1 401 ? 14.773 -16.320 10.382 1.00 91.50 401 GLU A C 1
ATOM 3172 O O . GLU A 1 401 ? 13.989 -17.253 10.246 1.00 91.50 401 GLU A O 1
ATOM 3177 N N . TYR A 1 402 ? 15.664 -16.003 9.432 1.00 93.88 402 TYR A N 1
ATOM 3178 C CA . TYR A 1 402 ? 15.743 -16.616 8.097 1.00 93.88 402 TYR A CA 1
ATOM 3179 C C . TYR A 1 402 ? 17.145 -17.147 7.778 1.00 93.88 402 TYR A C 1
ATOM 3181 O O . TYR A 1 402 ? 17.586 -17.126 6.628 1.00 93.88 402 TYR A O 1
ATOM 3189 N N . GLN A 1 403 ? 17.906 -17.575 8.789 1.00 94.94 403 GLN A N 1
ATOM 3190 C CA . GLN A 1 403 ? 19.325 -17.901 8.610 1.00 94.94 403 GLN A CA 1
ATOM 3191 C C . GLN A 1 403 ? 19.560 -19.009 7.566 1.00 94.94 403 GLN A C 1
ATOM 3193 O O . GLN A 1 403 ? 20.541 -18.965 6.820 1.00 94.94 403 GLN A O 1
ATOM 3198 N N . ASN A 1 404 ? 18.662 -19.996 7.492 1.00 95.00 404 ASN A N 1
ATOM 3199 C CA . ASN A 1 404 ? 18.763 -21.093 6.529 1.00 95.00 404 ASN A CA 1
ATOM 3200 C C . ASN A 1 404 ? 18.517 -20.602 5.099 1.00 95.00 404 ASN A C 1
ATOM 3202 O O . ASN A 1 404 ? 19.283 -20.920 4.190 1.00 95.00 404 ASN A O 1
ATOM 3206 N N . GLU A 1 405 ? 17.463 -19.816 4.904 1.00 96.56 405 GLU A N 1
ATOM 3207 C CA . GLU A 1 405 ? 17.092 -19.208 3.633 1.00 96.56 405 GLU A CA 1
ATOM 3208 C C . GLU A 1 405 ? 18.171 -18.234 3.158 1.00 96.56 405 GLU A C 1
ATOM 3210 O O . GLU A 1 405 ? 18.558 -18.264 1.991 1.00 96.56 405 GLU A O 1
ATOM 3215 N N . LEU A 1 406 ? 18.717 -17.429 4.072 1.00 96.81 406 LEU A N 1
ATOM 3216 C CA . LEU A 1 406 ? 19.793 -16.486 3.797 1.00 96.81 406 LEU A CA 1
ATOM 3217 C C . LEU A 1 406 ? 21.042 -17.192 3.257 1.00 96.81 406 LEU A C 1
ATOM 3219 O O . LEU A 1 406 ? 21.585 -16.757 2.244 1.00 96.81 406 LEU A O 1
ATOM 3223 N N . ASN A 1 407 ? 21.459 -18.304 3.871 1.00 97.31 407 ASN A N 1
ATOM 3224 C CA . ASN A 1 407 ? 22.607 -19.083 3.394 1.00 97.31 407 ASN A CA 1
ATOM 3225 C C . ASN A 1 407 ? 22.379 -19.602 1.962 1.00 97.31 407 ASN A C 1
ATOM 3227 O O . ASN A 1 407 ? 23.261 -19.500 1.114 1.00 97.31 407 ASN A O 1
ATOM 3231 N N . ILE A 1 408 ? 21.171 -20.095 1.664 1.00 97.69 408 ILE A N 1
ATOM 3232 C CA . ILE A 1 408 ? 20.812 -20.592 0.326 1.00 97.69 408 ILE A CA 1
ATOM 3233 C C . ILE A 1 408 ? 20.840 -19.462 -0.708 1.00 97.69 408 ILE A C 1
ATOM 3235 O O . ILE A 1 408 ? 21.338 -19.650 -1.822 1.00 97.69 408 ILE A O 1
ATOM 3239 N N . ILE A 1 409 ? 20.307 -18.288 -0.354 1.00 97.69 409 ILE A N 1
ATOM 3240 C CA . ILE A 1 409 ? 20.351 -17.101 -1.211 1.00 97.69 409 ILE A CA 1
ATOM 3241 C C . ILE A 1 409 ? 21.812 -16.719 -1.479 1.00 97.69 409 ILE A C 1
ATOM 3243 O O . ILE A 1 409 ? 22.183 -16.513 -2.634 1.00 97.69 409 ILE A O 1
ATOM 3247 N N . GLU A 1 410 ? 22.658 -16.662 -0.450 1.00 97.19 410 GLU A N 1
ATOM 3248 C CA . GLU A 1 410 ? 24.074 -16.297 -0.579 1.00 97.19 410 GLU A CA 1
ATOM 3249 C C . GLU A 1 410 ? 24.851 -17.261 -1.474 1.00 97.19 410 GLU A C 1
ATOM 3251 O O . GLU A 1 410 ? 25.506 -16.811 -2.420 1.00 97.19 410 GLU A O 1
ATOM 3256 N N . ASP A 1 411 ? 24.714 -18.567 -1.251 1.00 97.31 411 ASP A N 1
ATOM 3257 C CA . ASP A 1 411 ? 25.352 -19.599 -2.070 1.00 97.31 411 ASP A CA 1
ATOM 3258 C C . ASP A 1 411 ? 24.939 -19.471 -3.542 1.00 97.31 411 ASP A C 1
ATOM 3260 O O . ASP A 1 411 ? 25.782 -19.490 -4.449 1.00 97.31 411 ASP A O 1
ATOM 3264 N N . TYR A 1 412 ? 23.645 -19.253 -3.799 1.00 96.88 412 TYR A N 1
ATOM 3265 C CA . TYR A 1 412 ? 23.142 -19.045 -5.152 1.00 96.88 412 TYR A CA 1
ATOM 3266 C C . TYR A 1 412 ? 23.750 -17.797 -5.806 1.00 96.88 412 TYR A C 1
ATOM 3268 O O . TYR A 1 412 ? 24.177 -17.854 -6.965 1.00 96.88 412 TYR A O 1
ATOM 3276 N N . LEU A 1 413 ? 23.813 -16.665 -5.094 1.00 95.62 413 LEU A N 1
ATOM 3277 C CA . LEU A 1 413 ? 24.386 -15.426 -5.632 1.00 95.62 413 LEU A CA 1
ATOM 3278 C C . LEU A 1 413 ? 25.895 -15.544 -5.872 1.00 95.62 413 LEU A C 1
ATOM 3280 O O . LEU A 1 413 ? 26.387 -14.981 -6.850 1.00 95.62 413 LEU A O 1
ATOM 3284 N N . ILE A 1 414 ? 26.628 -16.281 -5.031 1.00 96.38 414 ILE A N 1
ATOM 3285 C CA . ILE A 1 414 ? 28.066 -16.535 -5.203 1.00 96.38 414 ILE A CA 1
ATOM 3286 C C . ILE A 1 414 ? 28.319 -17.322 -6.491 1.00 96.38 414 ILE A C 1
ATOM 3288 O O . ILE A 1 414 ? 29.146 -16.905 -7.311 1.00 96.38 414 ILE A O 1
ATOM 3292 N N . LEU A 1 415 ? 27.582 -18.418 -6.698 1.00 95.38 415 LEU A N 1
ATOM 3293 C CA . LEU A 1 415 ? 27.693 -19.257 -7.895 1.00 95.38 415 LEU A CA 1
ATOM 3294 C C . LEU A 1 415 ? 27.327 -18.483 -9.169 1.00 95.38 415 LEU A C 1
ATOM 3296 O O . LEU A 1 415 ? 27.971 -18.635 -10.205 1.00 95.38 415 LEU A O 1
ATOM 3300 N N . ASN A 1 416 ? 26.337 -17.594 -9.074 1.00 93.75 416 ASN A N 1
ATOM 3301 C CA . ASN A 1 416 ? 25.803 -16.831 -10.202 1.00 93.75 416 ASN A CA 1
ATOM 3302 C C . ASN A 1 416 ? 26.308 -15.378 -10.251 1.00 93.75 416 ASN A C 1
ATOM 3304 O O . ASN A 1 416 ? 25.740 -14.529 -10.941 1.00 93.75 416 ASN A O 1
ATOM 3308 N N . LYS A 1 417 ? 27.406 -15.048 -9.560 1.00 90.81 417 LYS A N 1
ATOM 3309 C CA . LYS A 1 417 ? 27.861 -13.654 -9.401 1.00 90.81 417 LYS A CA 1
ATOM 3310 C C . LYS A 1 417 ? 28.128 -12.921 -10.718 1.00 90.81 417 LYS A C 1
ATOM 3312 O O . LYS A 1 417 ? 28.063 -11.693 -10.761 1.00 90.81 417 LYS A O 1
ATOM 3317 N N . HIS A 1 418 ? 28.448 -13.647 -11.787 1.00 88.94 418 HIS A N 1
ATOM 3318 C CA . HIS A 1 418 ? 28.721 -13.086 -13.112 1.00 88.94 418 HIS A CA 1
ATOM 3319 C C . HIS A 1 418 ? 27.445 -12.725 -13.886 1.00 88.94 418 HIS A C 1
ATOM 3321 O O . HIS A 1 418 ? 27.492 -11.859 -14.755 1.00 88.94 418 HIS A O 1
ATOM 3327 N N . SER A 1 419 ? 26.302 -13.335 -13.556 1.00 85.56 419 SER A N 1
ATOM 3328 C CA . SER A 1 419 ? 25.022 -13.095 -14.232 1.00 85.56 419 SER A CA 1
ATOM 3329 C C . SER A 1 419 ? 24.153 -12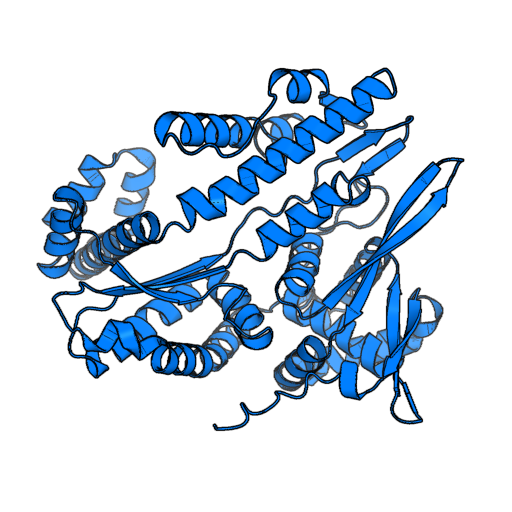.037 -13.550 1.00 85.56 419 SER A C 1
ATOM 3331 O O . SER A 1 419 ? 23.066 -11.753 -14.049 1.00 85.56 419 SER A O 1
ATOM 3333 N N . ILE A 1 420 ? 24.606 -11.453 -12.433 1.00 86.88 420 ILE A N 1
ATOM 3334 C CA . ILE A 1 420 ? 23.912 -10.383 -11.700 1.00 86.88 420 ILE A CA 1
ATOM 3335 C C . ILE A 1 420 ? 24.413 -9.025 -12.222 1.00 86.88 420 ILE A C 1
ATOM 3337 O O . ILE A 1 420 ? 25.489 -8.574 -11.805 1.00 86.88 420 ILE A O 1
ATOM 3341 N N . PRO A 1 421 ? 23.679 -8.361 -13.138 1.00 84.31 421 PRO A N 1
ATOM 3342 C CA . PRO A 1 421 ? 24.125 -7.114 -13.734 1.00 84.31 421 PRO A CA 1
ATOM 3343 C C . PRO A 1 421 ? 24.072 -5.995 -12.700 1.00 84.31 421 PRO A C 1
ATOM 3345 O O . PRO A 1 421 ? 23.034 -5.715 -12.099 1.00 84.31 421 PRO A O 1
ATOM 3348 N N . ARG A 1 422 ? 25.211 -5.337 -12.519 1.00 90.31 422 ARG A N 1
ATOM 3349 C CA . ARG A 1 422 ? 25.373 -4.298 -11.512 1.00 90.31 422 ARG A CA 1
ATOM 3350 C C . ARG A 1 422 ? 26.375 -3.249 -11.952 1.00 90.31 422 ARG A C 1
ATOM 3352 O O . ARG A 1 422 ? 27.294 -3.545 -12.712 1.00 90.31 422 ARG A O 1
ATOM 3359 N N . ASP A 1 423 ? 26.194 -2.053 -11.423 1.00 89.56 423 ASP A N 1
ATOM 3360 C CA . ASP A 1 423 ? 27.246 -1.050 -11.322 1.00 89.56 423 ASP A CA 1
ATOM 3361 C C . ASP A 1 423 ? 27.794 -1.005 -9.903 1.00 89.56 423 ASP A C 1
ATOM 3363 O O . ASP A 1 423 ? 27.152 -1.485 -8.973 1.00 89.56 423 ASP A O 1
ATOM 3367 N N . MET A 1 424 ? 28.958 -0.388 -9.727 1.00 92.06 424 MET A N 1
ATOM 3368 C CA . MET A 1 424 ? 29.484 -0.068 -8.403 1.00 92.06 424 MET A CA 1
ATOM 3369 C C . MET A 1 424 ? 29.369 1.435 -8.164 1.00 92.06 424 MET A C 1
ATOM 3371 O O . MET A 1 424 ? 29.687 2.237 -9.042 1.00 92.06 424 MET A O 1
ATOM 3375 N N . VAL A 1 425 ? 28.918 1.823 -6.974 1.00 90.62 425 VAL A N 1
ATOM 3376 C CA . VAL A 1 425 ? 28.909 3.219 -6.524 1.00 90.62 425 VAL A CA 1
ATOM 3377 C C . VAL A 1 425 ? 29.721 3.338 -5.249 1.00 90.62 425 VAL A C 1
ATOM 3379 O O . VAL A 1 425 ? 29.566 2.525 -4.345 1.00 90.62 425 VAL A O 1
ATOM 3382 N N . SER A 1 426 ? 30.598 4.338 -5.182 1.00 91.06 426 SER A N 1
ATOM 3383 C CA . SER A 1 426 ? 3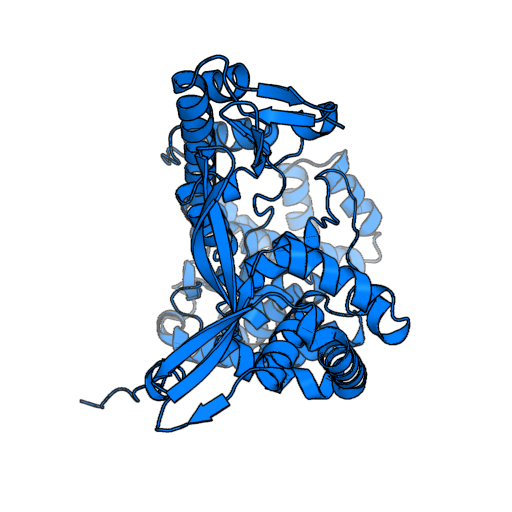1.426 4.605 -4.008 1.00 91.06 426 SER A CA 1
ATOM 3384 C C . SER A 1 426 ? 30.976 5.891 -3.333 1.00 91.06 426 SER A C 1
ATOM 3386 O O . SER A 1 426 ? 30.979 6.952 -3.959 1.00 91.06 426 SER A O 1
ATOM 3388 N N . VAL A 1 427 ? 30.637 5.818 -2.049 1.00 89.31 427 VAL A N 1
ATOM 3389 C CA . VAL A 1 427 ? 30.153 6.942 -1.237 1.00 89.31 427 VAL A CA 1
ATOM 3390 C C . VAL A 1 427 ? 31.017 7.058 0.018 1.00 89.31 427 VAL A C 1
ATOM 3392 O O . VAL A 1 427 ? 31.513 6.062 0.535 1.00 89.31 427 VAL A O 1
ATOM 3395 N N . ALA A 1 428 ? 31.221 8.276 0.524 1.00 89.12 428 ALA A N 1
ATOM 3396 C CA . ALA A 1 428 ? 31.886 8.471 1.812 1.00 89.12 428 ALA A CA 1
ATOM 3397 C C . ALA A 1 428 ? 31.098 7.766 2.931 1.00 89.12 428 ALA A C 1
ATOM 3399 O O . ALA A 1 428 ? 29.882 7.941 3.031 1.00 89.12 428 ALA A O 1
ATOM 3400 N N . SER A 1 429 ? 31.774 7.011 3.796 1.00 84.06 429 SER A N 1
ATOM 3401 C CA . SER A 1 429 ? 31.135 6.189 4.832 1.00 84.06 429 SER A CA 1
ATOM 3402 C C . SER A 1 429 ? 30.250 7.005 5.778 1.00 84.06 429 SER A C 1
ATOM 3404 O O . SER A 1 429 ? 29.179 6.537 6.150 1.00 84.06 429 SER A O 1
ATOM 3406 N N . GLY A 1 430 ? 30.641 8.244 6.098 1.00 79.31 430 GLY A N 1
ATOM 3407 C CA . GLY A 1 430 ? 29.836 9.162 6.919 1.00 79.31 430 GLY A CA 1
ATOM 3408 C C . GLY A 1 430 ? 28.615 9.766 6.210 1.00 79.31 430 GLY A C 1
ATOM 3409 O O . GLY A 1 430 ? 27.748 10.322 6.868 1.00 79.31 430 GLY A O 1
ATOM 3410 N N . ARG A 1 431 ? 28.522 9.676 4.873 1.00 78.69 431 ARG A N 1
ATOM 3411 C CA . ARG A 1 431 ? 27.278 9.976 4.133 1.00 78.69 431 ARG A CA 1
ATOM 3412 C C . ARG A 1 431 ? 26.387 8.746 4.005 1.00 78.69 431 ARG A C 1
ATOM 3414 O O . ARG A 1 431 ? 25.180 8.896 3.870 1.00 78.69 431 ARG A O 1
ATOM 3421 N N . TYR A 1 432 ? 26.991 7.559 4.011 1.00 78.25 432 TYR A N 1
ATOM 3422 C CA . TYR A 1 432 ? 26.262 6.300 3.952 1.00 78.25 432 TYR A CA 1
ATOM 3423 C C . TYR A 1 432 ? 25.582 5.982 5.283 1.00 78.25 432 TYR A C 1
ATOM 3425 O O . TYR A 1 432 ? 24.388 5.726 5.299 1.00 78.25 432 TYR A O 1
ATOM 3433 N N . ARG A 1 433 ? 26.305 6.054 6.408 1.00 73.81 433 ARG A N 1
ATOM 3434 C CA . ARG A 1 433 ? 25.685 5.989 7.737 1.00 73.81 433 ARG A CA 1
ATOM 3435 C C . ARG A 1 433 ? 25.084 7.348 8.064 1.00 73.81 433 ARG A C 1
ATOM 3437 O O . ARG A 1 433 ? 25.820 8.321 8.204 1.00 73.81 433 ARG A O 1
ATOM 3444 N N . LYS A 1 434 ? 23.761 7.418 8.214 1.00 63.62 434 LYS A N 1
ATOM 3445 C CA . LYS A 1 434 ? 23.104 8.585 8.811 1.00 63.62 434 LYS A CA 1
ATOM 3446 C C . LYS A 1 434 ? 23.497 8.642 10.286 1.00 63.62 434 LYS A C 1
ATOM 3448 O O . LYS A 1 434 ? 22.815 8.080 11.134 1.00 63.62 434 LYS A O 1
ATOM 3453 N N . GLU A 1 435 ? 24.611 9.293 10.610 1.00 51.62 435 GLU A N 1
ATOM 3454 C CA . GLU A 1 435 ? 24.869 9.671 11.997 1.00 51.62 435 GLU A CA 1
ATOM 3455 C C . GLU A 1 435 ? 23.708 10.563 12.444 1.00 51.62 435 GLU A C 1
ATOM 3457 O O . GLU A 1 435 ? 23.525 11.673 11.931 1.00 51.62 435 GLU A O 1
ATOM 3462 N N . ILE A 1 436 ? 22.891 10.063 13.375 1.00 49.31 436 ILE A N 1
ATOM 3463 C CA . ILE A 1 436 ? 21.935 10.893 14.096 1.00 49.31 436 ILE A CA 1
ATOM 3464 C C . ILE A 1 436 ? 22.795 11.926 14.812 1.00 49.31 436 ILE A C 1
ATOM 3466 O O . ILE A 1 436 ? 23.432 11.633 15.822 1.00 49.31 436 ILE A O 1
ATOM 3470 N N . ARG A 1 437 ? 22.863 13.142 14.262 1.00 40.75 437 ARG A N 1
ATOM 3471 C CA . ARG A 1 437 ? 23.386 14.280 15.007 1.00 40.75 437 ARG A CA 1
ATOM 3472 C C . ARG A 1 437 ? 22.470 14.413 16.211 1.00 40.75 437 ARG A C 1
ATOM 3474 O O . ARG A 1 437 ? 21.361 14.922 16.067 1.00 40.75 437 ARG A O 1
ATOM 3481 N N . ALA A 1 438 ? 22.917 13.914 17.365 1.00 35.81 438 ALA A N 1
ATOM 3482 C CA . ALA A 1 438 ? 22.304 14.226 18.642 1.00 35.81 438 ALA A CA 1
ATOM 3483 C C . ALA A 1 438 ? 22.062 15.733 18.628 1.00 35.81 438 ALA A C 1
ATOM 3485 O O . ALA A 1 438 ? 22.995 16.497 18.345 1.00 35.81 438 ALA A O 1
ATOM 3486 N N . ALA A 1 439 ? 20.801 16.136 18.792 1.00 38.41 439 ALA A N 1
ATOM 3487 C CA . ALA A 1 439 ? 20.441 17.536 18.874 1.00 38.41 439 ALA A CA 1
ATOM 3488 C C . ALA A 1 439 ? 21.434 18.176 19.844 1.00 38.41 439 ALA A C 1
ATOM 3490 O O . ALA A 1 439 ? 21.526 17.766 21.001 1.00 38.41 439 ALA A O 1
ATOM 3491 N N . ARG A 1 440 ? 22.270 19.090 19.339 1.00 35.50 440 ARG A N 1
ATOM 3492 C CA . ARG A 1 440 ? 23.141 19.876 20.205 1.00 35.50 440 ARG A CA 1
ATOM 3493 C C . ARG A 1 440 ? 22.189 20.613 21.129 1.00 35.50 440 ARG A C 1
ATOM 3495 O O . ARG A 1 440 ? 21.516 21.529 20.669 1.00 35.50 440 ARG A O 1
ATOM 3502 N N . GLY A 1 441 ? 22.097 20.160 22.376 1.00 40.88 441 GLY A N 1
ATOM 3503 C CA . GLY A 1 441 ? 21.375 20.870 23.413 1.00 40.88 441 GLY A CA 1
ATOM 3504 C C . GLY A 1 441 ? 21.901 22.296 23.457 1.00 40.88 441 GLY A C 1
ATOM 3505 O O . GLY A 1 441 ? 23.087 22.511 23.720 1.00 40.88 441 GLY A O 1
ATOM 3506 N N . LYS A 1 442 ? 21.030 23.239 23.117 1.00 31.50 442 LYS A N 1
ATOM 3507 C CA . LYS A 1 442 ? 21.090 24.637 23.513 1.00 31.50 442 LYS A CA 1
ATOM 3508 C C . LYS A 1 442 ? 19.672 25.128 23.690 1.00 31.50 442 LYS A C 1
ATOM 3510 O O . LYS A 1 442 ? 18.864 24.867 22.771 1.00 31.50 442 LYS A O 1
#